Protein AF-A0A212K0L6-F1 (afdb_monomer_lite)

pLDDT: mean 88.64, std 14.47, range [37.06, 98.69]

Structure (mmCIF, N/CA/C/O backbone):
data_AF-A0A212K0L6-F1
#
_entry.id   AF-A0A212K0L6-F1
#
loop_
_atom_site.group_PDB
_atom_site.id
_atom_site.type_symbol
_atom_site.label_atom_id
_atom_site.label_alt_id
_atom_site.label_comp_id
_atom_site.label_asym_id
_atom_site.label_entity_id
_atom_site.label_seq_id
_atom_site.pdbx_PDB_ins_code
_atom_site.Cartn_x
_atom_site.Cartn_y
_atom_site.Cartn_z
_atom_site.occupancy
_atom_site.B_iso_or_equiv
_atom_site.auth_seq_id
_atom_site.auth_comp_id
_atom_site.auth_asym_id
_atom_site.auth_atom_id
_atom_site.pdbx_PDB_model_num
ATOM 1 N N . MET A 1 1 ? -44.311 -13.148 31.014 1.00 45.56 1 MET A N 1
ATOM 2 C CA . MET A 1 1 ? -44.934 -11.864 31.421 1.00 45.56 1 MET A CA 1
ATOM 3 C C . MET A 1 1 ? -46.336 -12.022 32.018 1.00 45.56 1 MET A C 1
ATOM 5 O O . MET A 1 1 ? -46.523 -11.603 33.149 1.00 45.56 1 MET A O 1
ATOM 9 N N . LYS A 1 2 ? -47.298 -12.697 31.361 1.00 38.75 2 LYS A N 1
ATOM 10 C CA . LYS A 1 2 ? -48.679 -12.850 31.889 1.00 38.75 2 LYS A CA 1
ATOM 11 C C . LYS A 1 2 ? -48.791 -13.588 33.242 1.00 38.75 2 LYS A C 1
ATOM 13 O O . LYS A 1 2 ? -49.611 -13.214 34.068 1.00 38.75 2 LYS A O 1
ATOM 18 N N . LYS A 1 3 ? -47.935 -14.587 33.505 1.00 37.06 3 LYS A N 1
ATOM 19 C CA . LYS A 1 3 ? -47.925 -15.336 34.782 1.00 37.06 3 LYS A CA 1
ATOM 20 C C . LYS A 1 3 ? -47.306 -14.552 35.952 1.00 37.06 3 LYS A C 1
ATOM 22 O O . LYS A 1 3 ? -47.761 -14.704 37.076 1.00 37.06 3 LYS A O 1
ATOM 27 N N . LEU A 1 4 ? -46.330 -13.677 35.685 1.00 44.59 4 LEU A N 1
ATOM 28 C CA . LEU A 1 4 ? -45.716 -12.824 36.715 1.00 44.59 4 LEU A CA 1
ATOM 29 C C . LEU A 1 4 ? -46.670 -11.706 37.159 1.00 44.59 4 LEU A C 1
ATOM 31 O O . LEU A 1 4 ? -46.778 -11.432 38.347 1.00 44.59 4 LEU A O 1
ATOM 35 N N . ALA A 1 5 ? -47.412 -11.121 36.213 1.00 49.06 5 ALA A N 1
ATOM 36 C CA . ALA A 1 5 ? -48.442 -10.127 36.508 1.00 49.06 5 ALA A CA 1
ATOM 37 C C . ALA A 1 5 ? -49.589 -10.713 37.356 1.00 49.06 5 ALA A C 1
ATOM 39 O O . ALA A 1 5 ? -50.059 -10.057 38.279 1.00 49.06 5 ALA A O 1
ATOM 40 N N . ALA A 1 6 ? -49.988 -11.967 37.104 1.00 46.00 6 ALA A N 1
ATOM 41 C CA . ALA A 1 6 ? -51.011 -12.656 37.896 1.00 46.00 6 ALA A CA 1
ATOM 42 C C . ALA A 1 6 ? -50.549 -12.971 39.334 1.00 46.00 6 ALA A C 1
ATOM 44 O O . ALA A 1 6 ? -51.326 -12.811 40.273 1.00 46.00 6 ALA A O 1
ATOM 45 N N . PHE A 1 7 ? -49.280 -13.356 39.524 1.00 47.19 7 PHE A N 1
ATOM 46 C CA . PHE A 1 7 ? -48.707 -13.579 40.859 1.00 47.19 7 PHE A CA 1
ATOM 47 C C . PHE A 1 7 ? -48.517 -12.277 41.651 1.00 47.19 7 PHE A C 1
ATOM 49 O O . PHE A 1 7 ? -48.752 -12.263 42.856 1.00 47.19 7 PHE A O 1
ATOM 56 N N . LEU A 1 8 ? -48.161 -11.174 40.984 1.00 50.53 8 LEU A N 1
ATOM 57 C CA . LEU A 1 8 ? -48.098 -9.845 41.602 1.00 50.53 8 LEU A CA 1
ATOM 58 C C . LEU A 1 8 ? -49.481 -9.351 42.039 1.00 50.53 8 LEU A C 1
ATOM 60 O O . LEU A 1 8 ? -49.612 -8.831 43.143 1.00 50.53 8 LEU A O 1
ATOM 64 N N . LEU A 1 9 ? -50.518 -9.576 41.225 1.00 47.94 9 LEU A N 1
ATOM 65 C CA . LEU A 1 9 ? -51.895 -9.210 41.567 1.00 47.94 9 LEU A CA 1
ATOM 66 C C . LEU A 1 9 ? -52.430 -10.036 42.751 1.00 47.94 9 LEU A C 1
ATOM 68 O O . LEU A 1 9 ? -53.020 -9.478 43.672 1.00 47.94 9 LEU A O 1
ATOM 72 N N . ALA A 1 10 ? -52.165 -11.348 42.774 1.00 48.09 10 ALA A N 1
ATOM 73 C CA . ALA A 1 10 ? -52.530 -12.222 43.892 1.00 48.09 10 ALA A CA 1
ATOM 74 C C . ALA A 1 10 ? -51.754 -11.880 45.180 1.00 48.09 10 ALA A C 1
ATOM 76 O O . ALA A 1 10 ? -52.330 -11.872 46.267 1.00 48.09 10 ALA A O 1
ATOM 77 N N . GLY A 1 11 ? -50.470 -11.522 45.059 1.00 50.59 11 GLY A N 1
ATOM 78 C CA . GLY A 1 11 ? -49.649 -11.046 46.173 1.00 50.59 11 GLY A CA 1
ATOM 79 C C . GLY A 1 11 ? -50.132 -9.710 46.747 1.00 50.59 11 GLY A C 1
ATOM 80 O O . GLY A 1 11 ? -50.148 -9.543 47.963 1.00 50.59 11 GLY A O 1
ATOM 81 N N . LEU A 1 12 ? -50.599 -8.785 45.901 1.00 52.22 12 LEU A N 1
ATOM 82 C CA . LEU A 1 12 ? -51.181 -7.501 46.317 1.00 52.22 12 LEU A CA 1
ATOM 83 C C . LEU A 1 12 ? -52.514 -7.662 47.065 1.00 52.22 12 LEU A C 1
ATOM 85 O O . LEU A 1 12 ? -52.761 -6.922 48.016 1.00 52.22 12 LEU A O 1
ATOM 89 N N . ILE A 1 13 ? -53.333 -8.649 46.687 1.00 52.53 13 ILE A N 1
ATOM 90 C CA . ILE A 1 13 ? -54.583 -8.981 47.392 1.00 52.53 13 ILE A CA 1
ATOM 91 C C . ILE A 1 13 ? -54.286 -9.599 48.771 1.00 52.53 13 ILE A C 1
ATOM 93 O O . ILE A 1 13 ? -54.956 -9.270 49.746 1.00 52.53 13 ILE A O 1
ATOM 97 N N . LEU A 1 14 ? -53.242 -10.429 48.887 1.00 45.03 14 LEU A N 1
ATOM 98 C CA . LEU A 1 14 ? -52.833 -11.063 50.151 1.00 45.03 14 LEU A CA 1
ATOM 99 C C . LEU A 1 14 ? -52.070 -10.117 51.103 1.00 45.03 14 LEU A C 1
ATOM 101 O O . LEU A 1 14 ? -52.211 -10.231 52.318 1.00 45.03 14 LEU A O 1
ATOM 105 N N . LEU A 1 15 ? -51.310 -9.146 50.581 1.00 45.06 15 LEU A N 1
ATOM 106 C CA . LEU A 1 15 ? -50.560 -8.151 51.373 1.00 45.06 15 LEU A CA 1
ATOM 107 C C . LEU A 1 15 ? -51.390 -6.916 51.779 1.00 45.06 15 LEU A C 1
ATOM 109 O O . LEU A 1 15 ? -50.917 -6.093 52.564 1.00 45.06 15 LEU A O 1
ATOM 113 N N . GLY A 1 16 ? -52.613 -6.768 51.261 1.00 45.78 16 GLY A N 1
ATOM 114 C CA . GLY A 1 16 ? -53.583 -5.751 51.693 1.00 45.78 16 GLY A CA 1
ATOM 115 C C . GLY A 1 16 ? -54.360 -6.120 52.966 1.00 45.78 16 GLY A C 1
ATOM 116 O O . GLY A 1 16 ? -55.132 -5.305 53.461 1.00 45.78 16 GLY A O 1
ATOM 117 N N . GLY A 1 17 ? -54.165 -7.332 53.499 1.00 48.28 17 GLY A N 1
ATOM 118 C CA . GLY A 1 17 ? -54.915 -7.863 54.644 1.00 48.28 17 GLY A CA 1
ATOM 119 C C . GLY A 1 17 ? -54.463 -7.385 56.029 1.00 48.28 17 GLY A C 1
ATOM 120 O O . GLY A 1 17 ? -55.120 -7.708 57.013 1.00 48.28 17 GLY A O 1
ATOM 121 N N . ALA A 1 18 ? -53.373 -6.624 56.144 1.00 46.88 18 ALA A N 1
ATOM 122 C CA . ALA A 1 18 ? -52.870 -6.159 57.435 1.00 46.88 18 ALA A CA 1
ATOM 123 C C . ALA A 1 18 ? -52.977 -4.630 57.549 1.00 46.88 18 ALA A C 1
ATOM 125 O O . ALA A 1 18 ? -52.303 -3.902 56.824 1.00 46.88 18 ALA A O 1
ATOM 126 N N . ALA A 1 19 ? -53.794 -4.189 58.512 1.00 46.44 19 ALA A N 1
ATOM 127 C CA . ALA A 1 19 ? -54.033 -2.810 58.956 1.00 46.44 19 ALA A CA 1
ATOM 128 C C . ALA A 1 19 ? -55.219 -2.055 58.320 1.00 46.44 19 ALA A C 1
ATOM 130 O O . ALA A 1 19 ? -55.119 -0.875 58.003 1.00 46.44 19 ALA A O 1
ATOM 131 N N . ALA A 1 20 ? -56.394 -2.684 58.256 1.00 46.75 20 ALA A N 1
ATOM 132 C CA . ALA A 1 20 ? -57.606 -1.962 58.641 1.00 46.75 20 ALA A CA 1
ATOM 133 C C . ALA A 1 20 ? -57.874 -2.315 60.110 1.00 46.75 20 ALA A C 1
ATOM 135 O O . ALA A 1 20 ? -58.134 -3.477 60.418 1.00 46.75 20 ALA A O 1
ATOM 136 N N . LEU A 1 21 ? -57.760 -1.351 61.029 1.00 48.06 21 LEU A N 1
ATOM 137 C CA . LEU A 1 21 ? -58.331 -1.500 62.369 1.00 48.06 21 LEU A CA 1
ATOM 138 C C . LEU A 1 21 ? -59.843 -1.668 62.187 1.00 48.06 21 LEU A C 1
ATOM 140 O O . LEU A 1 21 ? -60.578 -0.698 62.009 1.00 48.06 21 LEU A O 1
ATOM 144 N N . ALA A 1 22 ? -60.285 -2.921 62.147 1.00 47.31 22 ALA A N 1
ATOM 145 C CA . ALA A 1 22 ? -61.683 -3.278 62.069 1.00 47.31 22 ALA A CA 1
ATOM 146 C C . ALA A 1 22 ? -62.333 -2.951 63.416 1.00 47.31 22 ALA A C 1
ATOM 148 O O . ALA A 1 22 ? -62.244 -3.720 64.368 1.00 47.31 22 ALA A O 1
ATOM 149 N N . ALA A 1 23 ? -63.017 -1.815 63.503 1.00 51.03 23 ALA A N 1
ATOM 150 C CA . ALA A 1 23 ? -64.168 -1.722 64.389 1.00 51.03 23 ALA A CA 1
ATOM 151 C C . ALA A 1 23 ? -65.337 -2.416 63.669 1.00 51.03 23 ALA A C 1
ATOM 153 O O . ALA A 1 23 ? -66.147 -1.762 63.019 1.00 51.03 23 ALA A O 1
ATOM 154 N N . GLY A 1 24 ? -65.361 -3.752 63.687 1.00 45.47 24 GLY A N 1
ATOM 155 C CA . GLY A 1 24 ? -66.368 -4.547 62.983 1.00 45.47 24 GLY A CA 1
ATOM 156 C C . GLY A 1 24 ? -66.710 -5.829 63.734 1.00 45.47 24 GLY A C 1
ATOM 157 O O . GLY A 1 24 ? -65.880 -6.729 63.787 1.00 45.47 24 GLY A O 1
ATOM 158 N N . GLY A 1 25 ? -67.932 -5.877 64.278 1.00 52.44 25 GLY A N 1
ATOM 159 C CA . GLY A 1 25 ? -68.594 -7.052 64.864 1.00 52.44 25 GLY A CA 1
ATOM 160 C C . GLY A 1 25 ? -68.098 -7.475 66.251 1.00 52.44 25 GLY A C 1
ATOM 161 O O . GLY A 1 25 ? -66.923 -7.781 66.440 1.00 52.44 25 GLY A O 1
ATOM 162 N N . SER A 1 26 ? -68.993 -7.535 67.244 1.00 54.69 26 SER A N 1
ATOM 163 C CA . SER A 1 26 ? -68.715 -8.264 68.490 1.00 54.69 26 SER A CA 1
ATOM 164 C C . SER A 1 26 ? -68.748 -9.773 68.225 1.00 54.69 26 SER A C 1
ATOM 166 O O . SER A 1 26 ? -69.336 -10.221 67.245 1.00 54.69 26 SER A O 1
ATOM 168 N N . ALA A 1 27 ? -68.192 -10.587 69.130 1.00 51.53 27 ALA A N 1
ATOM 169 C CA . ALA A 1 27 ? -68.209 -12.057 69.029 1.00 51.53 27 ALA A CA 1
ATOM 170 C C . ALA A 1 27 ? -69.623 -12.683 68.878 1.00 51.53 27 ALA A C 1
ATOM 172 O O . ALA A 1 27 ? -69.745 -13.876 68.617 1.00 51.53 27 ALA A O 1
ATOM 173 N N . SER A 1 28 ? -70.677 -11.879 69.045 1.00 46.56 28 SER A N 1
ATOM 174 C CA . SER A 1 28 ? -72.096 -12.215 68.932 1.00 46.56 28 SER A CA 1
ATOM 175 C C . SER A 1 28 ? -72.774 -11.798 67.612 1.00 46.56 28 SER A C 1
ATOM 177 O O . SER A 1 28 ? -73.875 -12.277 67.360 1.00 46.56 28 SER A O 1
ATOM 179 N N . ASP A 1 29 ? -72.151 -10.963 66.769 1.00 54.91 29 ASP A N 1
ATOM 180 C CA . ASP A 1 29 ? -72.612 -10.672 65.398 1.00 54.91 29 ASP A CA 1
ATOM 181 C C . ASP A 1 29 ? -71.399 -10.454 64.467 1.00 54.91 29 ASP A C 1
ATOM 183 O O . ASP A 1 29 ? -70.836 -9.355 64.405 1.00 54.91 29 ASP A O 1
ATOM 187 N N . PRO A 1 30 ? -70.945 -11.517 63.779 1.00 57.69 30 PRO A N 1
ATOM 188 C CA . PRO A 1 30 ? -69.716 -11.506 62.990 1.00 57.69 30 PRO A CA 1
ATOM 189 C C . PRO A 1 30 ? -69.880 -10.883 61.593 1.00 57.69 30 PRO A C 1
ATOM 191 O O . PRO A 1 30 ? -68.942 -10.926 60.794 1.00 57.69 30 PRO A O 1
ATOM 194 N N . LEU A 1 31 ? -71.055 -10.345 61.246 1.00 60.91 31 LEU A N 1
ATOM 195 C CA . LEU A 1 31 ? -71.333 -9.875 59.892 1.00 60.91 31 LEU A CA 1
ATOM 196 C C . LEU A 1 31 ? -70.865 -8.427 59.686 1.00 60.91 31 LEU A C 1
ATOM 198 O O . LEU A 1 31 ? -71.383 -7.477 60.269 1.00 60.91 31 LEU A O 1
ATOM 202 N N . ILE A 1 32 ? -69.896 -8.245 58.786 1.00 67.00 32 ILE A N 1
ATOM 203 C CA . ILE A 1 32 ? -69.512 -6.924 58.278 1.00 67.00 32 ILE A CA 1
ATOM 204 C C . ILE A 1 32 ? -70.673 -6.388 57.430 1.00 67.00 32 ILE A C 1
ATOM 206 O O . ILE A 1 32 ? -71.116 -7.044 56.485 1.00 67.00 32 ILE A O 1
ATOM 210 N N . THR A 1 33 ? -71.168 -5.190 57.745 1.00 77.88 33 THR A N 1
ATOM 211 C CA . THR A 1 33 ? -72.292 -4.602 57.011 1.00 77.88 33 THR A CA 1
ATOM 212 C C . THR A 1 33 ? -71.894 -4.267 55.574 1.00 77.88 33 THR A C 1
ATOM 214 O O . THR A 1 33 ? -70.797 -3.772 55.299 1.00 77.88 33 THR A O 1
ATOM 217 N N . GLN A 1 34 ? -72.817 -4.486 54.635 1.00 77.31 34 GLN A N 1
ATOM 218 C CA . GLN A 1 34 ? -72.607 -4.132 53.229 1.00 77.31 34 GLN A CA 1
ATOM 219 C C . GLN A 1 34 ? -72.242 -2.646 53.072 1.00 77.31 34 GLN A C 1
ATOM 221 O O . GLN A 1 34 ? -71.365 -2.312 52.281 1.00 77.31 34 GLN A O 1
ATOM 226 N N . SER A 1 35 ? -72.842 -1.758 53.872 1.00 77.62 35 SER A N 1
ATOM 227 C CA . SER A 1 35 ? -72.529 -0.325 53.867 1.00 77.62 35 SER A CA 1
ATOM 228 C C . SER A 1 35 ? -71.087 -0.019 54.280 1.00 77.62 35 SER A C 1
ATOM 230 O O . SER A 1 35 ? -70.480 0.868 53.689 1.00 77.62 35 SER A O 1
ATOM 232 N N . TYR A 1 36 ? -70.504 -0.761 55.225 1.00 78.69 36 TYR A N 1
ATOM 233 C CA . TYR A 1 36 ? -69.095 -0.610 55.596 1.00 78.69 36 TYR A CA 1
ATOM 234 C C . TYR A 1 36 ? -68.160 -1.124 54.494 1.00 78.69 36 TYR A C 1
ATOM 236 O O . TYR A 1 36 ? -67.172 -0.468 54.154 1.00 78.69 36 TYR A O 1
ATOM 244 N N . ILE A 1 37 ? -68.495 -2.266 53.880 1.00 77.69 37 ILE A N 1
ATOM 245 C CA . ILE A 1 37 ? -67.719 -2.819 52.761 1.00 77.69 37 ILE A CA 1
ATOM 246 C C . ILE A 1 37 ? -67.704 -1.831 51.589 1.00 77.69 37 ILE A C 1
ATOM 248 O O . ILE A 1 37 ? -66.636 -1.490 51.082 1.00 77.69 37 ILE A O 1
ATOM 252 N N . THR A 1 38 ? -68.874 -1.346 51.169 1.00 80.81 38 THR A N 1
ATOM 253 C CA . THR A 1 38 ? -69.008 -0.472 49.996 1.00 80.81 38 THR A CA 1
ATOM 254 C C . THR A 1 38 ? -68.595 0.973 50.287 1.00 80.81 38 THR A C 1
ATOM 256 O O . THR A 1 38 ? -68.003 1.617 49.427 1.00 80.81 38 THR A O 1
ATOM 259 N N . GLY A 1 39 ? -68.881 1.488 51.484 1.00 80.75 39 GLY A N 1
ATOM 260 C CA . GLY A 1 39 ? -68.657 2.891 51.841 1.00 80.75 39 GLY A CA 1
ATOM 261 C C . GLY A 1 39 ? -67.291 3.194 52.455 1.00 80.75 39 GLY A C 1
ATOM 262 O O . GLY A 1 39 ? -66.866 4.345 52.427 1.00 80.75 39 GLY A O 1
ATOM 263 N N . THR A 1 40 ? -66.587 2.199 53.004 1.00 80.00 40 THR A N 1
ATOM 264 C CA . THR A 1 40 ? -65.327 2.431 53.734 1.00 80.00 40 THR A CA 1
ATOM 265 C C . THR A 1 40 ? -64.211 1.505 53.277 1.00 80.00 40 THR A C 1
ATOM 267 O O . THR A 1 40 ? -63.164 1.992 52.857 1.00 80.00 40 THR A O 1
ATOM 270 N N . TYR A 1 41 ? -64.426 0.187 53.299 1.00 79.12 41 TYR A N 1
ATOM 271 C CA . TYR A 1 41 ? -63.368 -0.775 52.983 1.00 79.12 41 TYR A CA 1
ATOM 272 C C . TYR A 1 41 ? -62.926 -0.684 51.517 1.00 79.12 41 TYR A C 1
ATOM 274 O O . TYR A 1 41 ? -61.761 -0.396 51.258 1.00 79.12 41 TYR A O 1
ATOM 282 N N . ILE A 1 42 ? -63.846 -0.842 50.555 1.00 80.69 42 ILE A N 1
ATOM 283 C CA . ILE A 1 42 ? -63.515 -0.789 49.121 1.00 80.69 42 ILE A CA 1
ATOM 284 C C . ILE A 1 42 ? -62.844 0.548 48.746 1.00 80.69 42 ILE A C 1
ATOM 286 O O . ILE A 1 42 ? -61.759 0.501 48.163 1.00 80.69 42 ILE A O 1
ATOM 290 N N . PRO A 1 43 ? -63.389 1.731 49.105 1.00 88.50 43 PRO A N 1
ATOM 291 C CA . PRO A 1 43 ? -62.736 3.005 48.800 1.00 88.50 43 PRO A CA 1
ATOM 292 C C . PRO A 1 43 ? -61.340 3.146 49.423 1.00 88.50 43 PRO A C 1
ATOM 294 O O . PRO A 1 43 ? -60.416 3.610 48.751 1.00 88.50 43 PRO A O 1
ATOM 297 N N . ALA A 1 44 ? -61.146 2.713 50.675 1.00 84.81 44 ALA A N 1
ATOM 298 C CA . ALA A 1 44 ? -59.851 2.787 51.351 1.00 84.81 44 ALA A CA 1
ATOM 299 C C . ALA A 1 44 ? -58.817 1.835 50.730 1.00 84.81 44 ALA A C 1
ATOM 301 O O . ALA A 1 44 ? -57.663 2.222 50.523 1.00 84.81 44 ALA A O 1
ATOM 302 N N . THR A 1 45 ? -59.225 0.613 50.376 1.00 83.88 45 THR A N 1
ATOM 303 C CA . THR A 1 45 ? -58.361 -0.355 49.691 1.00 83.88 45 THR A CA 1
ATOM 304 C C . THR A 1 45 ? -57.982 0.142 48.300 1.00 83.88 45 THR A C 1
ATOM 306 O O . THR A 1 45 ? -56.807 0.083 47.948 1.00 83.88 45 THR A O 1
ATOM 309 N N . VAL A 1 46 ? -58.930 0.695 47.533 1.00 89.94 46 VAL A N 1
ATOM 310 C CA . VAL A 1 46 ? -58.661 1.282 46.208 1.00 89.94 46 VAL A CA 1
ATOM 311 C C . VAL A 1 46 ? -57.707 2.470 46.319 1.00 89.94 46 VAL A C 1
ATOM 313 O O . VAL A 1 46 ? -56.739 2.536 45.569 1.00 89.94 46 VAL A O 1
ATOM 316 N N . THR A 1 47 ? -57.913 3.361 47.291 1.00 89.88 47 THR A N 1
ATOM 317 C CA . THR A 1 47 ? -57.034 4.522 47.519 1.00 89.88 47 THR A CA 1
ATOM 318 C C . THR A 1 47 ? -55.621 4.086 47.911 1.00 89.88 47 THR A C 1
ATOM 320 O O . THR A 1 47 ? -54.633 4.591 47.381 1.00 89.88 47 THR A O 1
ATOM 323 N N . THR A 1 48 ? -55.508 3.096 48.797 1.00 88.31 48 THR A N 1
ATOM 324 C CA . THR A 1 48 ? -54.212 2.550 49.223 1.00 88.31 48 THR A CA 1
ATOM 325 C C . THR A 1 48 ? -53.502 1.835 48.072 1.00 88.31 48 THR A C 1
ATOM 327 O O . THR A 1 48 ? -52.292 1.991 47.898 1.00 88.31 48 THR A O 1
ATOM 330 N N . ALA A 1 49 ? -54.236 1.065 47.264 1.00 84.88 49 ALA A N 1
ATOM 331 C CA . ALA A 1 49 ? -53.699 0.397 46.086 1.00 84.88 49 ALA A CA 1
ATOM 332 C C . ALA A 1 49 ? -53.225 1.409 45.034 1.00 84.88 49 ALA A C 1
ATOM 334 O O . ALA A 1 49 ? -52.109 1.268 44.540 1.00 84.88 49 ALA A O 1
ATOM 335 N N . ALA A 1 50 ? -54.009 2.456 44.763 1.00 88.12 50 ALA A N 1
ATOM 336 C CA . ALA A 1 50 ? -53.636 3.539 43.856 1.00 88.12 50 ALA A CA 1
ATOM 337 C C . ALA A 1 50 ? -52.359 4.253 44.327 1.00 88.12 50 ALA A C 1
ATOM 339 O O . ALA A 1 50 ? -51.409 4.365 43.560 1.00 88.12 50 ALA A O 1
ATOM 340 N N . GLY A 1 51 ? -52.262 4.616 45.612 1.00 90.44 51 GLY A N 1
ATOM 341 C CA . GLY A 1 51 ? -51.055 5.249 46.158 1.00 90.44 51 GLY A CA 1
ATOM 342 C C . GLY A 1 51 ? -49.805 4.357 46.094 1.00 90.44 51 GLY A C 1
ATOM 343 O O . GLY A 1 51 ? -48.702 4.833 45.811 1.00 90.44 51 GLY A O 1
ATOM 344 N N . ARG A 1 52 ? -49.957 3.041 46.307 1.00 88.19 52 ARG A N 1
ATOM 345 C CA . ARG A 1 52 ? -48.856 2.074 46.136 1.00 88.19 52 ARG A CA 1
ATOM 346 C C . ARG A 1 52 ? -48.461 1.902 44.669 1.00 88.19 52 ARG A C 1
ATOM 348 O O . ARG A 1 52 ? -47.269 1.778 44.392 1.00 88.19 52 ARG A O 1
ATOM 355 N N . MET A 1 53 ? -49.431 1.900 43.754 1.00 88.56 53 MET A N 1
ATOM 356 C CA . MET A 1 53 ? -49.184 1.848 42.312 1.00 88.56 53 MET A CA 1
ATOM 357 C C . MET A 1 53 ? -48.435 3.089 41.831 1.00 88.56 53 MET A C 1
ATOM 359 O O . MET A 1 53 ? -47.413 2.928 41.171 1.00 88.56 53 MET A O 1
ATOM 363 N N . ASP A 1 54 ? -48.865 4.287 42.225 1.00 91.38 54 ASP A N 1
ATOM 364 C CA . ASP A 1 54 ? -48.173 5.536 41.891 1.00 91.38 54 ASP A CA 1
ATOM 365 C C . ASP A 1 54 ? -46.740 5.531 42.424 1.00 91.38 54 ASP A C 1
ATOM 367 O O . ASP A 1 54 ? -45.799 5.790 41.683 1.00 91.38 54 ASP A O 1
ATOM 371 N N . THR A 1 55 ? -46.538 5.129 43.683 1.00 91.19 55 THR A N 1
ATOM 372 C CA . THR A 1 55 ? -45.190 5.039 44.270 1.00 91.19 55 THR A CA 1
ATOM 373 C C . THR A 1 55 ? -44.289 4.071 43.496 1.00 91.19 55 THR A C 1
ATOM 375 O O . THR A 1 55 ? -43.114 4.358 43.259 1.00 91.19 55 THR A O 1
ATOM 378 N N . ALA A 1 56 ? -44.814 2.903 43.117 1.00 87.44 56 ALA A N 1
ATOM 379 C CA . ALA A 1 56 ? -44.062 1.910 42.356 1.00 87.44 56 ALA A CA 1
ATOM 380 C C . ALA A 1 56 ? -43.758 2.392 40.930 1.00 87.44 56 ALA A C 1
ATOM 382 O O . ALA A 1 56 ? -42.651 2.169 40.439 1.00 87.44 56 ALA A O 1
ATOM 383 N N . LEU A 1 57 ? -44.715 3.065 40.287 1.00 91.44 57 LEU A N 1
ATOM 384 C CA . LEU A 1 57 ? -44.564 3.597 38.938 1.00 91.44 57 LEU A CA 1
ATOM 385 C C . LEU A 1 57 ? -43.547 4.743 38.905 1.00 91.44 57 LEU A C 1
ATOM 387 O O . LEU A 1 57 ? -42.657 4.720 38.060 1.00 91.44 57 LEU A O 1
ATOM 391 N N . THR A 1 58 ? -43.618 5.682 39.852 1.00 95.06 58 THR A N 1
ATOM 392 C CA . THR A 1 58 ? -42.646 6.776 39.989 1.00 95.06 58 THR A CA 1
ATOM 393 C C . THR A 1 58 ? -41.239 6.230 40.185 1.00 95.06 58 THR A C 1
ATOM 395 O O . THR A 1 58 ? -40.343 6.598 39.436 1.00 95.06 58 THR A O 1
ATOM 398 N N . ARG A 1 59 ? -41.045 5.258 41.090 1.00 90.06 59 ARG A N 1
ATOM 399 C CA . ARG A 1 59 ? -39.731 4.612 41.257 1.00 90.06 59 ARG A CA 1
ATOM 400 C C . ARG A 1 59 ? -39.230 3.973 39.970 1.00 90.06 59 ARG A C 1
ATOM 402 O O . ARG A 1 59 ? -38.064 4.131 39.649 1.00 90.06 59 ARG A O 1
ATOM 409 N N . ALA A 1 60 ? -40.084 3.251 39.245 1.00 88.12 60 ALA A N 1
ATOM 410 C CA . ALA A 1 60 ? -39.685 2.617 37.991 1.00 88.12 60 ALA A CA 1
ATOM 411 C C . ALA A 1 60 ? -39.271 3.651 36.929 1.00 88.12 60 ALA A C 1
ATOM 413 O O . ALA A 1 60 ? -38.300 3.426 36.207 1.00 88.12 60 ALA A O 1
ATOM 414 N N . TYR A 1 61 ? -39.982 4.779 36.856 1.00 89.88 61 TYR A N 1
ATOM 415 C CA . TYR A 1 61 ? -39.628 5.893 35.978 1.00 89.88 61 TYR A CA 1
ATOM 416 C C . TYR A 1 61 ? -38.315 6.558 36.387 1.00 89.88 61 TYR A C 1
ATOM 418 O O . TYR A 1 61 ? -37.464 6.760 35.525 1.00 89.88 61 TYR A O 1
ATOM 426 N N . ASP A 1 62 ? -38.123 6.846 37.673 1.00 95.50 62 ASP A N 1
ATOM 427 C CA . ASP A 1 62 ? -36.900 7.463 38.190 1.00 95.50 62 ASP A CA 1
ATOM 428 C C . ASP A 1 62 ? -35.679 6.565 37.951 1.00 95.50 62 ASP A C 1
ATOM 430 O O . ASP A 1 62 ? -34.643 7.041 37.489 1.00 95.50 62 ASP A O 1
ATOM 434 N N . ASP A 1 63 ? -35.811 5.253 38.173 1.00 87.88 63 ASP A N 1
ATOM 435 C CA . ASP A 1 63 ? -34.748 4.274 37.915 1.00 87.88 63 ASP A CA 1
ATOM 436 C C . ASP A 1 63 ? -34.393 4.216 36.420 1.00 87.88 63 ASP A C 1
ATOM 438 O O . ASP A 1 63 ? -33.219 4.183 36.045 1.00 87.88 63 ASP A O 1
ATOM 442 N N . ALA A 1 64 ? -35.404 4.230 35.544 1.00 81.62 64 ALA A N 1
ATOM 443 C CA . ALA A 1 64 ? -35.201 4.249 34.098 1.00 81.62 64 ALA A CA 1
ATOM 444 C C . ALA A 1 64 ? -34.552 5.562 33.629 1.00 81.62 64 ALA A C 1
ATOM 446 O O . ALA A 1 64 ? -33.621 5.533 32.821 1.00 81.62 64 ALA A O 1
ATOM 447 N N . ALA A 1 65 ? -34.996 6.701 34.163 1.00 89.38 65 ALA A N 1
ATOM 448 C CA . ALA A 1 65 ? -34.439 8.014 33.865 1.00 89.38 65 ALA A CA 1
ATOM 449 C C . ALA A 1 65 ? -32.988 8.135 34.351 1.00 89.38 65 ALA A C 1
ATOM 451 O O . ALA A 1 65 ? -32.138 8.627 33.611 1.00 89.38 65 ALA A O 1
ATOM 452 N N . ALA A 1 66 ? -32.677 7.626 35.547 1.00 87.56 66 ALA A N 1
ATOM 453 C CA . ALA A 1 66 ? -31.321 7.595 36.086 1.00 87.56 66 ALA A CA 1
ATOM 454 C C . ALA A 1 66 ? -30.386 6.735 35.225 1.00 87.56 66 ALA A C 1
ATOM 456 O O . ALA A 1 66 ? -29.272 7.162 34.923 1.00 87.56 66 ALA A O 1
ATOM 457 N N . ARG A 1 67 ? -30.844 5.562 34.762 1.00 77.12 67 ARG A N 1
ATOM 458 C CA . ARG A 1 67 ? -30.073 4.705 33.842 1.00 77.12 67 ARG A CA 1
ATOM 459 C C . ARG A 1 67 ? -29.827 5.383 32.500 1.00 77.12 67 ARG A C 1
ATOM 461 O O . ARG A 1 67 ? -28.694 5.389 32.027 1.00 77.12 67 ARG A O 1
ATOM 468 N N . LEU A 1 68 ? -30.862 5.981 31.909 1.00 80.81 68 LEU A N 1
ATOM 469 C CA . LEU A 1 68 ? -30.737 6.697 30.640 1.00 80.81 68 LEU A CA 1
ATOM 470 C C . LEU A 1 68 ? -29.789 7.893 30.772 1.00 80.81 68 LEU A C 1
ATOM 472 O O . LEU A 1 68 ? -28.949 8.107 29.902 1.00 80.81 68 LEU A O 1
ATOM 476 N N . LYS A 1 69 ? -29.884 8.641 31.876 1.00 85.31 69 LYS A N 1
ATOM 477 C CA . LYS A 1 69 ? -28.986 9.757 32.172 1.00 85.31 69 LYS A CA 1
ATOM 478 C C . LYS A 1 69 ? -27.545 9.292 32.353 1.00 85.31 69 LYS A C 1
ATOM 480 O O . LYS A 1 69 ? -26.663 9.871 31.735 1.00 85.31 69 LYS A O 1
ATOM 485 N N . ALA A 1 70 ? -27.305 8.237 33.131 1.00 69.50 70 ALA A N 1
ATOM 486 C CA . ALA A 1 70 ? -25.969 7.672 33.293 1.00 69.50 70 ALA A CA 1
ATOM 487 C C . ALA A 1 70 ? -25.377 7.249 31.941 1.00 69.50 70 ALA A C 1
ATOM 489 O O . ALA A 1 70 ? -24.219 7.536 31.664 1.00 69.50 70 ALA A O 1
ATOM 490 N N . GLN A 1 71 ? -26.186 6.640 31.068 1.00 64.12 71 GLN A N 1
ATOM 491 C CA . GLN A 1 71 ? -25.767 6.254 29.724 1.00 64.12 71 GLN A CA 1
ATOM 492 C C . GLN A 1 71 ? -25.467 7.475 28.834 1.00 64.12 71 GLN A C 1
ATOM 494 O O . GLN A 1 71 ? -24.456 7.490 28.136 1.00 64.12 71 GLN A O 1
ATOM 499 N N . ALA A 1 72 ? -26.302 8.517 28.886 1.00 69.62 72 ALA A N 1
ATOM 500 C CA . ALA A 1 72 ? -26.089 9.77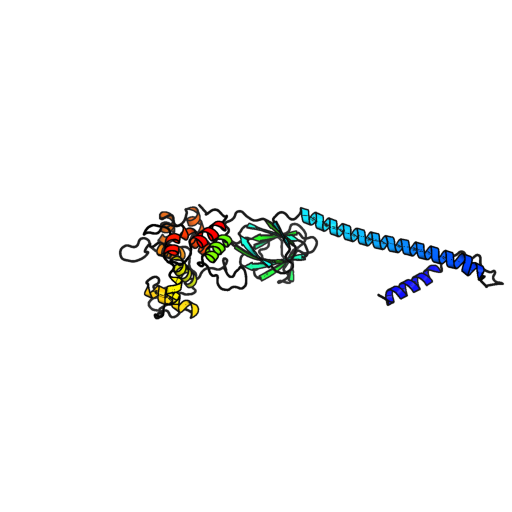2 28.166 1.00 69.62 72 ALA A CA 1
ATOM 501 C C . ALA A 1 72 ? -24.831 10.516 28.643 1.00 69.62 72 ALA A C 1
ATOM 503 O O . ALA A 1 72 ? -24.057 10.989 27.815 1.00 69.62 72 ALA A O 1
ATOM 504 N N . ASP A 1 73 ? -24.589 10.569 29.954 1.00 70.31 73 ASP A N 1
ATOM 505 C CA . ASP A 1 73 ? -23.394 11.178 30.543 1.00 70.31 73 ASP A CA 1
ATOM 506 C C . ASP A 1 73 ? -22.125 10.390 30.139 1.00 70.31 73 ASP A C 1
ATOM 508 O O . ASP A 1 73 ? -21.089 10.990 29.856 1.00 70.31 73 ASP A O 1
ATOM 512 N N . LEU A 1 74 ? -22.217 9.059 30.007 1.00 60.19 74 LEU A N 1
ATOM 513 C CA . LEU A 1 74 ? -21.147 8.197 29.483 1.00 60.19 74 LEU A CA 1
ATOM 514 C C . LEU A 1 74 ? -20.854 8.484 28.001 1.00 60.19 74 LEU A C 1
ATOM 516 O O . LEU A 1 74 ? -19.692 8.605 27.619 1.00 60.19 74 LEU A O 1
ATOM 520 N N . TYR A 1 75 ? -21.887 8.648 27.167 1.00 62.44 75 TYR A N 1
ATOM 521 C CA . TYR A 1 75 ? -21.722 9.059 25.766 1.00 62.44 75 TYR A CA 1
ATOM 522 C C . TYR A 1 75 ? -21.144 10.474 25.636 1.00 62.44 75 TYR A C 1
ATOM 524 O O . TYR A 1 75 ? -20.302 10.713 24.773 1.00 62.44 75 TYR A O 1
ATOM 532 N N . LEU A 1 76 ? -21.543 11.401 26.508 1.00 64.06 76 LEU A N 1
ATOM 533 C CA . LEU A 1 76 ? -21.027 12.769 26.518 1.00 64.06 76 LEU A CA 1
ATOM 534 C C . LEU A 1 76 ? -19.559 12.821 26.970 1.00 64.06 76 LEU A C 1
ATOM 536 O O . LEU A 1 76 ? -18.762 13.553 26.390 1.00 64.06 76 LEU A O 1
ATOM 540 N N . ALA A 1 77 ? -19.174 12.002 27.954 1.00 56.78 77 ALA A N 1
ATOM 541 C CA . ALA A 1 77 ? -17.778 11.836 28.356 1.00 56.78 77 ALA A CA 1
ATOM 542 C C . ALA A 1 77 ? -16.931 11.186 27.246 1.00 56.78 77 ALA A C 1
ATOM 544 O O . ALA A 1 77 ? -15.791 11.596 27.026 1.00 56.78 77 ALA A O 1
ATOM 545 N N . LYS A 1 78 ? -17.494 10.227 26.495 1.00 56.47 78 LYS A N 1
ATOM 546 C CA . LYS A 1 78 ? -16.857 9.625 25.309 1.00 56.47 78 LYS A CA 1
ATOM 547 C C . LYS A 1 78 ? -16.624 10.643 24.188 1.00 56.47 78 LYS A C 1
ATOM 549 O O . LYS A 1 78 ? -15.539 10.645 23.614 1.00 56.47 78 LYS A O 1
ATOM 554 N N . ALA A 1 79 ? -17.569 11.556 23.953 1.00 54.75 79 ALA A N 1
ATOM 555 C CA . ALA A 1 79 ? -17.419 12.661 22.998 1.00 54.75 79 ALA A CA 1
ATOM 556 C C . ALA A 1 79 ? -16.306 13.664 23.380 1.00 54.75 79 ALA A C 1
ATOM 558 O O . ALA A 1 79 ? -15.832 14.411 22.533 1.00 54.75 79 ALA A O 1
ATOM 559 N N . GLY A 1 80 ? -15.868 13.691 24.647 1.00 52.88 80 GLY A N 1
ATOM 560 C CA . GLY A 1 80 ? -14.722 14.492 25.100 1.00 52.88 80 GLY A CA 1
ATOM 561 C C . GLY A 1 80 ? -13.388 13.734 25.163 1.00 52.88 80 GLY A C 1
ATOM 562 O O . GLY A 1 80 ? -12.341 14.365 25.288 1.00 52.88 80 GLY A O 1
ATOM 563 N N . ALA A 1 81 ? -13.409 12.398 25.102 1.00 54.41 81 ALA A N 1
ATOM 564 C CA . ALA A 1 81 ? -12.221 11.543 25.215 1.00 54.41 81 ALA A CA 1
ATOM 565 C C . ALA A 1 81 ? -11.620 11.148 23.854 1.00 54.41 81 ALA A C 1
ATOM 567 O O . ALA A 1 81 ? -10.449 10.772 23.775 1.00 54.41 81 ALA A O 1
ATOM 568 N N . MET A 1 82 ? -12.417 11.226 22.789 1.00 59.41 82 MET A N 1
ATOM 569 C CA . MET A 1 82 ? -12.015 10.905 21.425 1.00 59.41 82 MET A CA 1
ATOM 570 C C . MET A 1 82 ? -11.449 12.160 20.756 1.00 59.41 82 MET A C 1
ATOM 572 O O . MET A 1 82 ? -12.171 13.099 20.446 1.00 59.41 82 MET A O 1
ATOM 576 N N . THR A 1 83 ? -10.134 12.208 20.552 1.00 55.84 83 THR A N 1
ATOM 577 C CA . THR A 1 83 ? -9.477 13.305 19.826 1.00 55.84 83 THR A CA 1
ATOM 578 C C . THR A 1 83 ? -9.174 12.871 18.393 1.00 55.84 83 THR A C 1
ATOM 580 O O . THR A 1 83 ? -8.460 11.886 18.200 1.00 55.84 83 THR A O 1
ATOM 583 N N . GLY A 1 84 ? -9.680 13.598 17.391 1.00 61.75 84 GLY A N 1
ATOM 584 C CA . GLY A 1 84 ? -9.390 13.341 15.974 1.00 61.75 84 GLY A CA 1
ATOM 585 C C . GLY A 1 84 ? -10.631 13.271 15.082 1.00 61.75 84 GLY A C 1
ATOM 586 O O . GLY A 1 84 ? -11.713 13.708 15.462 1.00 61.75 84 GLY A O 1
ATOM 587 N N . GLY A 1 85 ? -10.463 12.732 13.872 1.00 72.75 85 GLY A N 1
ATOM 588 C CA . GLY A 1 85 ? -11.570 12.490 12.947 1.00 72.75 85 GLY A CA 1
ATOM 589 C C . GLY A 1 85 ? -12.428 11.325 13.433 1.00 72.75 85 GLY A C 1
ATOM 590 O O . GLY A 1 85 ? -12.001 10.173 13.343 1.00 72.75 85 GLY A O 1
ATOM 591 N N . GLU A 1 86 ? -13.609 11.624 13.969 1.00 77.88 86 GLU A N 1
ATOM 592 C CA . GLU A 1 86 ? -14.547 10.621 14.477 1.00 77.88 86 GLU A CA 1
ATOM 593 C C . GLU A 1 86 ? -15.241 9.856 13.343 1.00 77.88 86 GLU A C 1
ATOM 595 O O . GLU A 1 86 ? -15.550 10.401 12.280 1.00 77.88 86 GLU A O 1
ATOM 600 N N . GLY A 1 87 ? -15.516 8.575 13.578 1.00 82.31 87 GLY A N 1
ATOM 601 C CA . GLY A 1 87 ? -16.241 7.725 12.649 1.00 82.31 87 GLY A CA 1
ATOM 602 C C . GLY A 1 87 ? -16.959 6.573 13.343 1.00 82.31 87 GLY A C 1
ATOM 603 O O . GLY A 1 87 ? -16.634 6.173 14.460 1.00 82.31 87 GLY A O 1
ATOM 604 N N . TYR A 1 88 ? -17.949 6.023 12.646 1.00 83.88 88 TYR A N 1
ATOM 605 C CA . TYR A 1 88 ? -18.673 4.829 13.064 1.00 83.88 88 TYR A CA 1
ATOM 606 C C . TYR A 1 88 ? -18.731 3.830 11.910 1.00 83.88 88 TYR A C 1
ATOM 608 O O . TYR A 1 88 ? -19.038 4.201 10.775 1.00 83.88 88 TYR A O 1
ATOM 616 N N . ALA A 1 89 ? -18.438 2.565 12.200 1.00 86.88 89 ALA A N 1
ATOM 617 C CA . ALA A 1 89 ? -18.536 1.461 11.254 1.00 86.88 89 ALA A CA 1
ATOM 618 C C . ALA A 1 89 ? -19.504 0.398 11.801 1.00 86.88 89 ALA A C 1
ATOM 620 O O . ALA A 1 89 ? -19.205 -0.290 12.774 1.00 86.88 89 ALA A O 1
ATOM 621 N N . SER A 1 90 ? -20.688 0.264 11.195 1.00 82.94 90 SER A N 1
ATOM 622 C CA . SER A 1 90 ? -21.704 -0.716 11.625 1.00 82.94 90 SER A CA 1
ATOM 623 C C . SER A 1 90 ? -21.276 -2.166 11.367 1.00 82.94 90 SER A C 1
ATOM 625 O O . SER A 1 90 ? -21.633 -3.082 12.110 1.00 82.94 90 SER A O 1
ATOM 627 N N . THR A 1 91 ? -20.469 -2.373 10.332 1.00 89.44 91 THR A N 1
ATOM 628 C CA . THR A 1 91 ? -19.801 -3.630 9.989 1.00 89.44 91 THR A CA 1
ATOM 629 C C . THR A 1 91 ? -18.296 -3.416 9.963 1.00 89.44 91 THR A C 1
ATOM 631 O O . THR A 1 91 ? -17.836 -2.279 9.998 1.00 89.44 91 THR A O 1
ATOM 634 N N . PHE A 1 92 ? -17.531 -4.503 9.876 1.00 94.31 92 PHE A N 1
ATOM 635 C CA . PHE A 1 92 ? -16.099 -4.413 9.617 1.00 94.31 92 PHE A CA 1
ATOM 636 C C . PHE A 1 92 ? -15.840 -3.676 8.302 1.00 94.31 92 PHE A C 1
ATOM 638 O O . PHE A 1 92 ? -16.209 -4.159 7.233 1.00 94.31 92 PHE A O 1
ATOM 645 N N . THR A 1 93 ? -15.229 -2.501 8.412 1.00 94.06 93 THR A N 1
ATOM 646 C CA . THR A 1 93 ? -14.860 -1.648 7.285 1.00 94.06 93 THR A CA 1
ATOM 647 C C . THR A 1 93 ? -13.356 -1.471 7.285 1.00 94.06 93 THR A C 1
ATOM 649 O O . THR A 1 93 ? -12.768 -0.962 8.240 1.00 94.06 93 THR A O 1
ATOM 652 N N . GLU A 1 94 ? -12.736 -1.899 6.198 1.00 95.19 94 GLU A N 1
ATOM 653 C CA . GLU A 1 94 ? -11.296 -1.840 6.010 1.00 95.19 94 GLU A CA 1
ATOM 654 C C . GLU A 1 94 ? -10.830 -0.417 5.731 1.00 95.19 94 GLU A C 1
ATOM 656 O O . GLU A 1 94 ? -11.459 0.330 4.979 1.00 95.19 94 GLU A O 1
ATOM 661 N N . LYS A 1 95 ? -9.695 -0.056 6.324 1.00 96.44 95 LYS A N 1
ATOM 662 C CA . LYS A 1 95 ? -8.968 1.170 6.020 1.00 96.44 95 LYS A CA 1
ATOM 663 C C . LYS A 1 95 ? -7.474 0.887 5.990 1.00 96.44 95 LYS A C 1
ATOM 665 O O . LYS A 1 95 ? -6.982 -0.014 6.673 1.00 96.44 95 LYS A O 1
ATOM 670 N N . ARG A 1 96 ? -6.761 1.677 5.193 1.00 97.50 96 ARG A N 1
ATOM 671 C CA . ARG A 1 96 ? -5.301 1.704 5.189 1.00 97.50 96 ARG A CA 1
ATOM 672 C C . ARG A 1 96 ? -4.811 2.878 6.015 1.00 97.50 96 ARG A C 1
ATOM 674 O O . ARG A 1 96 ? -5.421 3.944 5.994 1.00 97.50 96 ARG A O 1
ATOM 681 N N . PHE A 1 97 ? -3.713 2.654 6.711 1.00 98.00 97 PHE A N 1
ATOM 682 C CA . PHE A 1 97 ? -3.098 3.603 7.623 1.00 98.00 97 PHE A CA 1
ATOM 683 C C . PHE A 1 97 ? -1.606 3.694 7.335 1.00 98.00 97 PHE A C 1
ATOM 685 O O . PHE A 1 97 ? -1.016 2.761 6.776 1.00 98.00 97 PHE A O 1
ATOM 692 N N . LYS A 1 98 ? -0.996 4.811 7.722 1.00 97.50 98 LYS A N 1
ATOM 693 C CA . LYS A 1 98 ? 0.453 5.021 7.651 1.00 97.50 98 LYS A CA 1
ATOM 694 C C . LYS A 1 98 ? 1.088 4.903 9.030 1.00 97.50 98 LYS A C 1
ATOM 696 O O . LYS A 1 98 ? 0.410 4.967 10.058 1.00 97.50 98 LYS A O 1
ATOM 701 N N . ARG A 1 99 ? 2.411 4.741 9.048 1.00 97.94 99 ARG A N 1
ATOM 702 C CA . ARG A 1 99 ? 3.217 4.730 10.275 1.00 97.94 99 ARG A CA 1
ATOM 703 C C . ARG A 1 99 ? 2.808 5.856 11.221 1.00 97.94 99 ARG A C 1
ATOM 705 O O . ARG A 1 99 ? 2.681 7.004 10.812 1.00 97.94 99 ARG A O 1
ATOM 712 N N . GLY A 1 100 ? 2.634 5.533 12.496 1.00 98.06 100 GLY A N 1
ATOM 713 C CA . GLY A 1 100 ? 2.321 6.504 13.539 1.00 98.06 100 GLY A CA 1
ATOM 714 C C . GLY A 1 100 ? 0.868 6.975 13.583 1.00 98.06 100 GLY A C 1
ATOM 715 O O . GLY A 1 100 ? 0.535 7.699 14.517 1.00 98.06 100 GLY A O 1
ATOM 716 N N . ASP A 1 101 ? 0.004 6.583 12.638 1.00 98.31 101 ASP A N 1
ATOM 717 C CA . ASP A 1 101 ? -1.434 6.814 12.784 1.00 98.31 101 ASP A CA 1
ATOM 718 C C . ASP A 1 101 ? -1.938 6.118 14.054 1.00 98.31 101 ASP A C 1
ATOM 720 O O . ASP A 1 101 ? -1.541 4.986 14.364 1.00 98.31 101 ASP A O 1
ATOM 724 N N . ILE A 1 102 ? -2.822 6.799 14.784 1.00 97.81 102 ILE A N 1
ATOM 725 C CA . ILE A 1 102 ? -3.421 6.288 16.017 1.00 97.81 102 ILE A CA 1
ATOM 726 C C . ILE A 1 102 ? -4.927 6.167 15.831 1.00 97.81 102 ILE A C 1
ATOM 728 O O . ILE A 1 102 ? -5.626 7.156 15.600 1.00 97.81 102 ILE A O 1
ATOM 732 N N . ILE A 1 103 ? -5.428 4.948 15.992 1.00 97.19 103 ILE A N 1
ATOM 733 C CA . ILE A 1 103 ? -6.853 4.631 15.998 1.00 97.19 103 ILE A CA 1
ATOM 734 C C . ILE A 1 103 ? -7.277 4.459 17.450 1.00 97.19 103 ILE A C 1
ATOM 736 O O . ILE A 1 103 ? -6.878 3.501 18.107 1.00 97.19 103 ILE A O 1
ATOM 740 N N . THR A 1 104 ? -8.087 5.379 17.957 1.00 95.81 104 THR A N 1
ATOM 741 C CA . THR A 1 104 ? -8.694 5.265 19.287 1.00 95.81 104 THR A CA 1
ATOM 742 C C . THR A 1 104 ? -10.081 4.656 19.145 1.00 95.81 104 THR A C 1
ATOM 744 O O . THR A 1 104 ? -10.818 5.040 18.242 1.00 95.81 104 THR A O 1
ATOM 747 N N . PHE A 1 105 ? -10.436 3.700 19.997 1.00 93.62 105 PHE A N 1
ATOM 748 C CA . PHE A 1 105 ? -11.727 3.015 19.976 1.00 93.62 105 PHE A CA 1
ATOM 749 C C . PHE A 1 105 ? -12.136 2.610 21.393 1.00 93.62 105 PHE A C 1
ATOM 751 O O . PHE A 1 105 ? -11.297 2.347 22.256 1.00 93.62 105 PHE A O 1
ATOM 758 N N . ASP A 1 106 ? -13.436 2.613 21.652 1.00 89.88 106 ASP A N 1
ATOM 759 C CA . ASP A 1 106 ? -14.008 2.491 22.990 1.00 89.88 106 ASP A CA 1
ATOM 760 C C . ASP A 1 106 ? -14.752 1.165 23.196 1.00 89.88 106 ASP A C 1
ATOM 762 O O . ASP A 1 106 ? -14.886 0.357 22.279 1.00 89.88 106 ASP A O 1
ATOM 766 N N . THR A 1 107 ? -15.254 0.944 24.412 1.00 91.44 107 THR A N 1
ATOM 767 C CA . THR A 1 107 ? -16.038 -0.242 24.787 1.00 91.44 107 THR A CA 1
ATOM 768 C C . THR A 1 107 ? -17.026 -0.700 23.714 1.00 91.44 107 THR A C 1
ATOM 770 O O . THR A 1 107 ? -17.937 0.037 23.332 1.00 91.44 107 THR A O 1
ATOM 773 N N . GLY A 1 108 ? -16.890 -1.964 23.305 1.00 90.88 108 GLY A N 1
ATOM 774 C CA . GLY A 1 108 ? -17.739 -2.608 22.296 1.00 90.88 108 GLY A CA 1
ATOM 775 C C . GLY A 1 108 ? -17.248 -2.431 20.856 1.00 90.88 108 GLY A C 1
ATOM 776 O O . GLY A 1 108 ? -17.641 -3.211 19.982 1.00 90.88 108 GLY A O 1
ATOM 777 N N . SER A 1 109 ? -16.364 -1.461 20.617 1.00 95.31 109 SER A N 1
ATOM 778 C CA . SER A 1 109 ? -15.699 -1.219 19.339 1.00 95.31 109 SER A CA 1
ATOM 779 C C . SER A 1 109 ? -14.468 -2.115 19.186 1.00 95.31 109 SER A C 1
ATOM 781 O O . SER A 1 109 ? -13.894 -2.614 20.160 1.00 95.31 109 SER A O 1
ATOM 783 N N . GLN A 1 110 ? -14.117 -2.409 17.937 1.00 97.19 110 GLN A N 1
ATOM 784 C CA . GLN A 1 110 ? -13.252 -3.529 17.587 1.00 97.19 110 GLN A CA 1
ATOM 785 C C . GLN A 1 110 ? -12.390 -3.204 16.380 1.00 97.19 110 GLN A C 1
ATOM 787 O O . GLN A 1 110 ? -12.810 -2.500 15.460 1.00 97.19 110 GLN A O 1
ATOM 792 N N . VAL A 1 111 ? -11.203 -3.794 16.363 1.00 98.19 111 VAL A N 1
ATOM 793 C CA . VAL A 1 111 ? -10.252 -3.682 15.262 1.00 98.19 111 VAL A CA 1
ATOM 794 C C . VAL A 1 111 ? -9.752 -5.064 14.862 1.00 98.19 111 VAL A C 1
ATOM 796 O O . VAL A 1 111 ? -9.618 -5.953 15.699 1.00 98.19 111 VAL A O 1
ATOM 799 N N . LEU A 1 112 ? -9.467 -5.256 13.582 1.00 98.50 112 LEU A N 1
ATOM 800 C CA . LEU A 1 112 ? -8.857 -6.464 13.035 1.00 98.50 112 LEU A CA 1
ATOM 801 C C . LEU A 1 112 ? -7.665 -6.049 12.177 1.00 98.50 112 LEU A C 1
ATOM 803 O O . LEU A 1 112 ? -7.848 -5.403 11.146 1.00 98.50 112 LEU A O 1
ATOM 807 N N . LEU A 1 113 ? -6.452 -6.406 12.596 1.00 98.50 113 LEU A N 1
ATOM 808 C CA . LEU A 1 113 ? -5.246 -6.137 11.812 1.00 98.50 113 LEU A CA 1
ATOM 809 C C . LEU A 1 113 ? -5.184 -7.130 10.645 1.00 98.50 113 LEU A C 1
ATOM 811 O O . LEU A 1 113 ? -5.119 -8.331 10.871 1.00 98.50 113 LEU A O 1
ATOM 815 N N . LEU A 1 114 ? -5.216 -6.657 9.402 1.00 98.19 114 LEU A N 1
ATOM 816 C CA . LEU A 1 114 ? -5.191 -7.504 8.201 1.00 98.19 114 LEU A CA 1
ATOM 817 C C . LEU A 1 114 ? -3.796 -7.600 7.575 1.00 98.19 114 LEU A C 1
ATOM 819 O O . LEU A 1 114 ? -3.436 -8.656 7.057 1.00 98.19 114 LEU A O 1
ATOM 823 N N . ALA A 1 115 ? -3.009 -6.526 7.644 1.00 98.06 115 ALA A N 1
ATOM 824 C CA . ALA A 1 115 ? -1.628 -6.489 7.172 1.00 98.06 115 ALA A CA 1
ATOM 825 C C . ALA A 1 115 ? -0.824 -5.398 7.888 1.00 98.06 115 ALA A C 1
ATOM 827 O O . ALA A 1 115 ? -1.393 -4.421 8.376 1.00 98.06 115 ALA A O 1
ATOM 828 N N . GLY A 1 116 ? 0.499 -5.561 7.906 1.00 98.06 116 GLY A N 1
ATOM 829 C CA . GLY A 1 116 ? 1.428 -4.647 8.569 1.00 98.06 116 GLY A CA 1
ATOM 830 C C . GLY A 1 116 ? 1.602 -4.979 10.046 1.00 98.06 116 GLY A C 1
ATOM 831 O O . GLY A 1 116 ? 1.322 -6.096 10.481 1.00 98.06 116 GLY A O 1
ATOM 832 N N . SER A 1 117 ? 2.079 -4.009 10.817 1.00 98.31 117 SER A N 1
ATOM 833 C CA . SER A 1 117 ? 2.252 -4.125 12.258 1.00 98.31 117 SER A CA 1
ATOM 834 C C . SER A 1 117 ? 1.669 -2.915 12.973 1.00 98.31 117 SER A C 1
ATOM 836 O O . SER A 1 117 ? 1.763 -1.771 12.518 1.00 98.31 117 SER A O 1
ATOM 838 N N . ALA A 1 118 ? 1.086 -3.177 14.134 1.00 98.56 118 ALA A N 1
ATOM 839 C CA . ALA A 1 118 ? 0.566 -2.159 15.024 1.00 98.56 118 ALA A CA 1
ATOM 840 C C . ALA A 1 118 ? 0.726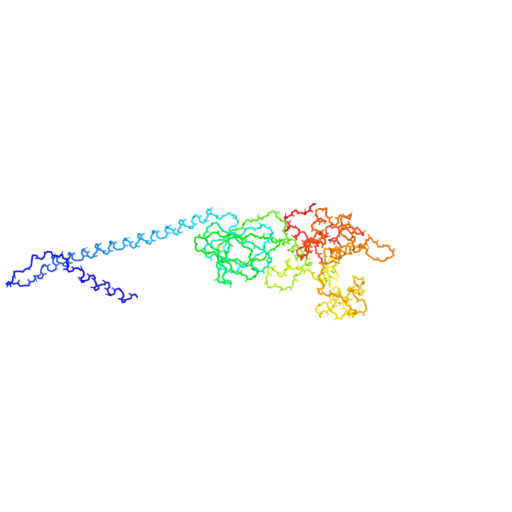 -2.608 16.479 1.00 98.56 118 ALA A C 1
ATOM 842 O O . ALA A 1 118 ? 0.937 -3.790 16.752 1.00 98.56 118 ALA A O 1
ATOM 843 N N . ALA A 1 119 ? 0.659 -1.660 17.405 1.00 98.25 119 ALA A N 1
ATOM 844 C CA . ALA A 1 119 ? 0.707 -1.915 18.837 1.00 98.25 119 ALA A CA 1
ATOM 845 C C . ALA A 1 119 ? -0.587 -1.441 19.495 1.00 98.25 119 ALA A C 1
ATOM 847 O O . ALA A 1 119 ? -1.080 -0.353 19.192 1.00 98.25 119 ALA A O 1
ATOM 848 N N . LEU A 1 120 ? -1.116 -2.257 20.400 1.00 97.88 120 LEU A N 1
ATOM 849 C CA . LEU A 1 120 ? -2.346 -1.992 21.133 1.00 97.88 120 LEU A CA 1
ATOM 850 C C . LEU A 1 120 ? -2.016 -1.453 22.522 1.00 97.88 120 LEU A C 1
ATOM 852 O O . LEU A 1 120 ? -1.264 -2.078 23.259 1.00 97.88 120 LEU A O 1
ATOM 856 N N . SER A 1 121 ? -2.601 -0.330 22.920 1.00 96.69 121 SER A N 1
ATOM 857 C CA . SER A 1 121 ? -2.443 0.250 24.255 1.00 96.69 121 SER A CA 1
ATOM 858 C C . SER A 1 121 ? -3.775 0.727 24.830 1.00 96.69 121 SER A C 1
ATOM 860 O O . SER A 1 121 ? -4.764 0.887 24.117 1.00 96.69 121 SER A O 1
ATOM 862 N N . TYR A 1 122 ? -3.819 0.896 26.147 1.00 93.88 122 TYR A N 1
ATOM 863 C CA . TYR A 1 122 ? -4.950 1.436 26.897 1.00 93.88 122 TYR A CA 1
ATOM 864 C C . TYR A 1 122 ? -4.449 1.864 28.282 1.00 93.88 122 TYR A C 1
ATOM 866 O O . TYR A 1 122 ? -3.564 1.215 28.840 1.00 93.88 122 TYR A O 1
ATOM 874 N N . ASP A 1 123 ? -5.010 2.939 28.839 1.00 86.44 123 ASP A N 1
ATOM 875 C CA . ASP A 1 123 ? -4.602 3.454 30.159 1.00 86.44 123 ASP A CA 1
ATOM 876 C C . ASP A 1 123 ? -5.414 2.827 31.305 1.00 86.44 123 ASP A C 1
ATOM 878 O O . ASP A 1 123 ? -4.921 2.636 32.417 1.00 86.44 123 ASP A O 1
ATOM 882 N N . LYS A 1 124 ? -6.681 2.497 31.034 1.00 82.50 124 LYS A N 1
ATOM 883 C CA . LYS A 1 124 ? -7.621 1.870 31.968 1.00 82.50 124 LYS A CA 1
ATOM 884 C C . LYS A 1 124 ? -8.499 0.868 31.217 1.00 82.50 124 LYS A C 1
ATOM 886 O O . LYS A 1 124 ? -8.784 1.057 30.036 1.00 82.50 124 LYS A O 1
ATOM 891 N N . GLY A 1 125 ? -8.934 -0.171 31.927 1.00 88.12 125 GLY A N 1
ATOM 892 C CA . GLY A 1 125 ? -9.778 -1.229 31.383 1.00 88.12 125 GLY A CA 1
ATOM 893 C C . GLY A 1 125 ? -8.938 -2.365 30.807 1.00 88.12 125 GLY A C 1
ATOM 894 O O . GLY A 1 125 ? -7.903 -2.719 31.376 1.00 88.12 125 GLY A O 1
ATOM 895 N N . ALA A 1 126 ? -9.392 -2.950 29.705 1.00 93.69 126 ALA A N 1
ATOM 896 C CA . ALA A 1 126 ? -8.703 -4.030 29.019 1.00 93.69 126 ALA A CA 1
ATOM 897 C C . ALA A 1 126 ? -9.034 -4.043 27.525 1.00 93.69 126 ALA A C 1
ATOM 899 O O . ALA A 1 126 ? -10.097 -3.601 27.088 1.00 93.69 126 ALA A O 1
ATOM 900 N N . ALA A 1 127 ? -8.142 -4.640 26.746 1.00 97.00 127 ALA A N 1
ATOM 901 C CA . ALA A 1 127 ? -8.465 -5.101 25.410 1.00 97.00 127 ALA A CA 1
ATOM 902 C C . ALA A 1 127 ? -8.444 -6.630 25.384 1.00 97.00 127 ALA A C 1
ATOM 904 O O . ALA A 1 127 ? -7.622 -7.260 26.049 1.00 97.00 127 ALA A O 1
ATOM 905 N N . VAL A 1 128 ? -9.349 -7.234 24.625 1.00 97.62 128 VAL A N 1
ATOM 906 C CA . VAL A 1 128 ? -9.446 -8.687 24.467 1.00 97.62 128 VAL A CA 1
ATOM 907 C C . VAL A 1 128 ? -9.057 -9.038 23.045 1.00 97.62 128 VAL A C 1
ATOM 909 O O . VAL A 1 128 ? -9.690 -8.562 22.105 1.00 97.62 128 VAL A O 1
ATOM 912 N N . ASP A 1 129 ? -8.046 -9.886 22.886 1.00 98.25 129 ASP A N 1
ATOM 913 C CA . ASP A 1 129 ? -7.826 -10.596 21.634 1.00 98.25 129 ASP A CA 1
ATOM 914 C C . ASP A 1 129 ? -8.894 -11.690 21.531 1.00 98.25 129 ASP A C 1
ATOM 916 O O . ASP A 1 129 ? -8.816 -12.751 22.156 1.00 98.25 129 ASP A O 1
ATOM 920 N N . ALA A 1 130 ? -9.949 -11.393 20.780 1.00 97.44 130 ALA A N 1
ATOM 921 C CA . ALA A 1 130 ? -11.083 -12.281 20.596 1.00 97.44 130 ALA A CA 1
ATOM 922 C C . ALA A 1 130 ? -10.732 -13.500 19.731 1.00 97.44 130 ALA A C 1
ATOM 924 O O . ALA A 1 130 ? -11.434 -14.507 19.807 1.00 97.44 130 ALA A O 1
ATOM 925 N N . THR A 1 131 ? -9.668 -13.423 18.925 1.00 97.88 131 THR A N 1
ATOM 926 C CA . THR A 1 131 ? -9.186 -14.554 18.124 1.00 97.88 131 THR A CA 1
ATOM 927 C C . THR A 1 131 ? -8.439 -15.550 19.008 1.00 97.88 131 THR A C 1
ATOM 929 O O . THR A 1 131 ? -8.703 -16.749 18.935 1.00 97.88 131 THR A O 1
ATOM 932 N N . ALA A 1 132 ? -7.555 -15.062 19.882 1.00 96.81 132 ALA A N 1
ATOM 933 C CA . ALA A 1 132 ? -6.823 -15.896 20.837 1.00 96.81 132 ALA A CA 1
ATOM 934 C C . ALA A 1 132 ? -7.662 -16.298 22.068 1.00 96.81 132 ALA A C 1
ATOM 936 O O . ALA A 1 132 ? -7.323 -17.249 22.771 1.00 96.81 132 ALA A O 1
ATOM 937 N N . GLY A 1 133 ? -8.760 -15.586 22.341 1.00 95.69 133 GLY A N 1
ATOM 938 C CA . GLY A 1 133 ? -9.638 -15.836 23.486 1.00 95.69 133 GLY A CA 1
ATOM 939 C C . GLY A 1 133 ? -9.057 -15.363 24.821 1.00 95.69 133 GLY A C 1
ATOM 940 O O . GLY A 1 133 ? -9.398 -15.916 25.866 1.00 95.69 133 GLY A O 1
ATOM 941 N N . MET A 1 134 ? -8.174 -14.360 24.805 1.00 95.88 134 MET A N 1
ATOM 942 C CA . MET A 1 134 ? -7.477 -13.875 25.999 1.00 95.88 134 MET A CA 1
ATOM 943 C C . MET A 1 134 ? -7.346 -12.351 26.033 1.00 95.88 134 MET A C 1
ATOM 945 O O . MET A 1 134 ? -7.435 -11.675 25.010 1.00 95.88 134 MET A O 1
ATOM 949 N N . ALA A 1 135 ? -7.129 -11.793 27.226 1.00 95.62 135 ALA A N 1
ATOM 950 C CA . ALA A 1 135 ? -6.827 -10.372 27.369 1.00 95.62 135 ALA A CA 1
ATOM 951 C C . ALA A 1 135 ? -5.464 -10.050 26.733 1.00 95.62 135 ALA A C 1
ATOM 953 O O . ALA A 1 135 ? -4.471 -10.726 27.005 1.00 95.62 135 ALA A O 1
ATOM 954 N N . ALA A 1 136 ? -5.418 -9.007 25.910 1.00 96.12 136 ALA A N 1
ATOM 955 C CA . ALA A 1 136 ? -4.192 -8.487 25.326 1.00 96.12 136 ALA A CA 1
ATOM 956 C C . ALA A 1 136 ? -3.515 -7.528 26.313 1.00 96.12 136 ALA A C 1
ATOM 958 O O . ALA A 1 136 ? -4.179 -6.705 26.939 1.00 96.12 136 ALA A O 1
ATOM 959 N N . SER A 1 137 ? -2.193 -7.621 26.456 1.00 94.88 137 SER A N 1
ATOM 960 C CA . SER A 1 137 ? -1.442 -6.703 27.320 1.00 94.88 137 SER A CA 1
ATOM 961 C C . SER A 1 137 ? -1.332 -5.311 26.693 1.00 94.88 137 SER A C 1
ATOM 963 O O . SER A 1 137 ? -1.097 -5.182 25.493 1.00 94.88 137 SER A O 1
ATOM 965 N N . ALA A 1 138 ? -1.448 -4.260 27.506 1.00 94.19 138 ALA A N 1
ATOM 966 C CA . ALA A 1 138 ? -1.179 -2.899 27.054 1.00 94.19 138 ALA A CA 1
ATOM 967 C C . ALA A 1 138 ? 0.267 -2.768 26.537 1.00 94.19 138 ALA A C 1
ATOM 969 O O . ALA A 1 138 ? 1.215 -3.220 27.176 1.00 94.19 138 ALA A O 1
ATOM 970 N N . GLY A 1 139 ? 0.425 -2.143 25.374 1.00 92.25 139 GLY A N 1
ATOM 971 C CA . GLY A 1 139 ? 1.689 -2.008 24.652 1.00 92.25 139 GLY A CA 1
ATOM 972 C C . GLY A 1 139 ? 2.080 -3.228 23.810 1.00 92.25 139 GLY A C 1
ATOM 973 O O . GLY A 1 139 ? 3.118 -3.180 23.152 1.00 92.25 139 GLY A O 1
ATOM 974 N N . ALA A 1 140 ? 1.292 -4.310 23.806 1.00 93.06 140 ALA A N 1
ATOM 975 C CA . ALA A 1 140 ? 1.611 -5.500 23.024 1.00 93.06 140 ALA A CA 1
ATOM 976 C C . ALA A 1 140 ? 1.543 -5.223 21.515 1.00 93.06 140 ALA A C 1
ATOM 978 O O . ALA A 1 140 ? 0.676 -4.488 21.030 1.00 93.06 140 ALA A O 1
ATOM 979 N N . ALA A 1 141 ? 2.448 -5.859 20.769 1.00 97.62 141 ALA A N 1
ATOM 980 C CA . ALA A 1 141 ? 2.326 -5.948 19.323 1.00 97.62 141 ALA A CA 1
ATOM 981 C C . ALA A 1 141 ? 1.068 -6.754 18.975 1.00 97.62 141 ALA A C 1
ATOM 983 O O . ALA A 1 141 ? 0.805 -7.796 19.571 1.00 97.62 141 ALA A O 1
ATOM 984 N N . MET A 1 142 ? 0.295 -6.253 18.019 1.00 98.19 142 MET A N 1
ATOM 985 C CA . MET A 1 142 ? -0.864 -6.956 17.489 1.00 98.19 142 MET A CA 1
ATOM 986 C C . MET A 1 142 ? -0.428 -8.028 16.497 1.00 98.19 142 MET A C 1
ATOM 988 O O . MET A 1 142 ? 0.507 -7.833 15.716 1.00 98.19 142 MET A O 1
ATOM 992 N N . GLU A 1 143 ? -1.162 -9.131 16.481 1.00 98.25 143 GLU A N 1
ATOM 993 C CA . GLU A 1 143 ? -0.987 -10.210 15.522 1.00 98.25 143 GLU A CA 1
ATOM 994 C C . GLU A 1 143 ? -1.868 -9.977 14.288 1.00 98.25 143 GLU A C 1
ATOM 996 O O . GLU A 1 143 ? -3.013 -9.518 14.358 1.00 98.25 143 GLU A O 1
ATOM 1001 N N . VAL A 1 144 ? -1.319 -10.274 13.112 1.00 97.94 144 VAL A N 1
ATOM 1002 C CA . VAL A 1 144 ? -2.068 -10.190 11.857 1.00 97.94 144 VAL A CA 1
ATOM 1003 C C . VAL A 1 144 ? -3.172 -11.253 11.860 1.00 97.94 144 VAL A C 1
ATOM 1005 O O . VAL A 1 144 ? -2.952 -12.395 12.247 1.00 97.94 144 VAL A O 1
ATOM 1008 N N . ARG A 1 145 ? -4.362 -10.877 11.384 1.00 97.00 145 ARG A N 1
ATOM 1009 C CA . ARG A 1 145 ? -5.631 -11.630 11.407 1.00 97.00 145 ARG A CA 1
ATOM 1010 C C . ARG A 1 145 ? -6.232 -11.826 12.801 1.00 97.00 145 ARG A C 1
ATOM 1012 O O . ARG A 1 145 ? -7.139 -12.646 12.958 1.00 97.00 145 ARG A O 1
ATOM 1019 N N . HIS A 1 146 ? -5.792 -11.054 13.792 1.00 98.19 146 HIS A N 1
ATOM 1020 C CA . HIS A 1 146 ? -6.391 -11.066 15.123 1.00 98.19 146 HIS A CA 1
ATOM 1021 C C . HIS A 1 146 ? -7.351 -9.899 15.328 1.00 98.19 146 HIS A C 1
ATOM 1023 O O . HIS A 1 146 ? -7.104 -8.765 14.902 1.00 98.19 146 HIS A O 1
ATOM 1029 N N . ARG A 1 147 ? -8.479 -10.210 15.971 1.00 98.12 147 ARG A N 1
ATOM 1030 C CA . ARG A 1 147 ? -9.548 -9.268 16.291 1.00 98.12 147 ARG A CA 1
ATOM 1031 C C . ARG A 1 147 ? -9.407 -8.828 17.741 1.00 98.12 147 ARG A C 1
ATOM 1033 O O . ARG A 1 147 ? -9.528 -9.648 18.643 1.00 98.12 147 ARG A O 1
ATOM 1040 N N . TYR A 1 148 ? -9.248 -7.531 17.957 1.00 98.31 148 TYR A N 1
ATOM 1041 C CA . TYR A 1 148 ? -9.134 -6.929 19.278 1.00 98.31 148 TYR A CA 1
ATOM 1042 C C . TYR A 1 148 ? -10.400 -6.136 19.605 1.00 98.31 148 TYR A C 1
ATOM 1044 O O . TYR A 1 148 ? -10.814 -5.268 18.837 1.00 98.31 148 TYR A O 1
ATOM 1052 N N . LEU A 1 149 ? -11.020 -6.451 20.739 1.00 98.00 149 LEU A N 1
ATOM 1053 C CA . LEU A 1 149 ? -12.220 -5.813 21.278 1.00 98.00 149 LEU A CA 1
ATOM 1054 C C . LEU A 1 149 ? -11.834 -4.962 22.488 1.00 98.00 149 LEU A C 1
ATOM 1056 O O . LEU A 1 149 ? -11.198 -5.463 23.415 1.00 98.00 149 LEU A O 1
ATOM 1060 N N . ALA A 1 150 ? -12.263 -3.703 22.516 1.00 96.94 150 ALA A N 1
ATOM 1061 C CA . ALA A 1 150 ? -12.195 -2.904 23.732 1.00 96.94 150 ALA A CA 1
ATOM 1062 C C . ALA A 1 150 ? -13.242 -3.418 24.732 1.00 96.94 150 ALA A C 1
ATOM 1064 O O . ALA A 1 150 ? -14.441 -3.456 24.428 1.00 96.94 150 ALA A O 1
ATOM 1065 N N . ALA A 1 151 ? -12.785 -3.835 25.914 1.00 94.25 151 ALA A N 1
ATOM 1066 C CA . ALA A 1 151 ? -13.651 -4.346 26.968 1.00 94.25 151 ALA A CA 1
ATOM 1067 C C . ALA A 1 151 ? -14.502 -3.224 27.594 1.00 94.25 151 ALA A C 1
ATOM 1069 O O . ALA A 1 151 ? -14.481 -2.064 27.169 1.00 94.25 151 ALA A O 1
ATOM 1070 N N . GLU A 1 152 ? -15.285 -3.566 28.613 1.00 86.69 152 GLU A N 1
ATOM 1071 C CA . GLU A 1 152 ? -16.044 -2.584 29.391 1.00 86.69 152 GLU A CA 1
ATOM 1072 C C . GLU A 1 152 ? -15.123 -1.520 30.004 1.00 86.69 152 GLU A C 1
ATOM 1074 O O . GLU A 1 152 ? -13.964 -1.792 30.326 1.00 86.69 152 GLU A O 1
ATOM 1079 N N . ASP A 1 153 ? -15.626 -0.287 30.089 1.00 85.31 153 ASP A N 1
ATOM 1080 C CA . ASP A 1 153 ? -14.925 0.884 30.629 1.00 85.31 153 ASP A CA 1
ATOM 1081 C C . ASP A 1 153 ? -13.497 1.085 30.088 1.00 85.31 153 ASP A C 1
ATOM 1083 O O . ASP A 1 153 ? -12.586 1.494 30.815 1.00 85.31 153 ASP A O 1
ATOM 1087 N N . SER A 1 154 ? -13.303 0.786 28.801 1.00 88.75 154 SER A N 1
ATOM 1088 C CA . SER A 1 154 ? -11.997 0.798 28.142 1.00 88.75 154 SER A CA 1
ATOM 1089 C C . SER A 1 154 ? -11.950 1.826 27.018 1.00 88.75 154 SER A C 1
ATOM 1091 O O . SER A 1 154 ? -12.893 1.965 26.234 1.00 88.75 154 SER A O 1
ATOM 1093 N N . LEU A 1 155 ? -10.816 2.516 26.929 1.00 90.50 155 LEU A N 1
ATOM 1094 C CA . LEU A 1 155 ? -10.442 3.355 25.798 1.00 90.50 155 LEU A CA 1
ATOM 1095 C C . LEU A 1 155 ? -9.117 2.825 25.257 1.00 90.50 155 LEU A C 1
ATOM 1097 O O . LEU A 1 155 ? -8.058 3.029 25.855 1.00 90.50 155 LEU A O 1
ATOM 1101 N N . CYS A 1 156 ? -9.197 2.092 24.155 1.00 95.44 156 CYS A N 1
ATOM 1102 C CA . CYS A 1 156 ? -8.059 1.443 23.532 1.00 95.44 156 CYS A CA 1
ATOM 1103 C C . CYS A 1 156 ? -7.515 2.296 22.388 1.00 95.44 156 CYS A C 1
ATOM 1105 O O . CYS A 1 156 ? -8.237 3.057 21.744 1.00 95.44 156 CYS A O 1
ATOM 1107 N N . ARG A 1 157 ? -6.220 2.152 22.126 1.00 97.00 157 ARG A N 1
ATOM 1108 C CA . ARG A 1 157 ? -5.504 2.807 21.037 1.00 97.00 157 ARG A CA 1
ATOM 1109 C C . ARG A 1 157 ? -4.724 1.762 20.263 1.00 97.00 157 ARG A C 1
ATOM 1111 O O . ARG A 1 157 ? -4.053 0.924 20.855 1.00 97.00 157 ARG A O 1
ATOM 1118 N N . VAL A 1 158 ? -4.794 1.832 18.946 1.00 98.12 158 VAL A N 1
ATOM 1119 C CA . VAL A 1 158 ? -3.916 1.099 18.040 1.00 98.12 158 VAL A CA 1
ATOM 1120 C C . VAL A 1 158 ? -3.001 2.103 17.369 1.00 98.12 158 VAL A C 1
ATOM 1122 O O . VAL A 1 158 ? -3.481 2.969 16.642 1.00 98.12 158 VAL A O 1
ATOM 1125 N N . THR A 1 159 ? -1.699 1.981 17.602 1.00 98.50 159 THR A N 1
ATOM 1126 C CA . THR A 1 159 ? -0.679 2.790 16.929 1.00 98.50 159 THR A CA 1
ATOM 1127 C C . THR A 1 159 ? -0.030 1.959 15.836 1.00 98.50 159 THR A C 1
ATOM 1129 O O . THR A 1 159 ? 0.529 0.897 16.114 1.00 98.50 159 THR A O 1
ATOM 1132 N N . VAL A 1 160 ? -0.071 2.437 14.597 1.00 98.69 160 VAL A N 1
ATOM 1133 C CA . VAL A 1 160 ? 0.570 1.759 13.463 1.00 98.69 160 VAL A CA 1
ATOM 1134 C C . VAL A 1 160 ? 2.088 1.871 13.578 1.00 98.69 160 VAL A C 1
ATOM 1136 O O . VAL A 1 160 ? 2.630 2.965 13.737 1.00 98.69 160 VAL A O 1
ATOM 1139 N N . THR A 1 161 ? 2.790 0.740 13.501 1.00 98.06 161 THR A N 1
ATOM 1140 C CA . THR A 1 161 ? 4.246 0.667 13.714 1.00 98.06 161 THR A CA 1
ATOM 1141 C C . THR A 1 161 ? 5.034 0.303 12.459 1.00 98.06 161 THR A C 1
ATOM 1143 O O . THR A 1 161 ? 6.245 0.520 12.438 1.00 98.06 161 THR A O 1
ATOM 1146 N N . SER A 1 162 ? 4.392 -0.224 11.416 1.00 97.69 162 SER A N 1
ATOM 1147 C CA . SER A 1 162 ? 4.969 -0.399 10.074 1.00 97.69 162 SER A CA 1
ATOM 1148 C C . SER A 1 162 ? 4.744 0.842 9.205 1.00 97.69 162 SER A C 1
ATOM 1150 O O . SER A 1 162 ? 4.010 1.745 9.592 1.00 97.69 162 SER A O 1
ATOM 1152 N N . ASP A 1 163 ? 5.370 0.899 8.025 1.00 96.81 163 ASP A N 1
ATOM 1153 C CA . ASP A 1 163 ? 5.188 2.017 7.081 1.00 96.81 163 ASP A CA 1
ATOM 1154 C C . ASP A 1 163 ? 3.741 2.156 6.604 1.00 96.81 163 ASP A C 1
ATOM 1156 O O . ASP A 1 163 ? 3.231 3.270 6.476 1.00 96.81 163 ASP A O 1
ATOM 1160 N N . THR A 1 164 ? 3.075 1.019 6.405 1.00 97.81 164 THR A N 1
ATOM 1161 C CA . THR A 1 164 ? 1.647 0.921 6.115 1.00 97.81 164 THR A CA 1
ATOM 1162 C C . THR A 1 164 ? 1.030 -0.225 6.905 1.00 97.81 164 THR A C 1
ATOM 1164 O O . THR A 1 164 ? 1.718 -1.189 7.259 1.00 97.81 164 THR A O 1
ATOM 1167 N N . ALA A 1 165 ? -0.260 -0.120 7.203 1.00 98.50 165 ALA A N 1
ATOM 1168 C CA . ALA A 1 165 ? -1.049 -1.214 7.749 1.00 98.50 165 ALA A CA 1
ATOM 1169 C C . ALA A 1 165 ? -2.476 -1.172 7.200 1.00 98.50 165 ALA A C 1
ATOM 1171 O O . ALA A 1 165 ? -3.027 -0.099 6.948 1.00 98.50 165 ALA A O 1
ATOM 1172 N N . VAL A 1 166 ? -3.098 -2.343 7.081 1.00 98.50 166 VAL A N 1
ATOM 1173 C CA . VAL A 1 166 ? -4.521 -2.476 6.751 1.00 98.50 166 VAL A CA 1
ATOM 1174 C C . VAL A 1 166 ? -5.242 -2.948 8.002 1.00 98.50 166 VAL A C 1
ATOM 1176 O O . VAL A 1 166 ? -4.941 -4.025 8.518 1.00 98.50 166 VAL A O 1
ATOM 1179 N N . ILE A 1 167 ? -6.183 -2.152 8.506 1.00 98.50 167 ILE A N 1
ATOM 1180 C CA . ILE A 1 167 ? -6.952 -2.468 9.714 1.00 98.50 167 ILE A CA 1
ATOM 1181 C C . ILE A 1 167 ? -8.437 -2.339 9.388 1.00 98.50 167 ILE A C 1
ATOM 1183 O O . ILE A 1 167 ? -8.889 -1.330 8.847 1.00 98.50 167 ILE A O 1
ATOM 1187 N N . SER A 1 168 ? -9.204 -3.374 9.720 1.00 98.00 168 SER A N 1
ATOM 1188 C CA . SER A 1 168 ? -10.659 -3.351 9.630 1.00 98.00 168 SER A CA 1
ATOM 1189 C C . SER A 1 168 ? -11.264 -2.899 10.951 1.00 98.00 168 SER A C 1
ATOM 1191 O O . SER A 1 168 ? -10.918 -3.422 12.009 1.00 98.00 168 SER A O 1
ATOM 1193 N N . LEU A 1 169 ? -12.147 -1.907 10.890 1.00 97.06 169 LEU A N 1
ATOM 1194 C CA . LEU A 1 169 ? -12.745 -1.247 12.047 1.00 97.06 169 LEU A CA 1
ATOM 1195 C C . LEU A 1 169 ? -14.222 -1.611 12.165 1.00 97.06 169 LEU A C 1
ATOM 1197 O O . LEU A 1 169 ? -14.932 -1.639 11.162 1.00 97.06 169 LEU A O 1
ATOM 1201 N N . GLN A 1 170 ? -14.698 -1.825 13.388 1.00 95.62 170 GLN A N 1
ATOM 1202 C CA . GLN A 1 170 ? -16.116 -1.969 13.707 1.00 95.62 170 GLN A CA 1
ATOM 1203 C C . GLN A 1 170 ? -16.440 -1.193 14.988 1.00 95.62 170 GLN A C 1
ATOM 1205 O O . GLN A 1 170 ? -15.708 -1.267 15.968 1.00 95.62 170 GLN A O 1
ATOM 1210 N N . GLY A 1 171 ? -17.568 -0.491 15.010 1.00 90.38 171 GLY A N 1
ATOM 1211 C CA . GLY A 1 171 ? -17.977 0.368 16.118 1.00 90.38 171 GLY A CA 1
ATOM 1212 C C . GLY A 1 171 ? -17.487 1.805 15.960 1.00 90.38 171 GLY A C 1
ATOM 1213 O O . GLY A 1 171 ? -17.239 2.271 14.844 1.00 90.38 171 GLY A O 1
ATOM 1214 N N . TYR A 1 172 ? -17.407 2.519 17.078 1.00 88.19 172 TYR A N 1
ATOM 1215 C CA . TYR A 1 172 ? -16.935 3.897 17.136 1.00 88.19 172 TYR A CA 1
ATOM 1216 C C . TYR A 1 172 ? -15.410 3.942 17.177 1.00 88.19 172 TYR A C 1
ATOM 1218 O O . TYR A 1 172 ? -14.759 3.181 17.893 1.00 88.19 172 TYR A O 1
ATOM 1226 N N . TYR A 1 173 ? -14.836 4.863 16.413 1.00 91.88 173 TYR A N 1
ATOM 1227 C CA . TYR A 1 173 ? -13.404 5.112 16.413 1.00 91.88 173 TYR A CA 1
ATOM 1228 C C . TYR A 1 173 ? -13.107 6.590 16.156 1.00 91.88 173 TYR A C 1
ATOM 1230 O O . TYR A 1 173 ? -13.917 7.317 15.582 1.00 91.88 173 TYR A O 1
ATOM 1238 N N . ALA A 1 174 ? -11.918 7.022 16.554 1.00 91.69 174 ALA A N 1
ATOM 1239 C CA . ALA A 1 174 ? -11.347 8.308 16.195 1.00 91.69 174 ALA A CA 1
ATOM 1240 C C . ALA A 1 174 ? -9.947 8.095 15.632 1.00 91.69 174 ALA A C 1
ATOM 1242 O O . ALA A 1 174 ? -9.161 7.312 16.171 1.00 91.69 174 ALA A O 1
ATOM 1243 N N . LEU A 1 175 ? -9.646 8.786 14.537 1.00 93.62 175 LEU A N 1
ATOM 1244 C CA . LEU A 1 175 ? -8.344 8.734 13.886 1.00 93.62 175 LEU A CA 1
ATOM 1245 C C . LEU A 1 175 ? -7.546 10.002 14.189 1.00 93.62 175 LEU A C 1
ATOM 1247 O O . LEU A 1 175 ? -7.992 11.113 13.898 1.00 93.62 175 LEU A O 1
ATOM 1251 N N . THR A 1 176 ? -6.338 9.818 14.712 1.00 95.25 176 THR A N 1
ATOM 1252 C CA . THR A 1 176 ? -5.294 10.844 14.736 1.00 95.25 176 THR A CA 1
ATOM 1253 C C . THR A 1 176 ? -4.247 10.477 13.692 1.00 95.25 176 THR A C 1
ATOM 1255 O O . THR A 1 176 ? -3.522 9.497 13.863 1.00 95.25 176 THR A O 1
ATOM 1258 N N . SER A 1 177 ? -4.191 11.243 12.603 1.00 94.12 177 SER A N 1
ATOM 1259 C CA . SER A 1 177 ? -3.206 11.038 11.539 1.00 94.12 177 SER A CA 1
ATOM 1260 C C . SER A 1 177 ? -1.813 11.504 11.952 1.00 94.12 177 SER A C 1
ATOM 1262 O O . SER A 1 177 ? -1.667 12.537 12.608 1.00 94.12 177 SER A O 1
ATOM 1264 N N . SER A 1 178 ? -0.788 10.772 11.524 1.00 95.44 178 SER A N 1
ATOM 1265 C CA . SER A 1 178 ? 0.610 11.174 11.677 1.00 95.44 178 SER A CA 1
ATOM 1266 C C . SER A 1 178 ? 1.074 12.107 10.551 1.00 95.44 178 SER A C 1
ATOM 1268 O O . SER A 1 178 ? 0.381 12.320 9.553 1.00 95.44 178 SER A O 1
ATOM 1270 N N . SER A 1 179 ? 2.287 12.644 10.696 1.00 93.88 179 SER A N 1
ATOM 1271 C CA . SER A 1 179 ? 3.008 13.365 9.640 1.00 93.88 179 SER A CA 1
ATOM 1272 C C . SER A 1 179 ? 3.999 12.480 8.872 1.00 93.88 179 SER A C 1
ATOM 1274 O O . SER A 1 179 ? 4.848 13.005 8.154 1.00 93.88 179 SER A O 1
ATOM 1276 N N . GLU A 1 180 ? 3.956 11.159 9.071 1.00 95.31 180 GLU A N 1
ATOM 1277 C CA . GLU A 1 180 ? 4.838 10.220 8.372 1.00 95.31 180 GLU A CA 1
ATOM 1278 C C . GLU A 1 180 ? 4.494 10.137 6.879 1.00 95.31 180 GLU A C 1
ATOM 1280 O O . GLU A 1 180 ? 3.436 10.581 6.424 1.00 95.31 180 GLU A O 1
ATOM 1285 N N . THR A 1 181 ? 5.406 9.550 6.100 1.00 95.12 181 THR A N 1
ATOM 1286 C CA . THR A 1 181 ? 5.204 9.364 4.656 1.00 95.12 181 THR A CA 1
ATOM 1287 C C . THR A 1 181 ? 3.978 8.495 4.388 1.00 95.12 181 THR A C 1
ATOM 1289 O O . THR A 1 181 ? 3.894 7.364 4.867 1.00 95.12 181 THR A O 1
ATOM 1292 N N . ASP A 1 182 ? 3.052 8.999 3.571 1.00 97.00 182 ASP A N 1
ATOM 1293 C CA . ASP A 1 182 ? 1.855 8.259 3.186 1.00 97.00 182 ASP A CA 1
ATOM 1294 C C . ASP A 1 182 ? 2.078 7.458 1.901 1.00 97.00 182 ASP A C 1
ATOM 1296 O O . ASP A 1 182 ? 1.852 7.926 0.785 1.00 97.00 182 ASP A O 1
ATOM 1300 N N . TYR A 1 183 ? 2.547 6.222 2.049 1.00 97.44 183 TYR A N 1
ATOM 1301 C CA . TYR A 1 183 ? 2.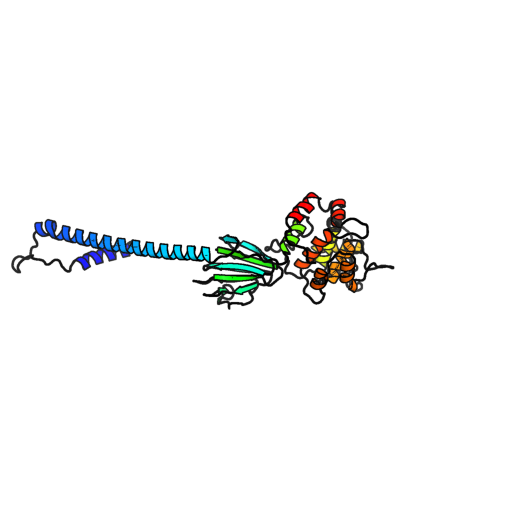736 5.322 0.911 1.00 97.44 183 TYR A CA 1
ATOM 1302 C C . TYR A 1 183 ? 1.412 4.916 0.243 1.00 97.44 183 TYR A C 1
ATOM 1304 O O . TYR A 1 183 ? 1.431 4.508 -0.921 1.00 97.44 183 TYR A O 1
ATOM 1312 N N . ASN A 1 184 ? 0.274 5.040 0.940 1.00 97.56 184 ASN A N 1
ATOM 1313 C CA . ASN A 1 184 ? -1.033 4.705 0.379 1.00 97.56 184 ASN A CA 1
ATOM 1314 C C . ASN A 1 184 ? -1.431 5.711 -0.702 1.00 97.56 184 ASN A C 1
ATOM 1316 O O . ASN A 1 184 ? -1.808 5.288 -1.791 1.00 97.56 184 ASN A O 1
ATOM 1320 N N . GLU A 1 185 ? -1.247 7.014 -0.454 1.00 97.25 185 GLU A N 1
ATOM 1321 C CA . GLU A 1 185 ? -1.507 8.066 -1.451 1.00 97.25 185 GLU A CA 1
ATOM 1322 C C . GLU A 1 185 ? -0.666 7.863 -2.724 1.00 97.25 185 GLU A C 1
ATOM 1324 O O . GLU A 1 185 ? -1.154 8.034 -3.841 1.00 97.25 185 GLU A O 1
ATOM 1329 N N . LEU A 1 186 ? 0.597 7.444 -2.575 1.00 98.06 186 LEU A N 1
ATOM 1330 C CA . LEU A 1 186 ? 1.493 7.179 -3.709 1.00 98.06 186 LEU A CA 1
ATOM 1331 C C . LEU A 1 186 ? 1.030 5.965 -4.524 1.00 98.06 186 LEU A C 1
ATOM 1333 O O . LEU A 1 186 ? 1.058 5.989 -5.759 1.00 98.06 186 LEU A O 1
ATOM 1337 N N . ALA A 1 187 ? 0.582 4.908 -3.845 1.00 97.81 187 ALA A N 1
ATOM 1338 C CA . ALA A 1 187 ? 0.011 3.736 -4.493 1.00 97.81 187 ALA A CA 1
ATOM 1339 C C . ALA A 1 187 ? -1.320 4.065 -5.194 1.00 97.81 187 ALA A C 1
ATOM 1341 O O . ALA A 1 187 ? -1.519 3.638 -6.333 1.00 97.81 187 ALA A O 1
ATOM 1342 N N . ASP A 1 188 ? -2.177 4.881 -4.573 1.00 97.44 188 ASP A N 1
ATOM 1343 C CA . ASP A 1 188 ? -3.429 5.374 -5.156 1.00 97.44 188 ASP A CA 1
ATOM 1344 C C . ASP A 1 188 ? -3.177 6.225 -6.402 1.00 97.44 188 ASP A C 1
ATOM 1346 O O . ASP A 1 188 ? -3.809 6.012 -7.442 1.00 97.44 188 ASP A O 1
ATOM 1350 N N . ALA A 1 189 ? -2.193 7.124 -6.354 1.00 97.75 189 ALA A N 1
ATOM 1351 C CA . ALA A 1 189 ? -1.801 7.923 -7.505 1.00 97.75 189 ALA A CA 1
ATOM 1352 C C . ALA A 1 189 ? -1.317 7.040 -8.668 1.00 97.75 189 ALA A C 1
ATOM 1354 O O . ALA A 1 189 ? -1.763 7.198 -9.808 1.00 97.75 189 ALA A O 1
ATOM 1355 N N . LEU A 1 190 ? -0.454 6.054 -8.401 1.00 97.75 190 LEU A N 1
ATOM 1356 C CA . LEU A 1 190 ? -0.002 5.121 -9.437 1.00 97.75 190 LEU A CA 1
ATOM 1357 C C . LEU A 1 190 ? -1.130 4.222 -9.960 1.00 97.75 190 LEU A C 1
ATOM 1359 O O . LEU A 1 190 ? -1.146 3.901 -11.152 1.00 97.75 190 LEU A O 1
ATOM 1363 N N . LYS A 1 191 ? -2.076 3.814 -9.108 1.00 96.38 191 LYS A N 1
ATOM 1364 C CA . LYS A 1 191 ? -3.267 3.052 -9.508 1.00 96.38 191 LYS A CA 1
ATOM 1365 C C . LYS A 1 191 ? -4.148 3.872 -10.443 1.00 96.38 191 LYS A C 1
ATOM 1367 O O . LYS A 1 191 ? -4.526 3.362 -11.498 1.00 96.38 191 LYS A O 1
ATOM 1372 N N . ALA A 1 192 ? -4.413 5.136 -10.112 1.00 95.94 192 ALA A N 1
ATOM 1373 C CA . ALA A 1 192 ? -5.184 6.060 -10.944 1.00 95.94 192 ALA A CA 1
ATOM 1374 C C . ALA A 1 192 ? -4.524 6.310 -12.314 1.00 95.94 192 ALA A C 1
ATOM 1376 O O . ALA A 1 192 ? -5.212 6.445 -13.328 1.00 95.94 192 ALA A O 1
ATOM 1377 N N . MET A 1 193 ? -3.188 6.288 -12.368 1.00 95.94 193 MET A N 1
ATOM 1378 C CA . MET A 1 193 ? -2.409 6.344 -13.610 1.00 95.94 193 MET A CA 1
ATOM 1379 C C . MET A 1 193 ? -2.315 4.997 -14.359 1.00 95.94 193 MET A C 1
ATOM 1381 O O . MET A 1 193 ? -1.731 4.939 -15.438 1.00 95.94 193 MET A O 1
ATOM 1385 N N . GLY A 1 194 ? -2.857 3.903 -13.810 1.00 94.38 194 GLY A N 1
ATOM 1386 C CA . GLY A 1 194 ? -2.811 2.560 -14.406 1.00 94.38 194 GLY A CA 1
ATOM 1387 C C . GLY A 1 194 ? -1.474 1.821 -14.250 1.00 94.38 194 GLY A C 1
ATOM 1388 O O . GLY A 1 194 ? -1.296 0.745 -14.825 1.00 94.38 194 GLY A O 1
ATOM 1389 N N . LEU A 1 195 ? -0.542 2.363 -13.463 1.00 95.81 195 LEU A N 1
ATOM 1390 C CA . LEU A 1 195 ? 0.818 1.845 -13.297 1.00 95.81 195 LEU A CA 1
ATOM 1391 C C . LEU A 1 195 ? 0.954 0.839 -12.147 1.00 95.81 195 LEU A C 1
ATOM 1393 O O . LEU A 1 195 ? 1.849 -0.005 -12.167 1.00 95.81 195 LEU A O 1
ATOM 1397 N N . PHE A 1 196 ? 0.054 0.870 -11.167 1.00 94.75 196 PHE A N 1
ATOM 1398 C CA . PHE A 1 196 ? 0.085 -0.036 -10.019 1.00 94.75 196 PHE A CA 1
ATOM 1399 C C . PHE A 1 196 ? -1.249 -0.762 -9.891 1.00 94.75 196 PHE A C 1
ATOM 1401 O O . PHE A 1 196 ? -2.254 -0.151 -9.565 1.00 94.75 196 PHE A O 1
ATOM 1408 N N . LYS A 1 197 ? -1.305 -2.061 -10.214 1.00 89.94 197 LYS A N 1
ATOM 1409 C CA . LYS A 1 197 ? -2.585 -2.793 -10.305 1.00 89.94 197 LYS A CA 1
ATOM 1410 C C . LYS A 1 197 ? -2.958 -3.590 -9.054 1.00 89.94 197 LYS A C 1
ATOM 1412 O O . LYS A 1 197 ? -4.124 -3.961 -8.946 1.00 89.94 197 LYS A O 1
ATOM 1417 N N . GLY A 1 198 ? -2.026 -3.784 -8.123 1.00 89.19 198 GLY A N 1
ATOM 1418 C CA . GLY A 1 198 ? -2.193 -4.706 -6.999 1.00 89.19 198 GLY A CA 1
ATOM 1419 C C . GLY A 1 198 ? -1.967 -6.172 -7.390 1.00 89.19 198 GLY A C 1
ATOM 1420 O O . GLY A 1 198 ? -1.525 -6.462 -8.503 1.00 89.19 198 GLY A O 1
ATOM 1421 N N . THR A 1 199 ? -2.243 -7.072 -6.456 1.00 87.94 199 THR A N 1
ATOM 1422 C CA . THR A 1 199 ? -2.046 -8.532 -6.525 1.00 87.94 199 THR A CA 1
ATOM 1423 C C . THR A 1 199 ? -3.364 -9.309 -6.611 1.00 87.94 199 THR A C 1
ATOM 1425 O O . THR A 1 199 ? -3.358 -10.493 -6.932 1.00 87.94 199 THR A O 1
ATOM 1428 N N . GLY A 1 200 ? -4.498 -8.649 -6.348 1.00 86.31 200 GLY A N 1
ATOM 1429 C CA . GLY A 1 200 ? -5.813 -9.289 -6.255 1.00 86.31 200 GLY A CA 1
ATOM 1430 C C . GLY A 1 200 ? -6.192 -9.751 -4.844 1.00 86.31 200 GLY A C 1
ATOM 1431 O O . GLY A 1 200 ? -7.226 -10.399 -4.690 1.00 86.31 200 GLY A O 1
ATOM 1432 N N . THR A 1 201 ? -5.398 -9.414 -3.820 1.00 93.00 201 THR A N 1
ATOM 1433 C CA . THR A 1 201 ? -5.781 -9.604 -2.413 1.00 93.00 201 THR A CA 1
ATOM 1434 C C . THR A 1 201 ? -7.102 -8.888 -2.113 1.00 93.00 201 THR A C 1
ATOM 1436 O O . THR A 1 201 ? -7.342 -7.775 -2.577 1.00 93.00 201 THR A O 1
ATOM 1439 N N . ALA A 1 202 ? -7.979 -9.549 -1.351 1.00 93.06 202 ALA A N 1
ATOM 1440 C CA . ALA A 1 202 ? -9.357 -9.103 -1.130 1.00 93.06 202 ALA A CA 1
ATOM 1441 C C . ALA A 1 202 ? -9.493 -7.875 -0.213 1.00 93.06 202 ALA A C 1
ATOM 1443 O O . ALA A 1 202 ? -10.588 -7.333 -0.113 1.00 93.06 202 ALA A O 1
ATOM 1444 N N . TYR A 1 203 ? -8.404 -7.459 0.438 1.00 93.94 203 TYR A N 1
ATOM 1445 C CA . TYR A 1 203 ? -8.367 -6.319 1.348 1.00 93.94 203 TYR A CA 1
ATOM 1446 C C . TYR A 1 203 ? -7.332 -5.272 0.932 1.00 93.94 203 TYR A C 1
ATOM 1448 O O . TYR A 1 203 ? -6.418 -5.556 0.154 1.00 93.94 203 TYR A O 1
ATOM 1456 N N . GLY A 1 204 ? -7.455 -4.055 1.470 1.00 92.88 204 GLY A N 1
ATOM 1457 C CA . GLY A 1 204 ? -6.470 -2.978 1.264 1.00 92.88 204 GLY A CA 1
ATOM 1458 C C . GLY A 1 204 ? -6.301 -2.557 -0.205 1.00 92.88 204 GLY A C 1
ATOM 1459 O O . GLY A 1 204 ? -5.204 -2.176 -0.622 1.00 92.88 204 GLY A O 1
ATOM 1460 N N . ASP A 1 205 ? -7.371 -2.683 -0.996 1.00 92.81 205 ASP A N 1
ATOM 1461 C CA . ASP A 1 205 ? -7.424 -2.559 -2.466 1.00 92.81 205 ASP A CA 1
ATOM 1462 C C . ASP A 1 205 ? -6.472 -3.493 -3.233 1.00 92.81 205 ASP A C 1
ATOM 1464 O O . ASP A 1 205 ? -6.149 -3.274 -4.407 1.00 92.81 205 ASP A O 1
ATOM 1468 N N . GLY A 1 206 ? -6.003 -4.549 -2.567 1.00 94.56 206 GLY A N 1
ATOM 1469 C CA . GLY A 1 206 ? -5.096 -5.536 -3.130 1.00 94.56 206 GLY A CA 1
ATOM 1470 C C . GLY A 1 206 ? -3.700 -4.994 -3.419 1.00 94.56 206 GLY A C 1
ATOM 1471 O O . GLY A 1 206 ? -2.995 -5.551 -4.257 1.00 94.56 206 GLY A O 1
ATOM 1472 N N . TYR A 1 207 ? -3.288 -3.884 -2.803 1.00 96.19 207 TYR A N 1
ATOM 1473 C CA . TYR A 1 207 ? -1.958 -3.318 -3.041 1.00 96.19 207 TYR A CA 1
ATOM 1474 C C . TYR A 1 207 ? -0.834 -4.170 -2.458 1.00 96.19 207 TYR A C 1
ATOM 1476 O O . TYR A 1 207 ? 0.241 -4.236 -3.068 1.00 96.19 207 TYR A O 1
ATOM 1484 N N . ASP A 1 208 ? -1.099 -4.817 -1.321 1.00 97.00 208 ASP A N 1
ATOM 1485 C CA . ASP A 1 208 ? -0.129 -5.580 -0.535 1.00 97.00 208 ASP A CA 1
ATOM 1486 C C . ASP A 1 208 ? 1.150 -4.772 -0.275 1.00 97.00 208 ASP A C 1
ATOM 1488 O O . ASP A 1 208 ? 2.257 -5.242 -0.531 1.00 97.00 208 ASP A O 1
ATOM 1492 N N . LEU A 1 209 ? 1.010 -3.520 0.177 1.00 97.94 209 LEU A N 1
ATOM 1493 C CA . LEU A 1 209 ? 2.148 -2.613 0.382 1.00 97.94 209 LEU A CA 1
ATOM 1494 C C . LEU A 1 209 ? 3.133 -3.137 1.434 1.00 97.94 209 LEU A C 1
ATOM 1496 O O . LEU A 1 209 ? 4.320 -2.826 1.370 1.00 97.94 209 LEU A O 1
ATOM 1500 N N . GLU A 1 210 ? 2.650 -3.981 2.340 1.00 97.44 210 GLU A N 1
ATOM 1501 C CA . GLU A 1 210 ? 3.388 -4.597 3.440 1.00 97.44 210 GLU A CA 1
ATOM 1502 C C . GLU A 1 210 ? 4.167 -5.855 3.020 1.00 97.44 210 GLU A C 1
ATOM 1504 O O . GLU A 1 210 ? 4.901 -6.421 3.827 1.00 97.44 210 GLU A O 1
ATOM 1509 N N . GLN A 1 211 ? 4.009 -6.322 1.775 1.00 97.25 211 GLN A N 1
ATOM 1510 C CA . GLN A 1 211 ? 4.706 -7.505 1.264 1.00 97.25 211 GLN A CA 1
ATOM 1511 C C . GLN A 1 211 ? 6.028 -7.135 0.588 1.00 97.25 211 GLN A C 1
ATOM 1513 O O . GLN A 1 211 ? 6.186 -6.053 0.013 1.00 97.25 211 GLN A O 1
ATOM 1518 N N . THR A 1 212 ? 6.989 -8.057 0.639 1.00 96.75 212 THR A N 1
ATOM 1519 C CA . THR A 1 212 ? 8.260 -7.912 -0.082 1.00 96.75 212 THR A CA 1
ATOM 1520 C C . THR A 1 212 ? 8.036 -8.148 -1.582 1.00 96.75 212 THR A C 1
ATOM 1522 O O . THR A 1 212 ? 7.343 -9.099 -1.950 1.00 96.75 212 THR A O 1
ATOM 1525 N N . PRO A 1 213 ? 8.559 -7.282 -2.470 1.00 96.25 213 PRO A N 1
ATOM 1526 C CA . PRO A 1 213 ? 8.349 -7.420 -3.901 1.00 96.25 213 PRO A CA 1
ATOM 1527 C C . PRO A 1 213 ? 9.217 -8.545 -4.465 1.00 96.25 213 PRO A C 1
ATOM 1529 O O . PRO A 1 213 ? 10.400 -8.680 -4.149 1.00 96.25 213 PRO A O 1
ATOM 1532 N N . THR A 1 214 ? 8.633 -9.322 -5.365 1.00 96.88 214 THR A N 1
ATOM 1533 C CA . THR A 1 214 ? 9.339 -10.340 -6.143 1.00 96.88 214 THR A CA 1
ATOM 1534 C C . THR A 1 214 ? 9.921 -9.758 -7.431 1.00 96.88 214 THR A C 1
ATOM 1536 O O . THR A 1 214 ? 9.499 -8.713 -7.938 1.00 96.88 214 THR A O 1
ATOM 1539 N N . ARG A 1 215 ? 10.873 -10.473 -8.029 1.00 96.94 215 ARG A N 1
ATOM 1540 C CA . ARG A 1 215 ? 11.517 -10.086 -9.287 1.00 96.94 215 ARG A CA 1
ATOM 1541 C C . ARG A 1 215 ? 10.529 -9.965 -10.437 1.00 96.94 215 ARG A C 1
ATOM 1543 O O . ARG A 1 215 ? 10.663 -9.047 -11.247 1.00 96.94 215 ARG A O 1
ATOM 1550 N N . ILE A 1 216 ? 9.533 -10.852 -10.512 1.00 97.25 216 ILE A N 1
ATOM 1551 C CA . ILE A 1 216 ? 8.504 -10.743 -11.549 1.00 97.25 216 ILE A CA 1
ATOM 1552 C C . ILE A 1 216 ? 7.648 -9.486 -11.372 1.00 97.25 216 ILE A C 1
ATOM 1554 O O . ILE A 1 216 ? 7.341 -8.816 -12.355 1.00 97.25 216 ILE A O 1
ATOM 1558 N N . GLU A 1 217 ? 7.321 -9.106 -10.139 1.00 96.62 217 GLU A N 1
ATOM 1559 C CA . GLU A 1 217 ? 6.560 -7.884 -9.867 1.00 96.62 217 GLU A CA 1
ATOM 1560 C C . GLU A 1 217 ? 7.368 -6.631 -10.209 1.00 96.62 217 GLU A C 1
ATOM 1562 O O . GLU A 1 217 ? 6.835 -5.716 -10.841 1.00 96.62 217 GLU A O 1
ATOM 1567 N N . GLY A 1 218 ? 8.665 -6.620 -9.878 1.00 96.19 218 GLY A N 1
ATOM 1568 C CA . GLY A 1 218 ? 9.589 -5.563 -10.288 1.00 96.19 218 GLY A CA 1
ATOM 1569 C C . GLY A 1 218 ? 9.673 -5.415 -11.809 1.00 96.19 218 GLY A C 1
ATOM 1570 O O . GLY A 1 218 ? 9.563 -4.300 -12.322 1.00 96.19 218 GLY A O 1
ATOM 1571 N N . LEU A 1 219 ? 9.784 -6.530 -12.543 1.00 97.38 219 LEU A N 1
ATOM 1572 C CA . LEU A 1 219 ? 9.813 -6.525 -14.008 1.00 97.38 219 LEU A CA 1
ATOM 1573 C C . LEU A 1 219 ? 8.496 -6.019 -14.615 1.00 97.38 219 LEU A C 1
ATOM 1575 O O . LEU A 1 219 ? 8.513 -5.207 -15.537 1.00 97.38 219 LEU A O 1
ATOM 1579 N N . VAL A 1 220 ? 7.349 -6.482 -14.114 1.00 97.00 220 VAL A N 1
ATOM 1580 C CA . VAL A 1 220 ? 6.036 -6.040 -14.609 1.00 97.00 220 VAL A CA 1
ATOM 1581 C C . VAL A 1 220 ? 5.850 -4.541 -14.376 1.00 97.00 220 VAL A C 1
ATOM 1583 O O . VAL A 1 220 ? 5.381 -3.828 -15.264 1.00 97.00 220 VAL A O 1
ATOM 1586 N N . LEU A 1 221 ? 6.247 -4.037 -13.206 1.00 96.88 221 LEU A N 1
ATOM 1587 C CA . LEU A 1 221 ? 6.179 -2.611 -12.910 1.00 96.88 221 LEU A CA 1
ATOM 1588 C C . LEU A 1 221 ? 7.144 -1.796 -13.781 1.00 96.88 221 LEU A C 1
ATOM 1590 O O . LEU A 1 221 ? 6.755 -0.751 -14.291 1.00 96.88 221 LEU A O 1
ATOM 1594 N N . PHE A 1 222 ? 8.351 -2.301 -14.040 1.00 97.25 222 PHE A N 1
ATOM 1595 C CA . PHE A 1 222 ? 9.271 -1.719 -15.020 1.00 97.25 222 PHE A CA 1
ATOM 1596 C C . PHE A 1 222 ? 8.628 -1.593 -16.408 1.00 97.25 222 PHE A C 1
ATOM 1598 O O . PHE A 1 222 ? 8.628 -0.504 -16.980 1.00 97.25 222 PHE A O 1
ATOM 1605 N N . LEU A 1 223 ? 8.013 -2.665 -16.922 1.00 97.56 223 LEU A N 1
ATOM 1606 C CA . LEU A 1 223 ? 7.328 -2.654 -18.221 1.00 97.56 223 LEU A CA 1
ATOM 1607 C C . LEU A 1 223 ? 6.189 -1.625 -18.265 1.00 97.56 223 LEU A C 1
ATOM 1609 O O . LEU A 1 223 ? 5.993 -0.965 -19.286 1.00 97.56 223 LEU A O 1
ATOM 1613 N N . ARG A 1 224 ? 5.459 -1.441 -17.159 1.00 97.25 224 ARG A N 1
ATOM 1614 C CA . ARG A 1 224 ? 4.450 -0.376 -17.037 1.00 97.25 224 ARG A CA 1
ATOM 1615 C C . ARG A 1 224 ? 5.076 1.011 -17.074 1.00 97.25 224 ARG A C 1
ATOM 1617 O O . ARG A 1 224 ? 4.568 1.869 -17.786 1.00 97.25 224 ARG A O 1
ATOM 1624 N N . LEU A 1 225 ? 6.181 1.219 -16.360 1.00 96.56 225 LEU A N 1
ATOM 1625 C CA . LEU A 1 225 ? 6.883 2.503 -16.279 1.00 96.56 225 LEU A CA 1
ATOM 1626 C C . LEU A 1 225 ? 7.539 2.933 -17.595 1.00 96.56 225 LEU A C 1
ATOM 1628 O O . LEU A 1 225 ? 7.744 4.126 -17.798 1.00 96.56 225 LEU A O 1
ATOM 1632 N N . ILE A 1 226 ? 7.818 2.000 -18.505 1.00 95.75 226 ILE A N 1
ATOM 1633 C CA . ILE A 1 226 ? 8.252 2.321 -19.874 1.00 95.75 226 ILE A CA 1
ATOM 1634 C C . ILE A 1 226 ? 7.101 2.321 -20.893 1.00 95.75 226 ILE A C 1
ATOM 1636 O O . ILE A 1 226 ? 7.326 2.591 -22.068 1.00 95.75 226 ILE A O 1
ATOM 1640 N N . GLY A 1 227 ? 5.866 2.041 -20.462 1.00 96.25 227 GLY A N 1
ATOM 1641 C CA . GLY A 1 227 ? 4.679 2.029 -21.323 1.00 96.25 227 GLY A CA 1
ATOM 1642 C C . GLY A 1 227 ? 4.547 0.794 -22.221 1.00 96.25 227 GLY A C 1
ATOM 1643 O O . GLY A 1 227 ? 3.715 0.781 -23.124 1.00 96.25 227 GLY A O 1
ATOM 1644 N N . GLU A 1 228 ? 5.326 -0.260 -21.974 1.00 97.25 228 GLU A N 1
ATOM 1645 C CA . GLU A 1 228 ? 5.402 -1.448 -22.833 1.00 97.25 228 GLU A CA 1
ATOM 1646 C C . GLU A 1 228 ? 4.595 -2.650 -22.308 1.00 97.25 228 GLU A C 1
ATOM 1648 O O . GLU A 1 228 ? 4.592 -3.706 -22.934 1.00 97.25 228 GLU A O 1
ATOM 1653 N N . GLU A 1 229 ? 3.850 -2.515 -21.204 1.00 96.56 229 GLU A N 1
ATOM 1654 C CA . GLU A 1 229 ? 3.044 -3.616 -20.638 1.00 96.56 229 GLU A CA 1
ATOM 1655 C C . GLU A 1 229 ? 2.077 -4.234 -21.669 1.00 96.56 229 GLU A C 1
ATOM 1657 O O . GLU A 1 229 ? 1.966 -5.456 -21.767 1.00 96.56 229 GLU A O 1
ATOM 1662 N N . LYS A 1 230 ? 1.401 -3.404 -22.477 1.00 96.12 230 LYS A N 1
ATOM 1663 C CA . LYS A 1 230 ? 0.479 -3.887 -23.521 1.00 96.12 230 LYS A CA 1
ATOM 1664 C C . LYS A 1 230 ? 1.209 -4.670 -24.613 1.00 96.12 230 LYS A C 1
ATOM 1666 O O . LYS A 1 230 ? 0.701 -5.691 -25.065 1.00 96.12 230 LYS A O 1
ATOM 1671 N N . ALA A 1 231 ? 2.391 -4.205 -25.020 1.00 97.50 231 ALA A N 1
ATOM 1672 C CA . ALA A 1 231 ? 3.219 -4.902 -26.000 1.00 97.50 231 ALA A CA 1
ATOM 1673 C C . ALA A 1 231 ? 3.709 -6.245 -25.445 1.00 97.50 231 ALA A C 1
ATOM 1675 O O . ALA A 1 231 ? 3.666 -7.249 -26.150 1.00 97.50 231 ALA A O 1
ATOM 1676 N N . ALA A 1 232 ? 4.078 -6.278 -24.162 1.00 97.94 232 ALA A N 1
ATOM 1677 C CA . ALA A 1 232 ? 4.472 -7.500 -23.481 1.00 97.94 232 ALA A CA 1
ATOM 1678 C C . ALA A 1 232 ? 3.336 -8.529 -23.425 1.00 97.94 232 ALA A C 1
ATOM 1680 O O . ALA A 1 232 ? 3.547 -9.681 -23.781 1.00 97.94 232 ALA A O 1
ATOM 1681 N N . LEU A 1 233 ? 2.118 -8.114 -23.067 1.00 97.25 233 LEU A N 1
ATOM 1682 C CA . LEU A 1 233 ? 0.930 -8.981 -23.056 1.00 97.25 233 LEU A CA 1
ATOM 1683 C C . LEU A 1 233 ? 0.499 -9.464 -24.452 1.00 97.25 233 LEU A C 1
ATOM 1685 O O . LEU A 1 233 ? -0.124 -10.513 -24.583 1.00 97.25 233 LEU A O 1
ATOM 1689 N N . ALA A 1 234 ? 0.813 -8.712 -25.506 1.00 97.88 234 ALA A N 1
ATOM 1690 C CA . ALA A 1 234 ? 0.550 -9.122 -26.884 1.00 97.88 234 ALA A CA 1
ATOM 1691 C C . ALA A 1 234 ? 1.665 -10.006 -27.471 1.00 97.88 234 ALA A C 1
ATOM 1693 O O . ALA A 1 234 ? 1.528 -10.510 -28.586 1.00 97.88 234 ALA A O 1
ATOM 1694 N N . TYR A 1 235 ? 2.778 -10.181 -26.755 1.00 98.19 235 TYR A N 1
ATOM 1695 C CA . TYR A 1 235 ? 3.935 -10.898 -27.263 1.00 98.19 235 TYR A CA 1
ATOM 1696 C C . TYR A 1 235 ? 3.671 -12.404 -27.352 1.00 98.19 235 TYR A C 1
ATOM 1698 O O . TYR A 1 235 ? 3.202 -13.037 -26.405 1.00 98.19 235 TYR A O 1
ATOM 1706 N N . THR A 1 236 ? 4.003 -12.982 -28.506 1.00 96.44 236 THR A N 1
ATOM 1707 C CA . THR A 1 236 ? 3.774 -14.399 -28.833 1.00 96.44 236 THR A CA 1
ATOM 1708 C C . THR A 1 236 ? 5.062 -15.216 -28.921 1.00 96.44 236 THR A C 1
ATOM 1710 O O . THR A 1 236 ? 5.010 -16.406 -29.225 1.00 96.44 236 THR A O 1
ATOM 1713 N N . GLY A 1 237 ? 6.220 -14.597 -28.674 1.00 94.62 237 GLY A N 1
ATOM 1714 C CA . GLY A 1 237 ? 7.496 -15.303 -28.678 1.00 94.62 237 GLY A CA 1
ATOM 1715 C C . GLY A 1 237 ? 7.672 -16.222 -27.468 1.00 94.62 237 GLY A C 1
ATOM 1716 O O . GLY A 1 237 ? 6.973 -16.121 -26.458 1.00 94.62 237 GLY A O 1
ATOM 1717 N N . THR A 1 238 ? 8.640 -17.127 -27.576 1.00 93.69 238 THR A N 1
ATOM 1718 C CA . THR A 1 238 ? 8.893 -18.159 -26.567 1.00 93.69 238 THR A CA 1
ATOM 1719 C C . THR A 1 238 ? 9.567 -17.585 -25.322 1.00 93.69 238 THR A C 1
ATOM 1721 O O . THR A 1 238 ? 10.531 -16.826 -25.416 1.00 93.69 238 THR A O 1
ATOM 1724 N N . ASN A 1 239 ? 9.090 -17.997 -24.147 1.00 93.88 239 ASN A N 1
ATOM 1725 C CA . ASN A 1 239 ? 9.799 -17.805 -22.886 1.00 93.88 239 ASN A CA 1
ATOM 1726 C C . ASN A 1 239 ? 10.855 -18.914 -22.724 1.00 93.88 239 ASN A C 1
ATOM 1728 O O . ASN A 1 239 ? 10.455 -20.077 -22.667 1.00 93.88 239 ASN A O 1
ATOM 1732 N N . PRO A 1 240 ? 12.159 -18.601 -22.619 1.00 94.62 240 PRO A N 1
ATOM 1733 C CA . PRO A 1 240 ? 13.187 -19.631 -22.458 1.00 94.62 240 PRO A CA 1
ATOM 1734 C C . PRO A 1 240 ? 13.246 -20.191 -21.030 1.00 94.62 240 PRO A C 1
ATOM 1736 O O . PRO A 1 240 ? 13.783 -21.273 -20.825 1.00 94.62 240 PRO A O 1
ATOM 1739 N N . PHE A 1 241 ? 12.709 -19.463 -20.044 1.00 97.69 241 PHE A N 1
ATOM 1740 C CA . PHE A 1 241 ? 12.891 -19.794 -18.634 1.00 97.69 241 PHE A CA 1
ATOM 1741 C C . PHE A 1 241 ? 11.928 -20.869 -18.128 1.00 97.69 241 PHE A C 1
ATOM 1743 O O . PHE A 1 241 ? 10.746 -20.891 -18.479 1.00 97.69 241 PHE A O 1
ATOM 1750 N N . THR A 1 242 ? 12.422 -21.720 -17.236 1.00 96.06 242 THR A N 1
ATOM 1751 C CA . THR A 1 242 ? 11.698 -22.890 -16.719 1.00 96.06 242 THR A CA 1
ATOM 1752 C C . THR A 1 242 ? 10.852 -22.592 -15.478 1.00 96.06 242 THR A C 1
ATOM 1754 O O . THR A 1 242 ? 9.885 -23.300 -15.210 1.00 96.06 242 THR A O 1
ATOM 1757 N N . ASP A 1 243 ? 11.169 -21.526 -14.741 1.00 97.62 243 ASP A N 1
ATOM 1758 C CA . ASP A 1 243 ? 10.571 -21.171 -13.447 1.00 97.62 243 ASP A CA 1
ATOM 1759 C C . ASP A 1 243 ? 9.563 -20.008 -13.528 1.00 97.62 243 ASP A C 1
ATOM 1761 O O . ASP A 1 243 ? 9.303 -19.329 -12.531 1.00 97.62 243 ASP A O 1
ATOM 1765 N N . VAL A 1 244 ? 8.984 -19.758 -14.709 1.00 97.81 244 VAL A N 1
ATOM 1766 C CA . VAL A 1 244 ? 8.010 -18.676 -14.945 1.00 97.81 244 VAL A CA 1
ATOM 1767 C C . VAL A 1 244 ? 6.582 -19.235 -15.015 1.00 97.81 244 VAL A C 1
ATOM 1769 O O . VAL A 1 244 ? 6.295 -20.051 -15.895 1.00 97.81 244 VAL A O 1
ATOM 1772 N N . PRO A 1 245 ? 5.659 -18.790 -14.140 1.00 96.44 245 PRO A N 1
ATOM 1773 C CA . PRO A 1 245 ? 4.270 -19.239 -14.151 1.00 96.44 245 PRO A CA 1
ATOM 1774 C C . PRO A 1 245 ? 3.502 -18.705 -15.367 1.00 96.44 245 PRO A C 1
ATOM 1776 O O . PRO A 1 245 ? 3.863 -17.683 -15.953 1.00 96.44 245 PRO A O 1
ATOM 1779 N N . ASP A 1 246 ? 2.393 -19.364 -15.712 1.00 95.75 246 ASP A N 1
ATOM 1780 C CA . ASP A 1 246 ? 1.600 -19.073 -16.918 1.00 95.75 246 ASP A CA 1
ATOM 1781 C C . ASP A 1 246 ? 1.217 -17.596 -17.065 1.00 95.75 246 ASP A C 1
ATOM 1783 O O . ASP A 1 246 ? 1.401 -17.013 -18.133 1.00 95.75 246 ASP A O 1
ATOM 1787 N N . TRP A 1 247 ? 0.741 -16.973 -15.983 1.00 94.81 247 TRP A N 1
ATOM 1788 C CA . TRP A 1 247 ? 0.311 -15.571 -15.982 1.00 94.81 247 TRP A CA 1
ATOM 1789 C C . TRP A 1 247 ? 1.455 -14.592 -16.294 1.00 94.81 247 TRP A C 1
ATOM 1791 O O . TRP A 1 247 ? 1.217 -13.498 -16.803 1.00 94.81 247 TRP A O 1
ATOM 1801 N N . ALA A 1 248 ? 2.698 -14.979 -15.989 1.00 96.81 248 ALA A N 1
ATOM 1802 C CA . ALA A 1 248 ? 3.893 -14.158 -16.143 1.00 96.81 248 ALA A CA 1
ATOM 1803 C C . ALA A 1 248 ? 4.618 -14.397 -17.477 1.00 96.81 248 ALA A C 1
ATOM 1805 O O . ALA A 1 248 ? 5.492 -13.614 -17.857 1.00 96.81 248 ALA A O 1
ATOM 1806 N N . ARG A 1 249 ? 4.267 -15.473 -18.194 1.00 97.12 249 ARG A N 1
ATOM 1807 C CA . ARG A 1 249 ? 5.017 -15.982 -19.350 1.00 97.12 249 ARG A CA 1
ATOM 1808 C C . ARG A 1 249 ? 5.256 -14.922 -20.421 1.00 97.12 249 ARG A C 1
ATOM 1810 O O . ARG A 1 249 ? 6.380 -14.783 -20.892 1.00 97.12 249 ARG A O 1
ATOM 1817 N N . GLN A 1 250 ? 4.221 -14.169 -20.785 1.00 98.25 250 GLN A N 1
ATOM 1818 C CA . GLN A 1 250 ? 4.308 -13.151 -21.836 1.00 98.25 250 GLN A CA 1
ATOM 1819 C C . GLN A 1 250 ? 5.203 -11.975 -21.430 1.00 98.25 250 GLN A C 1
ATOM 1821 O O . GLN A 1 250 ? 6.033 -11.531 -22.222 1.00 98.25 250 GLN A O 1
ATOM 1826 N N . TYR A 1 251 ? 5.110 -11.531 -20.172 1.00 98.19 251 TYR A N 1
ATOM 1827 C CA . TYR A 1 251 ? 5.969 -10.472 -19.644 1.00 98.19 251 TYR A CA 1
ATOM 1828 C C . TYR A 1 251 ? 7.445 -10.847 -19.716 1.00 98.19 251 TYR A C 1
ATOM 1830 O O . TYR A 1 251 ? 8.261 -10.054 -20.187 1.00 98.19 251 TYR A O 1
ATOM 1838 N N . VAL A 1 252 ? 7.786 -12.059 -19.271 1.00 98.12 252 VAL A N 1
ATOM 1839 C CA . VAL A 1 252 ? 9.180 -12.507 -19.245 1.00 98.12 252 VAL A CA 1
ATOM 1840 C C . VAL A 1 252 ? 9.696 -12.794 -20.653 1.00 98.12 252 VAL A C 1
ATOM 1842 O O . VAL A 1 252 ? 10.794 -12.352 -20.982 1.00 98.12 252 VAL A O 1
ATOM 1845 N N . ALA A 1 253 ? 8.902 -13.446 -21.508 1.00 98.00 253 ALA A N 1
ATOM 1846 C CA . ALA A 1 253 ? 9.271 -13.693 -22.901 1.00 98.00 253 ALA A CA 1
ATOM 1847 C C . ALA A 1 253 ? 9.578 -12.386 -23.646 1.00 98.00 253 ALA A C 1
ATOM 1849 O O . ALA A 1 253 ? 10.604 -12.276 -24.318 1.00 98.00 253 ALA A O 1
ATOM 1850 N N . TYR A 1 254 ? 8.716 -11.379 -23.484 1.00 98.44 254 TYR A N 1
ATOM 1851 C CA . TYR A 1 254 ? 8.913 -10.063 -24.081 1.00 98.44 254 TYR A CA 1
ATOM 1852 C C . TYR A 1 254 ? 10.165 -9.383 -23.531 1.00 98.44 254 TYR A C 1
ATOM 1854 O O . TYR A 1 254 ? 11.024 -8.945 -24.293 1.00 98.44 254 TYR A O 1
ATOM 1862 N N . ALA A 1 255 ? 10.306 -9.334 -22.204 1.00 97.19 255 ALA A N 1
ATOM 1863 C CA . ALA A 1 255 ? 11.455 -8.712 -21.561 1.00 97.19 255 ALA A CA 1
ATOM 1864 C C . ALA A 1 255 ? 12.780 -9.367 -21.970 1.00 97.19 255 ALA A C 1
ATOM 1866 O O . ALA A 1 255 ? 13.768 -8.663 -22.167 1.00 97.19 255 ALA A O 1
ATOM 1867 N N . TYR A 1 256 ? 12.804 -10.691 -22.129 1.00 96.12 256 TYR A N 1
ATOM 1868 C CA . TYR A 1 256 ? 13.971 -11.415 -22.619 1.00 96.12 256 TYR A CA 1
ATOM 1869 C C . TYR A 1 256 ? 14.297 -11.040 -24.067 1.00 96.12 256 TYR A C 1
ATOM 1871 O O . TYR A 1 256 ? 15.420 -10.639 -24.361 1.00 96.12 256 TYR A O 1
ATOM 1879 N N . ALA A 1 257 ? 13.302 -11.066 -24.959 1.00 96.69 257 ALA A N 1
ATOM 1880 C CA . ALA A 1 257 ? 13.481 -10.720 -26.369 1.00 96.69 257 ALA A CA 1
ATOM 1881 C C . ALA A 1 257 ? 13.945 -9.269 -26.584 1.00 96.69 257 ALA A C 1
ATOM 1883 O O . ALA A 1 257 ? 14.700 -8.980 -27.510 1.00 96.69 257 ALA A O 1
ATOM 1884 N N . LYS A 1 258 ? 13.520 -8.353 -25.710 1.00 95.25 258 LYS A N 1
ATOM 1885 C CA . LYS A 1 258 ? 13.955 -6.950 -25.698 1.00 95.25 258 LYS A CA 1
ATOM 1886 C C . LYS A 1 258 ? 15.312 -6.732 -25.022 1.00 95.25 258 LYS A C 1
ATOM 1888 O O . LYS A 1 258 ? 15.823 -5.615 -25.059 1.00 95.25 258 LYS A O 1
ATOM 1893 N N . GLY A 1 259 ? 15.886 -7.763 -24.400 1.00 91.56 259 GLY A N 1
ATOM 1894 C CA . GLY A 1 259 ? 17.145 -7.681 -23.659 1.00 91.56 259 GLY A CA 1
ATOM 1895 C C . GLY A 1 259 ? 17.033 -6.999 -22.290 1.00 91.56 259 GLY A C 1
ATOM 1896 O O . GLY A 1 259 ? 18.051 -6.636 -21.707 1.00 91.56 259 GLY A O 1
ATOM 1897 N N . TYR A 1 260 ? 15.824 -6.822 -21.748 1.00 92.44 260 TYR A N 1
ATOM 1898 C CA . TYR A 1 260 ? 15.597 -6.218 -20.427 1.00 92.44 260 TYR A CA 1
ATOM 1899 C C . TYR A 1 260 ? 15.940 -7.153 -19.263 1.00 92.44 260 TYR A C 1
ATOM 1901 O O . TYR A 1 260 ? 16.167 -6.700 -18.139 1.00 92.44 260 TYR A O 1
ATOM 1909 N N . THR A 1 261 ? 15.991 -8.458 -19.513 1.00 91.44 261 THR A N 1
ATOM 1910 C CA . THR A 1 261 ? 16.438 -9.460 -18.545 1.00 91.44 261 THR A CA 1
ATOM 1911 C C . THR A 1 261 ? 17.210 -10.565 -19.249 1.00 91.44 261 THR A C 1
ATOM 1913 O O . THR A 1 261 ? 16.886 -10.928 -20.376 1.00 91.44 261 THR A O 1
ATOM 1916 N N . LYS A 1 262 ? 18.203 -11.125 -18.556 1.00 90.00 262 LYS A N 1
ATOM 1917 C CA . LYS A 1 262 ? 18.924 -12.341 -18.961 1.00 90.00 262 LYS A CA 1
ATOM 1918 C C . LYS A 1 262 ? 18.597 -13.545 -18.071 1.00 90.00 262 LYS A C 1
ATOM 1920 O O . LYS A 1 262 ? 19.108 -14.629 -18.296 1.00 90.00 262 LYS A O 1
ATOM 1925 N N . GLY A 1 263 ? 17.724 -13.356 -17.081 1.00 91.62 263 GLY A N 1
ATOM 1926 C CA . GLY A 1 263 ? 17.537 -14.310 -15.992 1.00 91.62 263 GLY A CA 1
ATOM 1927 C C . GLY A 1 263 ? 18.600 -14.165 -14.907 1.00 91.62 263 GLY A C 1
ATOM 1928 O O . GLY A 1 263 ? 19.353 -13.191 -14.895 1.00 91.62 263 GLY A O 1
ATOM 1929 N N . VAL A 1 264 ? 18.587 -15.100 -13.964 1.00 93.75 264 VAL A N 1
ATOM 1930 C CA . VAL A 1 264 ? 19.552 -15.194 -12.855 1.00 93.75 264 VAL A CA 1
ATOM 1931 C C . VAL A 1 264 ? 20.521 -16.361 -13.033 1.00 93.75 264 VAL A C 1
ATOM 1933 O O . VAL A 1 264 ? 21.545 -16.399 -12.362 1.00 93.75 264 VAL A O 1
ATOM 1936 N N . ASP A 1 265 ? 20.195 -17.294 -13.927 1.00 91.88 265 ASP A N 1
ATOM 1937 C CA . ASP A 1 265 ? 21.001 -18.469 -14.241 1.00 91.88 265 ASP A CA 1
ATOM 1938 C C . ASP A 1 265 ? 20.774 -18.834 -15.714 1.00 91.88 265 ASP A C 1
ATOM 1940 O O . ASP A 1 265 ? 19.657 -19.192 -16.108 1.00 91.88 265 ASP A O 1
ATOM 1944 N N . GLU A 1 266 ? 21.810 -18.659 -16.531 1.00 89.06 266 GLU A N 1
ATOM 1945 C CA . GLU A 1 266 ? 21.764 -18.915 -17.974 1.00 89.06 266 GLU A CA 1
ATOM 1946 C C . GLU A 1 266 ? 21.829 -20.417 -18.281 1.00 89.06 266 GLU A C 1
ATOM 1948 O O . GLU A 1 266 ? 21.130 -20.884 -19.180 1.00 89.06 266 GLU A O 1
ATOM 1953 N N . ASP A 1 267 ? 22.570 -21.189 -17.481 1.00 91.94 267 ASP A N 1
ATOM 1954 C CA . ASP A 1 267 ? 22.750 -22.630 -17.678 1.00 91.94 267 ASP A CA 1
ATOM 1955 C C . ASP A 1 267 ? 21.463 -23.398 -17.350 1.00 91.94 267 ASP A C 1
ATOM 1957 O O . ASP A 1 267 ? 21.057 -24.311 -18.073 1.00 91.94 267 ASP A O 1
ATOM 1961 N N . LEU A 1 268 ? 20.782 -23.006 -16.269 1.00 92.62 268 LEU A N 1
ATOM 1962 C CA . LEU A 1 268 ? 19.521 -23.614 -15.833 1.00 92.62 268 LEU A CA 1
ATOM 1963 C C . LEU A 1 268 ? 18.280 -22.960 -16.449 1.00 92.62 268 LEU A C 1
ATOM 1965 O O . LEU A 1 268 ? 17.156 -23.376 -16.147 1.00 92.62 268 LEU A O 1
ATOM 1969 N N . MET A 1 269 ? 18.463 -21.929 -17.279 1.00 94.62 269 MET A N 1
ATOM 1970 C CA . MET A 1 269 ? 17.380 -21.121 -17.839 1.00 94.62 269 MET A CA 1
ATOM 1971 C C . MET A 1 269 ? 16.391 -20.694 -16.745 1.00 94.62 269 MET A C 1
ATOM 1973 O O . MET A 1 269 ? 15.188 -20.960 -16.825 1.00 94.62 269 MET A O 1
ATOM 1977 N N . ARG A 1 270 ? 16.884 -20.028 -15.694 1.00 97.06 270 ARG A N 1
ATOM 1978 C CA . ARG A 1 270 ? 16.041 -19.522 -14.598 1.00 97.06 270 ARG A CA 1
ATOM 1979 C C . ARG A 1 270 ? 15.905 -18.012 -14.642 1.00 97.06 270 ARG A C 1
ATOM 1981 O O . ARG A 1 270 ? 16.890 -17.275 -14.688 1.00 97.06 270 ARG A O 1
ATOM 1988 N N . PHE A 1 271 ? 14.668 -17.541 -14.557 1.00 97.19 271 PHE A N 1
ATOM 1989 C CA . PHE A 1 271 ? 14.356 -16.130 -14.399 1.00 97.19 271 PHE A CA 1
ATOM 1990 C C . PHE A 1 271 ? 14.477 -15.674 -12.941 1.00 97.19 271 PHE A C 1
ATOM 1992 O O . PHE A 1 271 ? 14.864 -14.529 -12.703 1.00 97.19 271 PHE A O 1
ATOM 1999 N N . GLY A 1 272 ? 14.164 -16.550 -11.978 1.00 97.00 272 GLY A N 1
ATOM 2000 C CA . GLY A 1 272 ? 14.092 -16.208 -10.558 1.00 97.00 272 GLY A CA 1
ATOM 2001 C C . GLY A 1 272 ? 12.777 -15.523 -10.189 1.00 97.00 272 GLY A C 1
ATOM 2002 O O . GLY A 1 272 ? 12.790 -14.533 -9.463 1.00 97.00 272 GLY A O 1
ATOM 2003 N N . THR A 1 273 ? 11.645 -16.009 -10.711 1.00 97.00 273 THR A N 1
ATOM 2004 C CA . THR A 1 273 ? 10.314 -15.374 -10.592 1.00 97.00 273 THR A CA 1
ATOM 2005 C C . THR A 1 273 ? 9.984 -14.907 -9.174 1.00 97.00 273 THR A C 1
ATOM 2007 O O . THR A 1 273 ? 9.562 -13.766 -8.995 1.00 97.00 273 THR A O 1
ATOM 2010 N N . THR A 1 274 ? 10.190 -15.768 -8.176 1.00 96.69 274 THR A N 1
ATOM 2011 C CA . THR A 1 274 ? 9.840 -15.516 -6.769 1.00 96.69 274 THR A CA 1
ATOM 2012 C C . THR A 1 274 ? 10.995 -14.952 -5.947 1.00 96.69 274 THR A C 1
ATOM 2014 O O . THR A 1 274 ? 10.851 -14.806 -4.736 1.00 96.69 274 THR A O 1
ATOM 2017 N N . ASN A 1 275 ? 12.147 -14.659 -6.562 1.00 96.81 275 ASN A N 1
ATOM 2018 C CA . ASN A 1 275 ? 13.257 -14.039 -5.845 1.00 96.81 275 ASN A CA 1
ATOM 2019 C C . ASN A 1 275 ? 12.800 -12.674 -5.335 1.00 96.81 275 ASN A C 1
ATOM 2021 O O . ASN A 1 275 ? 12.278 -11.874 -6.113 1.00 96.81 275 ASN A O 1
ATOM 2025 N N . ILE A 1 276 ? 12.995 -12.413 -4.046 1.00 96.19 276 ILE A N 1
ATOM 2026 C CA . ILE A 1 276 ? 12.756 -11.087 -3.480 1.00 96.19 276 ILE A CA 1
ATOM 2027 C C . ILE A 1 276 ? 13.808 -10.136 -4.034 1.00 96.19 276 ILE A C 1
ATOM 2029 O O . ILE A 1 276 ? 14.989 -10.478 -4.051 1.00 96.19 276 ILE A O 1
ATOM 2033 N N . ILE A 1 277 ? 13.372 -8.967 -4.499 1.00 93.94 277 ILE A N 1
ATOM 2034 C CA . ILE A 1 277 ? 14.286 -7.932 -4.983 1.00 93.94 277 ILE A CA 1
ATOM 2035 C C . ILE A 1 277 ? 14.613 -6.938 -3.879 1.00 93.94 277 ILE A C 1
ATOM 2037 O O . ILE A 1 277 ? 13.757 -6.536 -3.092 1.00 93.94 277 ILE A O 1
ATOM 2041 N N . SER A 1 278 ? 15.866 -6.515 -3.862 1.00 94.12 278 SER A N 1
ATOM 2042 C CA . SER A 1 278 ? 16.356 -5.411 -3.046 1.00 94.12 278 SER A CA 1
ATOM 2043 C C . SER A 1 278 ? 15.985 -4.048 -3.643 1.00 94.12 278 SER A C 1
ATOM 2045 O O . SER A 1 278 ? 15.623 -3.922 -4.820 1.00 94.12 278 SER A O 1
ATOM 2047 N N . SER A 1 279 ? 16.161 -2.989 -2.848 1.00 94.44 279 SER A N 1
ATOM 2048 C CA . SER A 1 279 ? 16.059 -1.605 -3.325 1.00 94.44 279 SER A CA 1
ATOM 2049 C C . SER A 1 279 ? 17.018 -1.311 -4.488 1.00 94.44 279 SER A C 1
ATOM 2051 O O . SER A 1 279 ? 16.651 -0.584 -5.410 1.00 94.44 279 SER A O 1
ATOM 2053 N N . GLY A 1 280 ? 18.223 -1.895 -4.484 1.00 94.00 280 GLY A N 1
ATOM 2054 C CA . GLY A 1 280 ? 19.227 -1.716 -5.540 1.00 94.00 280 GLY A CA 1
ATOM 2055 C C . GLY A 1 280 ? 18.859 -2.368 -6.861 1.00 94.00 280 GLY A C 1
ATOM 2056 O O . GLY A 1 280 ? 18.966 -1.742 -7.919 1.00 94.00 280 GLY A O 1
ATOM 2057 N N . GLU A 1 281 ? 18.331 -3.587 -6.813 1.00 93.31 281 GLU A N 1
ATOM 2058 C CA . GLU A 1 281 ? 17.806 -4.250 -8.008 1.00 93.31 281 GLU A CA 1
ATOM 2059 C C . GLU A 1 281 ? 16.598 -3.498 -8.571 1.00 93.31 281 GLU A C 1
ATOM 2061 O O . GLU A 1 281 ? 16.483 -3.321 -9.786 1.00 93.31 281 GLU A O 1
ATOM 2066 N N . TYR A 1 282 ? 15.723 -2.987 -7.703 1.00 95.94 282 TYR A N 1
ATOM 2067 C CA . TYR A 1 282 ? 14.587 -2.195 -8.153 1.00 95.94 282 TYR A CA 1
ATOM 2068 C C . TYR A 1 282 ? 15.004 -0.842 -8.756 1.00 95.94 282 TYR A C 1
ATOM 2070 O O . TYR A 1 282 ? 14.515 -0.457 -9.820 1.00 95.94 282 TYR A O 1
ATOM 2078 N N . LEU A 1 283 ? 15.966 -0.140 -8.150 1.00 95.62 283 LEU A N 1
ATOM 2079 C CA . LEU A 1 283 ? 16.521 1.094 -8.716 1.00 95.62 283 LEU A CA 1
ATOM 2080 C C . LEU A 1 283 ? 17.260 0.857 -10.033 1.00 95.62 283 LEU A C 1
ATOM 2082 O O . LEU A 1 283 ? 17.217 1.719 -10.908 1.00 95.62 283 LEU A O 1
ATOM 2086 N N . THR A 1 284 ? 17.859 -0.318 -10.227 1.00 95.19 284 THR A N 1
ATOM 2087 C CA . THR A 1 284 ? 18.416 -0.713 -11.528 1.00 95.19 284 THR A CA 1
ATOM 2088 C C . THR A 1 284 ? 17.325 -0.732 -12.602 1.00 95.19 284 THR A C 1
ATOM 2090 O O . THR A 1 284 ? 17.517 -0.169 -13.681 1.00 95.19 284 THR A O 1
ATOM 2093 N N . PHE A 1 285 ? 16.143 -1.288 -12.308 1.00 95.12 285 PHE A N 1
ATOM 2094 C CA . PHE A 1 285 ? 15.002 -1.211 -13.226 1.00 95.12 285 PHE A CA 1
ATOM 2095 C C . PHE A 1 285 ? 14.549 0.232 -13.486 1.00 95.12 285 PHE A C 1
ATOM 2097 O O . PHE A 1 285 ? 14.283 0.588 -14.634 1.00 95.12 285 PHE A O 1
ATOM 2104 N N . LEU A 1 286 ? 14.497 1.084 -12.460 1.00 96.75 286 LEU A N 1
ATOM 2105 C CA . LEU A 1 286 ? 14.109 2.489 -12.633 1.00 96.75 286 LEU A CA 1
ATOM 2106 C C . LEU A 1 286 ? 15.105 3.277 -13.487 1.00 96.75 286 LEU A C 1
ATOM 2108 O O . LEU A 1 286 ? 14.700 4.007 -14.389 1.00 96.75 286 LEU A O 1
ATOM 2112 N N . LEU A 1 287 ? 16.405 3.095 -13.265 1.00 97.25 287 LEU A N 1
ATOM 2113 C CA . LEU A 1 287 ? 17.443 3.722 -14.081 1.00 97.25 287 LEU A CA 1
ATOM 2114 C C . LEU A 1 287 ? 17.369 3.261 -15.541 1.00 97.25 287 LEU A C 1
ATOM 2116 O O . LEU A 1 287 ? 17.459 4.094 -16.447 1.00 97.25 287 LEU A O 1
ATOM 2120 N N . ARG A 1 288 ? 17.096 1.973 -15.784 1.00 95.75 288 ARG A N 1
ATOM 2121 C CA . ARG A 1 288 ? 16.813 1.462 -17.135 1.00 95.75 288 ARG A CA 1
ATOM 2122 C C . ARG A 1 288 ? 15.579 2.121 -17.751 1.00 95.75 288 ARG A C 1
ATOM 2124 O O . ARG A 1 288 ? 15.620 2.490 -18.922 1.00 95.75 288 ARG A O 1
ATOM 2131 N N . ALA A 1 289 ? 14.511 2.340 -16.980 1.00 95.81 289 ALA A N 1
ATOM 2132 C CA . ALA A 1 289 ? 13.306 3.020 -17.470 1.00 95.81 289 ALA A CA 1
ATOM 2133 C C . ALA A 1 289 ? 13.586 4.483 -17.864 1.00 95.81 289 ALA A C 1
ATOM 2135 O O . ALA A 1 289 ? 13.033 5.006 -18.836 1.00 95.81 289 ALA A O 1
ATOM 2136 N N . LEU A 1 290 ? 14.516 5.127 -17.157 1.00 96.94 290 LEU A N 1
ATOM 2137 C CA . LEU A 1 290 ? 15.015 6.467 -17.469 1.00 96.94 290 LEU A CA 1
ATOM 2138 C C . LEU A 1 290 ? 16.013 6.494 -18.642 1.00 96.94 290 LEU A C 1
ATOM 2140 O O . LEU A 1 290 ? 16.383 7.576 -19.105 1.00 96.94 290 LEU A O 1
ATOM 2144 N N . GLY A 1 291 ? 16.398 5.331 -19.173 1.00 95.25 291 GLY A N 1
ATOM 2145 C CA . GLY A 1 291 ? 17.267 5.179 -20.340 1.00 95.25 291 GLY A CA 1
ATOM 2146 C C . GLY A 1 291 ? 18.755 5.017 -20.023 1.00 95.25 291 GLY A C 1
ATOM 2147 O O . GLY A 1 291 ? 19.565 5.077 -20.947 1.00 95.25 291 GLY A O 1
ATOM 2148 N N . TYR A 1 292 ? 19.127 4.824 -18.756 1.00 95.69 292 TYR A N 1
ATOM 2149 C CA . TYR A 1 292 ? 20.504 4.520 -18.363 1.00 95.69 292 TYR A CA 1
ATOM 2150 C C . TYR A 1 292 ? 20.796 3.023 -18.509 1.00 95.69 292 TYR A C 1
ATOM 2152 O O . TYR A 1 292 ? 19.925 2.180 -18.294 1.00 95.69 292 TYR A O 1
ATOM 2160 N N . GLN A 1 293 ? 22.027 2.687 -18.878 1.00 93.00 293 GLN A N 1
ATOM 2161 C CA . GLN A 1 293 ? 22.463 1.319 -19.147 1.00 93.00 293 GLN A CA 1
ATOM 2162 C C . GLN A 1 293 ? 23.397 0.823 -18.044 1.00 93.00 293 GLN A C 1
ATOM 2164 O O . GLN A 1 293 ? 24.357 1.502 -17.700 1.00 93.00 293 GLN A O 1
ATOM 2169 N N . ASP A 1 294 ? 23.155 -0.379 -17.528 1.00 91.94 294 ASP A N 1
ATOM 2170 C CA . ASP A 1 294 ? 24.002 -1.040 -16.523 1.00 91.94 294 ASP A CA 1
ATOM 2171 C C . ASP A 1 294 ? 24.887 -2.155 -17.106 1.00 91.94 294 ASP A C 1
ATOM 2173 O O . ASP A 1 294 ? 25.526 -2.918 -16.386 1.00 91.94 294 ASP A O 1
ATOM 2177 N N . SER A 1 295 ? 24.899 -2.286 -18.434 1.00 88.06 295 SER A N 1
ATOM 2178 C CA . SER A 1 295 ? 25.693 -3.273 -19.165 1.00 88.06 295 SER A CA 1
ATOM 2179 C C . SER A 1 295 ? 26.088 -2.749 -20.550 1.00 88.06 295 SER A C 1
ATOM 2181 O O . SER A 1 295 ? 25.624 -1.693 -20.980 1.00 88.06 295 SER A O 1
ATOM 2183 N N . GLY A 1 296 ? 26.954 -3.486 -21.250 1.00 85.88 296 GLY A N 1
ATOM 2184 C CA . GLY A 1 296 ? 27.518 -3.091 -22.544 1.00 85.88 296 GLY A CA 1
ATOM 2185 C C . GLY A 1 296 ? 28.979 -2.650 -22.430 1.00 85.88 296 GLY A C 1
ATOM 2186 O O . GLY A 1 296 ? 29.607 -2.814 -21.388 1.00 85.88 296 GLY A O 1
ATOM 2187 N N . THR A 1 297 ? 29.538 -2.106 -23.513 1.00 87.00 297 THR A N 1
ATOM 2188 C CA . THR A 1 297 ? 30.956 -1.696 -23.579 1.00 87.00 297 THR A CA 1
ATOM 2189 C C . THR A 1 297 ? 31.264 -0.434 -22.775 1.00 87.00 297 THR A C 1
ATOM 2191 O O . THR A 1 297 ? 32.421 -0.167 -22.461 1.00 87.00 297 THR A O 1
ATOM 2194 N N . SER A 1 298 ? 30.251 0.377 -22.470 1.00 89.75 298 SER A N 1
ATOM 2195 C CA . SER A 1 298 ? 30.389 1.621 -21.705 1.00 89.75 298 SER A CA 1
ATOM 2196 C C . SER A 1 298 ? 29.112 1.868 -20.896 1.00 89.75 298 SER A C 1
ATOM 2198 O O . SER A 1 298 ? 28.288 2.690 -21.299 1.00 89.75 298 SER A O 1
ATOM 2200 N N . PRO A 1 299 ? 28.895 1.105 -19.810 1.00 93.94 299 PRO A N 1
ATOM 2201 C CA . PRO A 1 299 ? 27.694 1.242 -18.998 1.00 93.94 299 PRO A CA 1
ATOM 2202 C C . PRO A 1 299 ? 27.690 2.582 -18.239 1.00 93.94 299 PRO A C 1
ATOM 2204 O O . PRO A 1 299 ? 28.736 3.089 -17.839 1.00 93.94 299 PRO A O 1
ATOM 2207 N N . ASP A 1 300 ? 26.505 3.154 -18.025 1.00 95.25 300 ASP A N 1
ATOM 2208 C CA . ASP A 1 300 ? 26.298 4.377 -17.238 1.00 95.25 300 ASP A CA 1
ATOM 2209 C C . ASP A 1 300 ? 26.441 4.146 -15.724 1.00 95.25 300 ASP A C 1
ATOM 2211 O O . ASP A 1 300 ? 26.630 5.112 -14.978 1.00 95.25 300 ASP A O 1
ATOM 2215 N N . PHE A 1 301 ? 26.256 2.900 -15.276 1.00 95.56 301 PHE A N 1
ATOM 2216 C CA . PHE A 1 301 ? 26.380 2.437 -13.892 1.00 95.56 301 PHE A CA 1
ATOM 2217 C C . PHE A 1 301 ? 26.536 0.913 -13.837 1.00 95.56 301 PHE A C 1
ATOM 2219 O O . PHE A 1 301 ? 26.489 0.237 -14.858 1.00 95.56 301 PHE A O 1
ATOM 2226 N N . THR A 1 302 ? 26.708 0.360 -12.646 1.00 91.56 302 THR A N 1
ATOM 2227 C CA . THR A 1 302 ? 26.703 -1.086 -12.386 1.00 91.56 302 THR A CA 1
ATOM 2228 C C . THR A 1 302 ? 25.623 -1.409 -11.361 1.00 91.56 302 THR A C 1
ATOM 2230 O O . THR A 1 302 ? 25.183 -0.534 -10.616 1.00 91.56 302 THR A O 1
ATOM 2233 N N . TRP A 1 303 ? 25.171 -2.661 -11.309 1.00 83.62 303 TRP A N 1
ATOM 2234 C CA . TRP A 1 303 ? 24.070 -3.062 -10.423 1.00 83.62 303 TRP A CA 1
ATOM 2235 C C . TRP A 1 303 ? 24.329 -2.727 -8.938 1.00 83.62 303 TRP A C 1
ATOM 2237 O O . TRP A 1 303 ? 2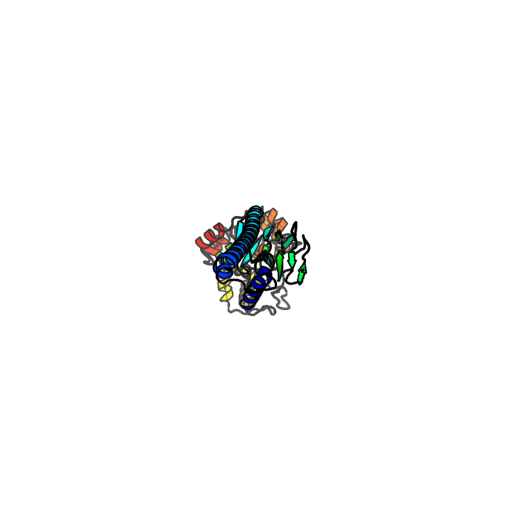3.402 -2.354 -8.223 1.00 83.62 303 TRP A O 1
ATOM 2247 N N . ASP A 1 304 ? 25.584 -2.788 -8.489 1.00 88.19 304 ASP A N 1
ATOM 2248 C CA . ASP A 1 304 ? 26.029 -2.472 -7.126 1.00 88.19 304 ASP A CA 1
ATOM 2249 C C . ASP A 1 304 ? 26.167 -0.962 -6.855 1.00 88.19 304 ASP A C 1
ATOM 2251 O O . ASP A 1 304 ? 26.151 -0.538 -5.701 1.00 88.19 304 ASP A O 1
ATOM 2255 N N . THR A 1 305 ? 26.227 -0.132 -7.901 1.00 92.69 305 THR A N 1
ATOM 2256 C CA . THR A 1 305 ? 26.298 1.339 -7.803 1.00 92.69 305 THR A CA 1
ATOM 2257 C C . THR A 1 305 ? 24.969 2.031 -8.113 1.00 92.69 305 THR A C 1
ATOM 2259 O O . THR A 1 305 ? 24.890 3.261 -8.094 1.00 92.69 305 THR A O 1
ATOM 2262 N N . ALA A 1 306 ? 23.896 1.270 -8.361 1.00 94.62 306 ALA A N 1
ATOM 2263 C CA . ALA A 1 306 ? 22.600 1.795 -8.796 1.00 94.62 306 ALA A CA 1
ATOM 2264 C C . ALA A 1 306 ? 22.022 2.867 -7.856 1.00 94.62 306 ALA A C 1
ATOM 2266 O O . ALA A 1 306 ? 21.508 3.881 -8.324 1.00 94.62 306 ALA A O 1
ATOM 2267 N N . LEU A 1 307 ? 22.134 2.686 -6.535 1.00 94.50 307 LEU A N 1
ATOM 2268 C CA . LEU A 1 307 ? 21.644 3.667 -5.560 1.00 94.50 307 LEU A CA 1
ATOM 2269 C C . LEU A 1 307 ? 22.400 4.993 -5.642 1.00 94.50 307 LEU A C 1
ATOM 2271 O O . LEU A 1 307 ? 21.787 6.059 -5.675 1.00 94.50 307 LEU A O 1
ATOM 2275 N N . ASP A 1 308 ? 23.730 4.929 -5.657 1.00 94.69 308 ASP A N 1
ATOM 2276 C CA . ASP A 1 308 ? 24.561 6.130 -5.690 1.00 94.69 308 ASP A CA 1
ATOM 2277 C C . ASP A 1 308 ? 24.411 6.844 -7.029 1.00 94.69 308 ASP A C 1
ATOM 2279 O O . ASP A 1 308 ? 24.215 8.058 -7.054 1.00 94.69 308 ASP A O 1
ATOM 2283 N N . ARG A 1 309 ? 24.328 6.089 -8.131 1.00 96.56 309 ARG A N 1
ATOM 2284 C CA . ARG A 1 309 ? 24.024 6.664 -9.439 1.00 96.56 309 ARG A CA 1
ATOM 2285 C C . ARG A 1 309 ? 22.655 7.337 -9.470 1.00 96.56 309 ARG A C 1
ATOM 2287 O O . ARG A 1 309 ? 22.542 8.442 -9.994 1.00 96.56 309 ARG A O 1
ATOM 2294 N N . ALA A 1 310 ? 21.618 6.701 -8.926 1.00 96.88 310 ALA A N 1
ATOM 2295 C CA . ALA A 1 310 ? 20.279 7.281 -8.874 1.00 96.88 310 ALA A CA 1
ATOM 2296 C C . ALA A 1 310 ? 20.263 8.603 -8.097 1.00 96.88 310 ALA A C 1
ATOM 2298 O O . ALA A 1 310 ? 19.588 9.544 -8.512 1.00 96.88 310 ALA A O 1
ATOM 2299 N N . LYS A 1 311 ? 21.040 8.701 -7.015 1.00 96.62 311 LYS A N 1
ATOM 2300 C CA . LYS A 1 311 ? 21.216 9.948 -6.265 1.00 96.62 311 LYS A CA 1
ATOM 2301 C C . LYS A 1 311 ? 21.951 11.006 -7.092 1.00 96.62 311 LYS A C 1
ATOM 2303 O O . LYS A 1 311 ? 21.470 12.129 -7.195 1.00 96.62 311 LYS A O 1
ATOM 2308 N N . ASP A 1 312 ? 23.069 10.654 -7.724 1.00 96.44 312 ASP A N 1
ATOM 2309 C CA . ASP A 1 312 ? 23.871 11.592 -8.527 1.00 96.44 312 ASP A CA 1
ATOM 2310 C C . ASP A 1 312 ? 23.097 12.149 -9.732 1.00 96.44 312 ASP A C 1
ATOM 2312 O O . ASP A 1 312 ? 23.314 13.280 -10.163 1.00 96.44 312 ASP A O 1
ATOM 2316 N N . LEU A 1 313 ? 22.170 11.355 -10.270 1.00 95.62 313 LEU A N 1
ATOM 2317 C CA . LEU A 1 313 ? 21.262 11.745 -11.347 1.00 95.62 313 LEU A CA 1
ATOM 2318 C C . LEU A 1 313 ? 20.020 12.513 -10.856 1.00 95.62 313 LEU A C 1
ATOM 2320 O O . LEU A 1 313 ? 19.199 12.923 -11.675 1.00 95.62 313 LEU A O 1
ATOM 2324 N N . GLY A 1 314 ? 19.849 12.688 -9.542 1.00 94.81 314 GLY A N 1
ATOM 2325 C CA . GLY A 1 314 ? 18.681 13.339 -8.941 1.00 94.81 314 GLY A CA 1
ATOM 2326 C C . GLY A 1 314 ? 17.384 12.526 -9.041 1.00 94.81 314 GLY A C 1
ATOM 2327 O O . GLY A 1 314 ? 16.297 13.072 -8.849 1.00 94.81 314 GLY A O 1
ATOM 2328 N N . VAL A 1 315 ? 17.476 11.228 -9.349 1.00 96.12 315 VAL A N 1
ATOM 2329 C CA . VAL A 1 315 ? 16.329 10.305 -9.370 1.00 96.12 315 VAL A CA 1
ATOM 2330 C C . VAL A 1 315 ? 15.825 10.076 -7.953 1.00 96.12 315 VAL A C 1
ATOM 2332 O O . VAL A 1 315 ? 14.615 10.097 -7.732 1.00 96.12 315 VAL A O 1
ATOM 2335 N N . ILE A 1 316 ? 16.749 9.920 -7.003 1.00 96.75 316 ILE A N 1
ATOM 2336 C CA . ILE A 1 316 ? 16.473 9.891 -5.565 1.00 96.75 316 ILE A CA 1
ATOM 2337 C C . ILE A 1 316 ? 17.200 11.027 -4.840 1.00 96.75 316 ILE A C 1
ATOM 2339 O O . ILE A 1 316 ? 18.209 11.540 -5.323 1.00 96.75 316 ILE A O 1
ATOM 2343 N N . THR A 1 317 ? 16.690 11.420 -3.679 1.00 95.88 317 THR A N 1
ATOM 2344 C CA . THR A 1 317 ? 17.291 12.429 -2.799 1.00 95.88 317 THR A CA 1
ATOM 2345 C C . THR A 1 317 ? 18.333 11.819 -1.854 1.00 95.88 317 THR A C 1
ATOM 2347 O O . THR A 1 317 ? 18.529 10.600 -1.798 1.00 95.88 317 THR A O 1
ATOM 2350 N N . THR A 1 318 ? 19.020 12.666 -1.081 1.00 93.62 318 THR A N 1
ATOM 2351 C CA . THR A 1 318 ? 19.998 12.207 -0.083 1.00 93.62 318 THR A CA 1
ATOM 2352 C C . THR A 1 318 ? 19.309 11.465 1.063 1.00 93.62 318 THR A C 1
ATOM 2354 O O . THR A 1 318 ? 19.795 10.411 1.476 1.00 93.62 318 THR A O 1
ATOM 2357 N N . GLY A 1 319 ? 18.165 11.959 1.547 1.00 92.06 319 GLY A N 1
ATOM 2358 C CA . GLY A 1 319 ? 17.376 11.262 2.566 1.00 92.06 319 GLY A CA 1
ATOM 2359 C C . GLY A 1 319 ? 16.837 9.920 2.073 1.00 92.06 319 GLY A C 1
ATOM 2360 O O . GLY A 1 319 ? 16.923 8.916 2.780 1.00 92.06 319 GLY A O 1
ATOM 2361 N N . GLU A 1 320 ? 16.371 9.859 0.825 1.00 94.88 320 GLU A N 1
ATOM 2362 C CA . GLU A 1 320 ? 15.919 8.612 0.197 1.00 94.88 320 GLU A CA 1
ATOM 2363 C C . GLU A 1 320 ? 17.055 7.590 0.072 1.00 94.88 320 GLU A C 1
ATOM 2365 O O . GLU A 1 320 ? 16.866 6.411 0.371 1.00 94.88 320 GLU A O 1
ATOM 2370 N N . ARG A 1 321 ? 18.270 8.026 -0.281 1.00 93.44 321 ARG A N 1
ATOM 2371 C CA . ARG A 1 321 ? 19.446 7.145 -0.326 1.00 93.44 321 ARG A CA 1
ATOM 2372 C C . ARG A 1 321 ? 19.745 6.478 1.024 1.00 93.44 321 ARG A C 1
ATOM 2374 O O . ARG A 1 321 ? 20.199 5.332 1.031 1.00 93.44 321 ARG A O 1
ATOM 2381 N N . ALA A 1 322 ? 19.511 7.172 2.139 1.00 89.12 322 ALA A N 1
ATOM 2382 C CA . ALA A 1 322 ? 19.675 6.628 3.490 1.00 89.12 322 ALA A CA 1
ATOM 2383 C C . ALA A 1 322 ? 18.498 5.727 3.919 1.00 89.12 322 ALA A C 1
ATOM 2385 O O . ALA A 1 322 ? 18.662 4.800 4.724 1.00 89.12 322 ALA A O 1
ATOM 2386 N N . LEU A 1 323 ? 17.299 5.984 3.390 1.00 88.50 323 LEU A N 1
ATOM 2387 C CA . LEU A 1 323 ? 16.124 5.148 3.620 1.00 88.50 323 LEU A CA 1
ATOM 2388 C C . LEU A 1 323 ? 16.256 3.792 2.920 1.00 88.50 323 LEU A C 1
ATOM 2390 O O . LEU A 1 323 ? 15.979 2.769 3.536 1.00 88.50 323 LEU A O 1
ATOM 2394 N N . PHE A 1 324 ? 16.723 3.784 1.672 1.00 91.44 324 PHE A N 1
ATOM 2395 C CA . PHE A 1 324 ? 16.805 2.586 0.834 1.00 91.44 324 PHE A CA 1
ATOM 2396 C C . PHE A 1 324 ? 18.099 1.787 0.997 1.00 91.44 324 PHE A C 1
ATOM 2398 O O . PHE A 1 324 ? 18.478 1.061 0.080 1.00 91.44 324 PHE A O 1
ATOM 2405 N N . ASP A 1 325 ? 18.769 1.906 2.144 1.00 86.38 325 ASP A N 1
ATOM 2406 C CA . ASP A 1 325 ? 19.950 1.106 2.470 1.00 86.38 325 ASP A CA 1
ATOM 2407 C C . ASP A 1 325 ? 19.684 -0.396 2.208 1.00 86.38 325 ASP A C 1
ATOM 2409 O O . ASP A 1 325 ? 18.679 -0.912 2.703 1.00 86.38 325 ASP A O 1
ATOM 2413 N N . PRO A 1 326 ? 20.545 -1.107 1.453 1.00 82.69 326 PRO A N 1
ATOM 2414 C CA . PRO A 1 326 ? 20.370 -2.532 1.164 1.00 82.69 326 PRO A CA 1
ATOM 2415 C C . PRO A 1 326 ? 20.258 -3.441 2.399 1.00 82.69 326 PRO A C 1
ATOM 2417 O O . PRO A 1 326 ? 19.753 -4.554 2.283 1.00 82.69 326 PRO A O 1
ATOM 2420 N N . ALA A 1 327 ? 20.715 -2.995 3.573 1.00 84.31 327 ALA A N 1
ATOM 2421 C CA . ALA A 1 327 ? 20.562 -3.721 4.833 1.00 84.31 327 ALA A CA 1
ATOM 2422 C C . ALA A 1 327 ? 19.154 -3.596 5.450 1.00 84.31 327 ALA A C 1
ATOM 2424 O O . ALA A 1 327 ? 18.849 -4.289 6.422 1.00 84.31 327 ALA A O 1
ATOM 2425 N N . LYS A 1 328 ? 18.296 -2.708 4.930 1.00 86.50 328 LYS A N 1
ATOM 2426 C CA . LYS A 1 328 ? 16.925 -2.509 5.415 1.00 86.50 328 LYS A CA 1
ATOM 2427 C C . LYS A 1 328 ? 15.917 -3.321 4.594 1.00 86.50 328 LYS A C 1
ATOM 2429 O O . LYS A 1 328 ? 16.116 -3.518 3.395 1.00 86.50 328 LYS A O 1
ATOM 2434 N N . PRO A 1 329 ? 14.800 -3.756 5.210 1.00 88.56 329 PRO A N 1
ATOM 2435 C CA . PRO A 1 329 ? 13.700 -4.367 4.476 1.00 88.56 329 PRO A CA 1
ATOM 2436 C C . PRO A 1 329 ? 13.179 -3.456 3.357 1.00 88.56 329 PRO A C 1
ATOM 2438 O O . PRO A 1 329 ? 13.052 -2.245 3.537 1.00 88.56 329 PRO A O 1
ATOM 2441 N N . PHE A 1 330 ? 12.845 -4.058 2.218 1.00 95.19 330 PHE A N 1
ATOM 2442 C CA . PHE A 1 330 ? 12.281 -3.374 1.060 1.00 95.19 330 PHE A CA 1
ATOM 2443 C C . PHE A 1 330 ? 10.920 -3.983 0.730 1.00 95.19 330 PHE A C 1
ATOM 2445 O O . PHE A 1 330 ? 10.822 -5.182 0.468 1.00 95.19 330 PHE A O 1
ATOM 2452 N N . PHE A 1 331 ? 9.870 -3.163 0.756 1.00 97.12 331 PHE A N 1
ATOM 2453 C CA . PHE A 1 331 ? 8.499 -3.601 0.520 1.00 97.12 331 PHE A CA 1
ATOM 2454 C C . PHE A 1 331 ? 7.903 -2.967 -0.738 1.00 97.12 331 PHE A C 1
ATOM 2456 O O . PHE A 1 331 ? 8.456 -2.058 -1.374 1.00 97.12 331 PHE A O 1
ATOM 2463 N N . ARG A 1 332 ? 6.718 -3.443 -1.108 1.00 97.75 332 ARG A N 1
ATOM 2464 C CA . ARG A 1 332 ? 5.924 -2.875 -2.198 1.00 97.75 332 ARG A CA 1
ATOM 2465 C C . ARG A 1 332 ? 5.532 -1.419 -1.931 1.00 97.75 332 ARG A C 1
ATOM 2467 O O . ARG A 1 332 ? 5.456 -0.656 -2.891 1.00 97.75 332 ARG A O 1
ATOM 2474 N N . ALA A 1 333 ? 5.403 -1.005 -0.666 1.00 97.38 333 ALA A N 1
ATOM 2475 C CA . ALA A 1 333 ? 5.309 0.401 -0.264 1.00 97.38 333 ALA A CA 1
ATOM 2476 C C . ALA A 1 333 ? 6.454 1.242 -0.859 1.00 97.38 333 ALA A C 1
ATOM 2478 O O . ALA A 1 333 ? 6.220 2.192 -1.609 1.00 97.38 333 ALA A O 1
ATOM 2479 N N . GLN A 1 334 ? 7.705 0.845 -0.612 1.00 96.62 334 GLN A N 1
ATOM 2480 C CA . GLN A 1 334 ? 8.881 1.538 -1.142 1.00 96.62 334 GLN A CA 1
ATOM 2481 C C . GLN A 1 334 ? 8.986 1.445 -2.669 1.00 96.62 334 GLN A C 1
ATOM 2483 O O . GLN A 1 334 ? 9.437 2.385 -3.322 1.00 96.62 334 GLN A O 1
ATOM 2488 N N . THR A 1 335 ? 8.523 0.340 -3.250 1.00 97.06 335 THR A N 1
ATOM 2489 C CA . THR A 1 335 ? 8.441 0.170 -4.706 1.00 97.06 335 THR A CA 1
ATOM 2490 C C . THR A 1 335 ? 7.488 1.200 -5.332 1.00 97.06 335 THR A C 1
ATOM 2492 O O . THR A 1 335 ? 7.846 1.857 -6.312 1.00 97.06 335 THR A O 1
ATOM 2495 N N . ALA A 1 336 ? 6.300 1.391 -4.744 1.00 97.62 336 ALA A N 1
ATOM 2496 C CA . ALA A 1 336 ? 5.338 2.410 -5.161 1.00 97.62 336 ALA A CA 1
ATOM 2497 C C . ALA A 1 336 ? 5.898 3.829 -4.967 1.00 97.62 336 ALA A C 1
ATOM 2499 O O . ALA A 1 336 ? 5.809 4.656 -5.872 1.00 97.62 336 ALA A O 1
ATOM 2500 N N . TYR A 1 337 ? 6.559 4.094 -3.838 1.00 97.50 337 TYR A N 1
ATOM 2501 C CA . TYR A 1 337 ? 7.220 5.376 -3.581 1.00 97.50 337 TYR A CA 1
ATOM 2502 C C . TYR A 1 337 ? 8.233 5.728 -4.676 1.00 97.50 337 TYR A C 1
ATOM 2504 O O . TYR A 1 337 ? 8.147 6.781 -5.310 1.00 97.50 337 TYR A O 1
ATOM 2512 N N . LEU A 1 338 ? 9.177 4.821 -4.932 1.00 97.44 338 LEU A N 1
ATOM 2513 C CA . LEU A 1 338 ? 10.238 5.026 -5.912 1.00 97.44 338 LEU A CA 1
ATOM 2514 C C . LEU A 1 338 ? 9.676 5.151 -7.336 1.00 97.44 338 LEU A C 1
ATOM 2516 O O . LEU A 1 338 ? 10.102 6.032 -8.079 1.00 97.44 338 LEU A O 1
ATOM 2520 N N . SER A 1 339 ? 8.679 4.332 -7.694 1.00 97.81 339 SER A N 1
ATOM 2521 C CA . SER A 1 339 ? 7.935 4.456 -8.957 1.00 97.81 339 SER A CA 1
ATOM 2522 C C . SER A 1 339 ? 7.329 5.839 -9.146 1.00 97.81 339 SER A C 1
ATOM 2524 O O . SER A 1 339 ? 7.511 6.450 -10.197 1.00 97.81 339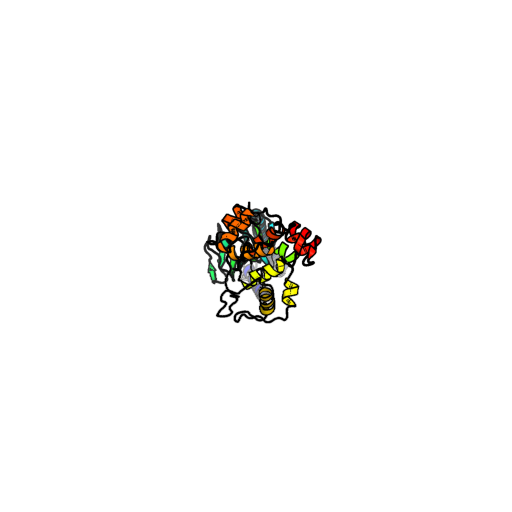 SER A O 1
ATOM 2526 N N . TYR A 1 340 ? 6.593 6.325 -8.144 1.00 97.81 340 TYR A N 1
ATOM 2527 C CA . TYR A 1 340 ? 5.870 7.587 -8.231 1.00 97.81 340 TYR A CA 1
ATOM 2528 C C . TYR A 1 340 ? 6.828 8.758 -8.435 1.00 97.81 340 TYR A C 1
ATOM 2530 O O . TYR A 1 340 ? 6.658 9.546 -9.366 1.00 97.81 340 TYR A O 1
ATOM 2538 N N . TYR A 1 341 ? 7.884 8.850 -7.626 1.00 96.88 341 TYR A N 1
ATOM 2539 C CA . TYR A 1 341 ? 8.831 9.954 -7.752 1.00 96.88 341 TYR A CA 1
ATOM 2540 C C . TYR A 1 341 ? 9.701 9.862 -9.011 1.00 96.88 341 TYR A C 1
ATOM 2542 O O . TYR A 1 341 ? 10.016 10.902 -9.603 1.00 96.88 341 TYR A O 1
ATOM 2550 N N . ALA A 1 342 ? 9.992 8.651 -9.503 1.00 96.81 342 ALA A N 1
ATOM 2551 C CA . ALA A 1 342 ? 10.673 8.452 -10.782 1.00 96.81 342 ALA A CA 1
ATOM 2552 C C . ALA A 1 342 ? 9.887 9.013 -11.980 1.00 96.81 342 ALA A C 1
ATOM 2554 O O . ALA A 1 342 ? 10.506 9.399 -12.970 1.00 96.81 342 ALA A O 1
ATOM 2555 N N . LEU A 1 343 ? 8.554 9.149 -11.897 1.00 97.31 343 LEU A N 1
ATOM 2556 C CA . LEU A 1 343 ? 7.753 9.785 -12.956 1.00 97.31 343 LEU A CA 1
ATOM 2557 C C . LEU A 1 343 ? 8.213 11.216 -13.257 1.00 97.31 343 LEU A C 1
ATOM 2559 O O . LEU A 1 343 ? 8.156 11.657 -14.405 1.00 97.31 343 LEU A O 1
ATOM 2563 N N . SER A 1 344 ? 8.687 11.929 -12.234 1.00 95.75 344 SER A N 1
ATOM 2564 C CA . SER A 1 344 ? 9.191 13.300 -12.352 1.00 95.75 344 SER A CA 1
ATOM 2565 C C . SER A 1 344 ? 10.686 13.385 -12.674 1.00 95.75 344 SER A C 1
ATOM 2567 O O . SER A 1 344 ? 11.176 14.470 -12.981 1.00 95.75 344 SER A O 1
ATOM 2569 N N . ALA A 1 345 ? 11.407 12.261 -12.625 1.00 96.50 345 ALA A N 1
ATOM 2570 C CA . ALA A 1 345 ? 12.840 12.229 -12.870 1.00 96.50 345 ALA A CA 1
ATOM 2571 C C . ALA A 1 345 ? 13.164 12.442 -14.355 1.00 96.50 345 ALA A C 1
ATOM 2573 O O . ALA A 1 345 ? 12.449 11.977 -15.253 1.00 96.50 345 ALA A O 1
ATOM 2574 N N . SER A 1 346 ? 14.272 13.140 -14.598 1.00 96.25 346 SER A N 1
ATOM 2575 C CA . SER A 1 346 ? 14.801 13.381 -15.937 1.00 96.25 346 SER A CA 1
ATOM 2576 C C . SER A 1 346 ? 15.313 12.087 -16.557 1.00 96.25 346 SER A C 1
ATOM 2578 O O . SER A 1 346 ? 16.046 11.320 -15.934 1.00 96.25 346 SER A O 1
ATOM 2580 N N . ARG A 1 347 ? 14.952 11.859 -17.816 1.00 96.94 347 ARG A N 1
ATOM 2581 C CA . ARG A 1 347 ? 15.474 10.748 -18.614 1.00 96.94 347 ARG A CA 1
ATOM 2582 C C . ARG A 1 347 ? 16.809 11.129 -19.241 1.00 96.94 347 ARG A C 1
ATOM 2584 O O . ARG A 1 347 ? 17.040 12.297 -19.554 1.00 96.94 347 ARG A O 1
ATOM 2591 N N . LYS A 1 348 ? 17.632 10.128 -19.559 1.00 95.62 348 LYS A N 1
ATOM 2592 C CA . LYS A 1 348 ? 18.904 10.310 -20.280 1.00 95.62 348 LYS A CA 1
ATOM 2593 C C . LYS A 1 348 ? 18.722 11.042 -21.618 1.00 95.62 348 LYS A C 1
ATOM 2595 O O . LYS A 1 348 ? 19.546 11.868 -21.986 1.00 95.62 348 LYS A O 1
ATOM 2600 N N . ALA A 1 349 ? 17.625 10.760 -22.323 1.00 93.12 349 ALA A N 1
ATOM 2601 C CA . ALA A 1 349 ? 17.282 11.381 -23.606 1.00 93.12 349 ALA A CA 1
ATOM 2602 C C . ALA A 1 349 ? 16.564 12.746 -23.480 1.00 93.12 349 ALA A C 1
ATOM 2604 O O . ALA A 1 349 ? 16.132 13.299 -24.488 1.00 93.12 349 ALA A O 1
ATOM 2605 N N . GLY A 1 350 ? 16.415 13.283 -22.263 1.00 93.38 350 GLY A N 1
ATOM 2606 C CA . GLY A 1 350 ? 15.648 14.497 -21.986 1.00 93.38 350 GLY A CA 1
ATOM 2607 C C . GLY A 1 350 ? 14.160 14.245 -21.712 1.00 93.38 350 GLY A C 1
ATOM 2608 O O . GLY A 1 350 ? 13.614 13.173 -21.988 1.00 93.38 350 GLY A O 1
ATOM 2609 N N . GLY A 1 351 ? 13.501 15.253 -21.131 1.00 95.62 351 GLY A N 1
ATOM 2610 C CA . GLY A 1 351 ? 12.133 15.146 -20.615 1.00 95.62 351 GLY A CA 1
ATOM 2611 C C . GLY A 1 351 ? 12.028 14.261 -19.367 1.00 95.62 351 GLY A C 1
ATOM 2612 O O . GLY A 1 351 ? 13.023 13.725 -18.878 1.00 95.62 351 GLY A O 1
ATOM 2613 N N . THR A 1 352 ? 10.812 14.106 -18.845 1.00 97.25 352 THR A N 1
ATOM 2614 C CA . THR A 1 352 ? 10.545 13.243 -17.681 1.00 97.25 352 THR A CA 1
ATOM 2615 C C . THR A 1 352 ? 10.023 11.868 -18.094 1.00 97.25 352 THR A C 1
ATOM 2617 O O . THR A 1 352 ? 9.536 11.682 -19.216 1.00 97.25 352 THR A O 1
ATOM 2620 N N . LEU A 1 353 ? 10.085 10.894 -17.184 1.00 96.62 353 LEU A N 1
ATOM 2621 C CA . LEU A 1 353 ? 9.462 9.582 -17.391 1.00 96.62 353 LEU A CA 1
ATOM 2622 C C . LEU A 1 353 ? 7.950 9.696 -17.637 1.00 96.62 353 LEU A C 1
ATOM 2624 O O . LEU A 1 353 ? 7.420 9.040 -18.532 1.00 96.62 353 LEU A O 1
ATOM 2628 N N . GLN A 1 354 ? 7.269 10.607 -16.939 1.00 97.56 354 GLN A N 1
ATOM 2629 C CA . GLN A 1 354 ? 5.863 10.911 -17.194 1.00 97.56 354 GLN A CA 1
ATOM 2630 C C . GLN A 1 354 ? 5.632 11.402 -18.629 1.00 97.56 354 GLN A C 1
ATOM 2632 O O . GLN A 1 354 ? 4.703 10.940 -19.289 1.00 97.56 354 GLN A O 1
ATOM 2637 N N . ASN A 1 355 ? 6.468 12.316 -19.142 1.00 96.44 355 ASN A N 1
ATOM 2638 C CA . ASN A 1 355 ? 6.315 12.796 -20.522 1.00 96.44 355 ASN A CA 1
ATOM 2639 C C . ASN A 1 355 ? 6.456 11.651 -21.532 1.00 96.44 355 ASN A C 1
ATOM 2641 O O . ASN A 1 355 ? 5.728 11.618 -22.524 1.00 96.44 355 ASN A O 1
ATOM 2645 N N . ALA A 1 356 ? 7.359 10.706 -21.267 1.00 95.94 356 ALA A N 1
ATOM 2646 C CA . ALA A 1 356 ? 7.532 9.522 -22.100 1.00 95.94 356 ALA A CA 1
ATOM 2647 C C . ALA A 1 356 ? 6.285 8.628 -22.091 1.00 95.94 356 ALA A C 1
ATOM 2649 O O . ALA A 1 356 ? 5.814 8.236 -23.155 1.00 95.94 356 ALA A O 1
ATOM 2650 N N . LEU A 1 357 ? 5.715 8.369 -20.912 1.00 96.69 357 LEU A N 1
ATOM 2651 C CA . LEU A 1 357 ? 4.502 7.560 -20.753 1.00 96.69 357 LEU A CA 1
ATOM 2652 C C . LEU A 1 357 ? 3.280 8.187 -21.431 1.00 96.69 357 LEU A C 1
ATOM 2654 O O . LEU A 1 357 ? 2.497 7.478 -22.063 1.00 96.69 357 LEU A O 1
ATOM 2658 N N . ILE A 1 358 ? 3.143 9.511 -21.348 1.00 96.94 358 ILE A N 1
ATOM 2659 C CA . ILE A 1 358 ? 2.088 10.251 -22.052 1.00 96.94 358 ILE A CA 1
ATOM 2660 C C . ILE A 1 358 ? 2.286 10.158 -23.565 1.00 96.94 358 ILE A C 1
ATOM 2662 O O . ILE A 1 358 ? 1.345 9.849 -24.292 1.00 96.94 358 ILE A O 1
ATOM 2666 N N . SER A 1 359 ? 3.518 10.356 -24.039 1.00 95.19 359 SER A N 1
ATOM 2667 C CA . SER A 1 359 ? 3.843 10.263 -25.469 1.00 95.19 359 SER A CA 1
ATOM 2668 C C . SER A 1 359 ? 3.611 8.855 -26.026 1.00 95.19 359 SER A C 1
ATOM 2670 O O . SER A 1 359 ? 3.202 8.706 -27.173 1.00 95.19 359 SER A O 1
ATOM 2672 N N . ALA A 1 360 ? 3.827 7.822 -25.208 1.00 93.25 360 ALA A N 1
ATOM 2673 C CA . ALA A 1 360 ? 3.560 6.425 -25.544 1.00 93.25 360 ALA A CA 1
ATOM 2674 C C . ALA A 1 360 ? 2.069 6.036 -25.442 1.00 93.25 360 ALA A C 1
ATOM 2676 O O . ALA A 1 360 ? 1.712 4.897 -25.739 1.00 93.25 360 ALA A O 1
ATOM 2677 N N . GLY A 1 361 ? 1.187 6.940 -24.995 1.00 93.69 361 GLY A N 1
ATOM 2678 C CA . GLY A 1 361 ? -0.236 6.650 -24.790 1.00 93.69 361 GLY A CA 1
ATOM 2679 C C . GLY A 1 361 ? -0.515 5.669 -23.642 1.00 93.69 361 GLY A C 1
ATOM 2680 O O . GLY A 1 361 ? -1.587 5.062 -23.592 1.00 93.69 361 GLY A O 1
ATOM 2681 N N . ALA A 1 362 ? 0.444 5.488 -22.728 1.00 93.38 362 ALA A N 1
ATOM 2682 C CA . ALA A 1 362 ? 0.292 4.636 -21.550 1.00 93.38 362 ALA A CA 1
ATOM 2683 C C . ALA A 1 362 ? -0.548 5.313 -20.451 1.00 93.38 362 ALA A C 1
ATOM 2685 O O . ALA A 1 362 ? -1.218 4.623 -19.687 1.00 93.38 362 ALA A O 1
ATOM 2686 N N . MET A 1 363 ? -0.550 6.649 -20.409 1.00 95.00 363 MET A N 1
ATOM 2687 C CA . MET A 1 363 ? -1.407 7.470 -19.547 1.00 95.00 363 MET A CA 1
ATOM 2688 C C . MET A 1 363 ? -1.746 8.804 -20.220 1.00 95.00 363 MET A C 1
ATOM 2690 O O . MET A 1 363 ? -1.064 9.229 -21.150 1.00 95.00 363 MET A O 1
ATOM 2694 N N . THR A 1 364 ? -2.768 9.496 -19.725 1.00 95.81 364 THR A N 1
ATOM 2695 C CA . THR A 1 364 ? -3.114 10.857 -20.164 1.00 95.81 364 THR A CA 1
ATOM 2696 C C . THR A 1 364 ? -2.546 11.920 -19.223 1.00 95.81 364 THR A C 1
ATOM 2698 O O . THR A 1 364 ? -2.297 11.661 -18.044 1.00 95.81 364 THR A O 1
ATOM 2701 N N . GLN A 1 365 ? -2.393 13.149 -19.726 1.00 95.88 365 GLN A N 1
ATOM 2702 C CA . GLN A 1 365 ? -2.001 14.300 -18.906 1.00 95.88 365 GLN A CA 1
ATOM 2703 C C . GLN A 1 365 ? -2.995 14.536 -17.754 1.00 95.88 365 GLN A C 1
ATOM 2705 O O . GLN A 1 365 ? -2.576 14.715 -16.615 1.00 95.88 365 GLN A O 1
ATOM 2710 N N . THR A 1 366 ? -4.301 14.447 -18.026 1.00 96.06 366 THR A N 1
ATOM 2711 C CA . THR A 1 366 ? -5.356 14.612 -17.015 1.00 96.06 366 THR A CA 1
ATOM 2712 C C . THR A 1 366 ? -5.271 13.563 -15.910 1.00 96.06 366 THR A C 1
ATOM 2714 O O . THR A 1 366 ? -5.365 13.916 -14.738 1.00 96.06 366 THR A O 1
ATOM 2717 N N . GLN A 1 367 ? -5.039 12.288 -16.251 1.00 95.19 367 GLN A N 1
ATOM 2718 C CA . GLN A 1 367 ? -4.829 11.241 -15.243 1.00 95.19 367 GLN A CA 1
ATOM 2719 C C . GLN A 1 367 ? -3.620 11.548 -14.360 1.00 95.19 367 GLN A C 1
ATOM 2721 O O . GLN A 1 367 ? -3.696 11.387 -13.145 1.00 95.19 367 GLN A O 1
ATOM 2726 N N . ALA A 1 368 ? -2.517 12.015 -14.953 1.00 95.06 368 ALA A N 1
ATOM 2727 C CA . ALA A 1 368 ? -1.322 12.361 -14.196 1.00 95.06 368 ALA A CA 1
ATOM 2728 C C . ALA A 1 368 ? -1.560 13.548 -13.244 1.00 95.06 368 ALA A C 1
ATOM 2730 O O . ALA A 1 368 ? -1.115 13.514 -12.101 1.00 95.06 368 ALA A O 1
ATOM 2731 N N . GLU A 1 369 ? -2.268 14.586 -13.689 1.00 95.25 369 GLU A N 1
ATOM 2732 C CA . GLU A 1 369 ? -2.600 15.759 -12.869 1.00 95.25 369 GLU A CA 1
ATOM 2733 C C . GLU A 1 369 ? -3.543 15.412 -11.715 1.00 95.25 369 GLU A C 1
ATOM 2735 O O . GLU A 1 369 ? -3.272 15.780 -10.573 1.00 95.25 369 GLU A O 1
ATOM 2740 N N . GLN A 1 370 ? -4.608 14.655 -11.990 1.00 93.94 370 GLN A N 1
ATOM 2741 C CA . GLN A 1 370 ? -5.558 14.209 -10.969 1.00 93.94 370 GLN A CA 1
ATOM 2742 C C . GLN A 1 370 ? -4.883 13.328 -9.918 1.00 93.94 370 GLN A C 1
ATOM 2744 O O . GLN A 1 370 ? -5.070 13.539 -8.723 1.00 93.94 370 GLN A O 1
ATOM 2749 N N . ALA A 1 371 ? -4.058 12.376 -10.354 1.00 95.38 371 ALA A N 1
ATOM 2750 C CA . ALA A 1 371 ? -3.332 11.499 -9.448 1.00 95.38 371 ALA A CA 1
ATOM 2751 C C . ALA A 1 371 ? -2.327 12.270 -8.576 1.00 95.38 371 ALA A C 1
ATOM 2753 O O . ALA A 1 371 ? -2.218 11.995 -7.386 1.00 95.38 371 ALA A O 1
ATOM 2754 N N . LYS A 1 372 ? -1.639 13.280 -9.128 1.00 94.69 372 LYS A N 1
ATOM 2755 C CA . LYS A 1 372 ? -0.739 14.149 -8.351 1.00 94.69 372 LYS A CA 1
ATOM 2756 C C . LYS A 1 372 ? -1.469 15.001 -7.320 1.00 94.69 372 LYS A C 1
ATOM 2758 O O . LYS A 1 372 ? -0.933 15.212 -6.241 1.00 94.69 372 LYS A O 1
ATOM 2763 N N . ALA A 1 373 ? -2.669 15.486 -7.640 1.00 94.56 373 ALA A N 1
ATOM 2764 C CA . ALA A 1 373 ? -3.469 16.286 -6.714 1.00 94.56 373 ALA A CA 1
ATOM 2765 C C . ALA A 1 373 ? -3.904 15.498 -5.463 1.00 94.56 373 ALA A C 1
ATOM 2767 O O . ALA A 1 373 ? -4.188 16.108 -4.436 1.00 94.56 373 ALA A O 1
ATOM 2768 N N . GLY A 1 374 ? -3.943 14.163 -5.547 1.00 92.69 374 GLY A N 1
ATOM 2769 C CA . GLY A 1 374 ? -4.235 13.279 -4.417 1.00 92.69 374 GLY A CA 1
ATOM 2770 C C . GLY A 1 374 ? -3.048 13.002 -3.488 1.00 92.69 374 GLY A C 1
ATOM 2771 O O . GLY A 1 374 ? -3.256 12.412 -2.436 1.00 92.69 374 GLY A O 1
ATOM 2772 N N . VAL A 1 375 ? -1.826 13.411 -3.849 1.00 95.56 375 VAL A N 1
ATOM 2773 C CA . VAL A 1 375 ? -0.636 13.234 -3.003 1.00 95.56 375 VAL A CA 1
ATOM 2774 C C . VAL A 1 375 ? -0.380 14.519 -2.231 1.00 95.56 375 VAL A C 1
ATOM 2776 O O . VAL A 1 375 ? -0.011 15.541 -2.811 1.00 95.56 375 VAL A O 1
ATOM 2779 N N . THR A 1 376 ? -0.571 14.465 -0.916 1.00 91.69 376 THR A N 1
ATOM 2780 C CA . THR A 1 376 ? -0.481 15.631 -0.028 1.00 91.69 376 THR A CA 1
ATOM 2781 C C . THR A 1 376 ? 0.827 15.669 0.763 1.00 91.69 376 THR A C 1
ATOM 2783 O O . THR A 1 376 ? 1.283 16.743 1.165 1.00 91.69 376 THR A O 1
ATOM 2786 N N . GLY A 1 377 ? 1.464 14.509 0.949 1.00 85.50 377 GLY A N 1
ATOM 2787 C CA . GLY A 1 377 ? 2.741 14.378 1.646 1.00 85.50 377 GLY A CA 1
ATOM 2788 C C . GLY A 1 377 ? 3.934 14.981 0.894 1.00 85.50 377 GLY A C 1
ATOM 2789 O O . GLY A 1 377 ? 4.025 14.942 -0.334 1.00 85.50 377 GLY A O 1
ATOM 2790 N N . ALA A 1 378 ? 4.901 15.512 1.646 1.00 85.81 378 ALA A N 1
ATOM 2791 C CA 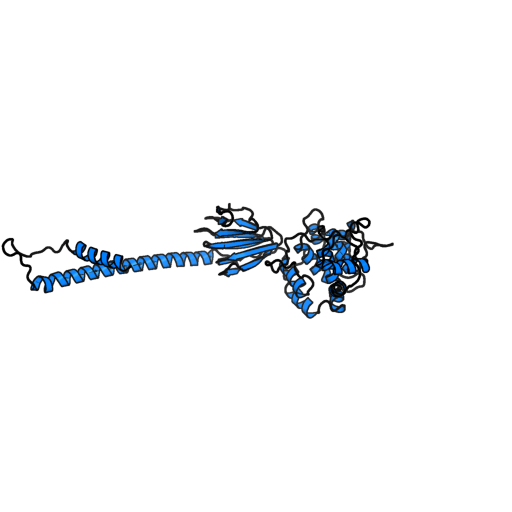. ALA A 1 378 ? 6.161 15.982 1.081 1.00 85.81 378 ALA A CA 1
ATOM 2792 C C . ALA A 1 378 ? 7.095 14.810 0.742 1.00 85.81 378 ALA A C 1
ATOM 2794 O O . ALA A 1 378 ? 7.210 13.843 1.495 1.00 85.81 378 ALA A O 1
ATOM 2795 N N . ARG A 1 379 ? 7.831 14.941 -0.367 1.00 91.81 379 ARG A N 1
ATOM 2796 C CA . ARG A 1 379 ? 8.924 14.028 -0.715 1.00 91.81 379 ARG A CA 1
ATOM 2797 C C . ARG A 1 379 ? 10.035 14.099 0.333 1.00 91.81 379 ARG A C 1
ATOM 2799 O O . ARG A 1 379 ? 10.442 15.199 0.719 1.00 91.81 379 ARG A O 1
ATOM 2806 N N . LEU A 1 380 ? 10.565 12.944 0.727 1.00 88.25 380 LEU A N 1
ATOM 2807 C CA . LEU A 1 380 ? 11.722 12.855 1.617 1.00 88.25 380 LEU A CA 1
ATOM 2808 C C . LEU A 1 380 ? 12.948 13.498 0.950 1.00 88.25 380 LEU A C 1
ATOM 2810 O O . LEU A 1 380 ? 13.225 13.251 -0.225 1.00 88.25 380 LEU A O 1
ATOM 2814 N N . ARG A 1 381 ? 13.673 14.350 1.681 1.00 84.88 381 ARG A N 1
ATOM 2815 C CA . ARG A 1 381 ? 14.811 15.127 1.158 1.00 84.88 381 ARG A CA 1
ATOM 2816 C C . ARG A 1 381 ? 16.150 14.594 1.627 1.00 84.88 381 ARG A C 1
ATOM 2818 O O . ARG A 1 381 ? 16.242 14.243 2.818 1.00 84.88 381 ARG A O 1
#

Secondary structure (DSSP, 8-state):
-HHHHHHHHHHHHHHTSS--------TT--PPPHHHIIIIIHHHHHHHHHHHHHHHHHHHHHHHHHHHHHHHHHHHHHHHH--SEEEEEEEEEEEEEETT-EEEEETT-EEEEEES-EEEEESSS-EEETTTTEEEPTTEEPPTT-EEEE-TT-EEEEEE-SSEEEEEEEEEEEEE--SS--HHHHHHHHHHTTS------SSGGG--TTSPPBHHHHHHHHHHHTT-HHHHHT--SPP--SS--GGGHHHHHHHHHTTS---SBTTTTB--TTPBPPHHHHHHHHHHHTT--SSSSS-S--GGGHHHHHHHTTSS-HHHHHHT-TTS---HHHHHHHHHHHTTSBPTTSSBHHHHHHHTTSS-HHHHHHHHHT--SPPP-

Foldseek 3Di:
DVVVVVVVVVVLVVVLPPDPPDPADDPVGRDGDPCCVVVPVVVVSVVVVVVVVVVVVVVVVVVVVVVVVVVVVVVVVVVVVFPAAKDADQDFDKDKAFAFKKKKDAAFKKKAWAFAKKFKAWDDAFKAFVVVRGTDDGRDIDDHRTMIGHHPPTIMMIGGHGRMTMMTIHGIIHIDHDQHADLLLLLQLCVLQVLQCADPPPGPNNRQQRAFDWPLNLLCSLCLLLLNNVVLVVDDAFQQADPADPVSGSSRRVCVVVVVDCAPDVVRRHNRGGHGDAPLQSLQSLLVSLVFAQDDPDGPHHSVCSLVSCCVQVLADPQVSVVRPRVDGDGSSVSSVSSSSQQCGAGPVGDGSVVSCCVSVSGHPVSNVVSVVSRDHDGGD

Sequence (381 aa):
MKKLAAFLLAGLILLGGAAALAAGGSASDPLITQSYITGTYIPATVTTAAGRMDTALTRAYDDAAARLKAQADLYLAKAGAMTGGEGYASTFTEKRFKRGDIITFDTGSQVLLLAGSAALSYDKGAAVDATAGMAASAGAAMEVRHRYLAAEDSLCRVTVTSDTAVISLQGYYALTSSSETDYNELADALKAMGLFKGTGTAYGDGYDLEQTPTRIEGLVLFLRLIGEEKAALAYTGTNPFTDVPDWARQYVAYAYAKGYTKGVDEDLMRFGTTNIISSGEYLTFLLRALGYQDSGTSPDFTWDTALDRAKDLGVITTGERALFDPAKPFFRAQTAYLSYYALSASRKAGGTLQNALISAGAMTQTQAEQAKAGVTGARLR

InterPro domains:
  IPR001119 S-layer homology domain [PS51272] (235-300)

Radius of gyration: 36.21 Å; chains: 1; bounding box: 104×40×98 Å

Organism: NCBI:txid172733